Protein AF-0000000066827293 (afdb_homodimer)

Secondary structure (DSSP, 8-state):
-----------SS---------HHHHHHHHHHHHTSPTT-EEEEE-TTT-PPPHHHHHHHHHHHHHHT-EEEEEE-TT----HHHHHHHHTTSEEEEETTS-HHHHHHSTTEEEEEE---HHHHHHHHHHT--EEE---STTTHHHHHIIIIIS--EEEPPP-TTS---HHHHHHHHHHHHTSHHHHHHHHHHHHHHHHHHHHHHH-/------------TT--------HHHHHHHHHHHHTSPTT-EEEEE-TTT-PPPHHHHHHHHHHHHHHT-EEEEEE-TT----HHHHHHHHTTSEEEEETTS-HHHHHHSTTEEEEEE---HHHHHHHHHHT--EEE---STTTHHHHHIIIIIS--EEEPPP-TTS---HHHHHHHHHHHHTSHHHHHHHHHHHHHHHHHHHHHHH-

InterPro domains:
  IPR002213 UDP-glucuronosyl/UDP-glucosyltransferase [PF00201] (38-151)
  IPR002213 UDP-glucuronosyl/UDP-glucosyltransferase [cd03784] (22-203)

pLDDT: mean 78.13, std 20.85, range [21.05, 97.31]

Radius of gyration: 22.69 Å; Cα contacts (8 Å, |Δi|>4): 690; chains: 2; bounding box: 72×66×50 Å

Foldseek 3Di:
DPPPPPPPPPPDPPPPPPCPVPVPVLVVVLVLLVPADFLQEEEEDAPDVDDDDLVQLVQLLLLLVLLQTAYEYEDAPPRDNPPSVVVCVVVSRYHYHYNPHNPLVVLQRRNHAAYEYCQDPVVLVSCLLSLHAYEHQNQDPPCVVSVCCCCVNLNRYDYQDADPVRHRGSNSSSVRSNCCRPNPSVVVNSVSSVVVNVVVVVVVVVD/DPPPPPPPPPVPPPPPPPCPVPVPVLVVVLVLLVPADFLQEE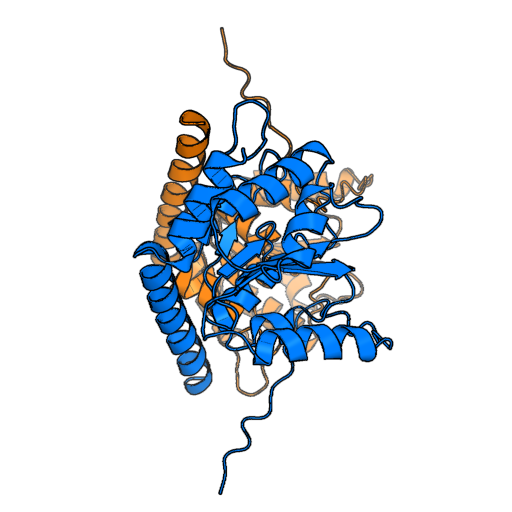EEDAPDPDDDDLVQLVQLLLLLVLLQTAYEYEDAPPRPNPPSVVVCVVVSRYHYHYNPHNPLVVLQRRNHNAYEYCQDPVVLVSCLLSLHAYEHQNQDDPCVVSVCCCCVNLNRYDYQDADPVRHRGSNSSSVRSNCCRPNPSVVVNSVSSVVVNVVVVVVVVVD

Organism: Glycine max (NCBI:txid3847)

Solvent-accessible surface area (backbone atoms only — not comparable to full-atom values): 22248 Å² total; per-residue (Å²): 133,81,80,75,76,71,74,72,69,62,67,54,82,81,69,69,73,64,76,56,72,67,57,60,60,56,46,51,54,50,54,56,42,69,7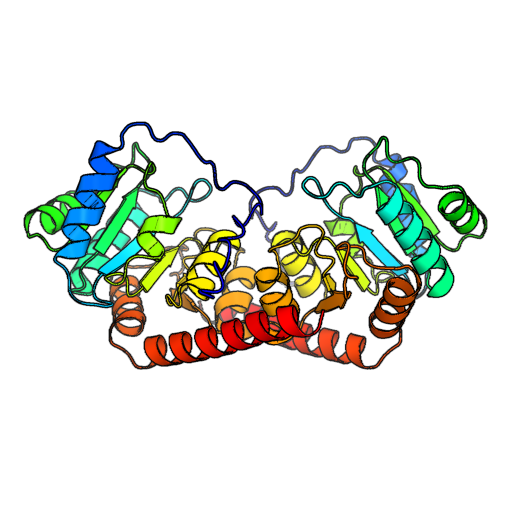4,47,55,73,40,48,26,34,36,35,42,40,66,91,88,44,79,74,50,73,68,51,49,46,22,47,40,50,5,44,58,67,37,71,53,31,34,38,34,42,39,58,80,81,64,72,73,48,74,58,48,54,50,39,32,71,72,67,41,31,45,79,39,62,58,76,58,59,60,67,61,55,58,62,35,65,21,43,26,27,34,40,29,54,60,48,60,68,58,50,51,53,25,40,78,55,43,30,28,32,33,32,40,58,79,50,81,68,42,48,56,58,48,35,43,36,36,70,44,50,39,46,29,45,76,59,65,43,50,94,85,54,45,55,43,28,70,53,45,11,50,50,48,36,36,40,57,75,32,68,61,21,53,53,20,32,53,49,26,49,52,52,49,50,50,35,57,49,57,59,66,75,85,134,82,79,75,76,71,75,72,68,64,66,55,83,80,68,69,74,65,76,59,72,68,58,60,62,56,45,50,55,50,53,56,42,71,74,47,56,73,40,48,26,33,36,35,42,39,67,91,88,44,79,73,50,72,69,51,48,46,22,47,39,50,4,45,59,67,38,70,53,32,34,39,34,42,39,59,80,82,64,72,71,48,75,58,47,55,50,39,32,72,71,68,39,31,44,81,40,61,57,78,55,61,60,68,61,55,58,62,35,65,23,44,26,27,35,40,29,52,60,47,60,68,59,50,50,53,25,40,77,55,44,31,28,34,34,32,40,58,78,49,81,69,41,49,57,58,46,36,44,36,37,71,44,51,39,44,30,44,75,59,66,45,47,96,88,56,45,55,44,30,69,53,44,11,50,50,48,37,36,40,55,75,33,70,61,21,52,53,22,30,52,49,25,48,52,53,50,50,51,36,57,49,55,59,66,75,85

Structure (mmCIF, N/CA/C/O backbone):
data_AF-0000000066827293-model_v1
#
loop_
_entity.id
_entity.type
_entity.pdbx_description
1 polymer 'UDP-glycosyltransferases domain-containing protein'
#
loop_
_atom_site.group_PDB
_atom_site.id
_atom_site.type_symbol
_atom_site.label_atom_id
_atom_site.label_alt_id
_atom_site.label_comp_id
_atom_site.label_asym_id
_atom_site.label_entity_id
_atom_site.label_seq_id
_atom_site.pdbx_PDB_ins_code
_atom_site.Cartn_x
_atom_site.Cartn_y
_atom_site.Cartn_z
_atom_site.occupancy
_atom_site.B_iso_or_equiv
_atom_site.auth_seq_id
_atom_site.auth_comp_id
_atom_site.auth_asym_id
_atom_site.auth_atom_id
_atom_site.pdbx_PDB_model_num
ATOM 1 N N . MET A 1 1 ? 35.844 -5.996 -12.578 1 21.34 1 MET A N 1
ATOM 2 C CA . MET A 1 1 ? 35.469 -5.633 -11.203 1 21.34 1 MET A CA 1
ATOM 3 C C . MET A 1 1 ? 33.969 -5.723 -10.992 1 21.34 1 MET A C 1
ATOM 5 O O . MET A 1 1 ? 33.219 -4.949 -11.578 1 21.34 1 MET A O 1
ATOM 9 N N . LYS A 1 2 ? 33.469 -6.969 -10.828 1 22.94 2 LYS A N 1
ATOM 10 C CA . LYS A 1 2 ? 32.094 -7.473 -10.805 1 22.94 2 LYS A CA 1
ATOM 11 C C . LYS A 1 2 ? 31.281 -6.805 -9.695 1 22.94 2 LYS A C 1
ATOM 13 O O . LYS A 1 2 ? 31.672 -6.84 -8.531 1 22.94 2 LYS A O 1
ATOM 18 N N . LEU A 1 3 ? 30.719 -5.621 -9.969 1 22.08 3 LEU A N 1
ATOM 19 C CA . LEU A 1 3 ? 29.906 -4.805 -9.055 1 22.08 3 LEU A CA 1
ATOM 20 C C . LEU A 1 3 ? 28.906 -5.668 -8.297 1 22.08 3 LEU A C 1
ATOM 22 O O . LEU A 1 3 ? 28.078 -6.336 -8.898 1 22.08 3 LEU A O 1
ATOM 26 N N . GLN A 1 4 ? 29.281 -6.363 -7.156 1 23.14 4 GLN A N 1
ATOM 27 C CA . GLN A 1 4 ? 28.547 -7.125 -6.152 1 23.14 4 GLN A CA 1
ATOM 28 C C . GLN A 1 4 ? 27.328 -6.352 -5.66 1 23.14 4 GLN A C 1
ATOM 30 O O . GLN A 1 4 ? 27.469 -5.285 -5.055 1 23.14 4 GLN A O 1
ATOM 35 N N . ILE A 1 5 ? 26.391 -6.156 -6.48 1 26.88 5 ILE A N 1
ATOM 36 C CA . ILE A 1 5 ? 25.078 -5.621 -6.113 1 26.88 5 ILE A CA 1
ATOM 37 C C . ILE A 1 5 ? 24.594 -6.285 -4.828 1 26.88 5 ILE A C 1
ATOM 39 O O . ILE A 1 5 ? 24.297 -7.484 -4.809 1 26.88 5 ILE A O 1
ATOM 43 N N . HIS A 1 6 ? 25.219 -5.934 -3.656 1 26.12 6 HIS A N 1
ATOM 44 C CA . HIS A 1 6 ? 24.797 -6.297 -2.307 1 26.12 6 HIS A CA 1
ATOM 45 C C . HIS A 1 6 ? 23.281 -6.25 -2.162 1 26.12 6 HIS A C 1
ATOM 47 O O . HIS A 1 6 ? 22.656 -5.27 -2.559 1 26.12 6 HIS A O 1
ATOM 53 N N . HIS A 1 7 ? 22.641 -7.371 -2.143 1 27.66 7 HIS A N 1
ATOM 54 C CA . HIS A 1 7 ? 21.266 -7.707 -1.804 1 27.66 7 HIS A CA 1
ATOM 55 C C . HIS A 1 7 ? 20.797 -6.926 -0.583 1 27.66 7 HIS A C 1
ATOM 57 O O . HIS A 1 7 ? 21.156 -7.25 0.548 1 27.66 7 HIS A O 1
ATOM 63 N N . ALA A 1 8 ? 20.984 -5.715 -0.63 1 29.78 8 ALA A N 1
ATOM 64 C CA . ALA A 1 8 ? 20.375 -4.961 0.461 1 29.78 8 ALA A CA 1
ATOM 65 C C . ALA A 1 8 ? 19.062 -5.594 0.89 1 29.78 8 ALA A C 1
ATOM 67 O O . ALA A 1 8 ? 18.125 -5.703 0.088 1 29.78 8 ALA A O 1
ATOM 68 N N . LEU A 1 9 ? 19.109 -6.582 1.773 1 28.84 9 LEU A N 1
ATOM 69 C CA . LEU A 1 9 ? 18.047 -7.188 2.555 1 28.84 9 LEU A CA 1
ATOM 70 C C . LEU A 1 9 ? 17 -6.148 2.943 1 28.84 9 LEU A C 1
ATOM 72 O O . LEU A 1 9 ? 17.344 -5.074 3.443 1 28.84 9 LEU A O 1
ATOM 76 N N . TYR A 1 10 ? 16 -6.031 2.168 1 29.75 10 TYR A N 1
ATOM 77 C CA . TYR A 1 10 ? 14.789 -5.262 2.441 1 29.75 10 TYR A CA 1
ATOM 78 C C . TYR A 1 10 ? 14.43 -5.32 3.92 1 29.75 10 TYR A C 1
ATOM 80 O O . TYR A 1 10 ? 14.062 -6.379 4.438 1 29.75 10 TYR A O 1
ATOM 88 N N . GLU A 1 11 ? 15.172 -4.82 4.793 1 31.7 11 GLU A N 1
ATOM 89 C CA . GLU A 1 11 ? 14.82 -4.676 6.203 1 31.7 11 GLU A CA 1
ATOM 90 C C . GLU A 1 11 ? 13.391 -4.164 6.367 1 31.7 11 GLU A C 1
ATOM 92 O O . GLU A 1 11 ? 13.023 -3.688 7.441 1 31.7 11 GLU A O 1
ATOM 97 N N . GLY A 1 12 ? 12.711 -3.82 5.426 1 32.94 12 GLY A N 1
ATOM 98 C CA . GLY A 1 12 ? 11.367 -3.406 5.816 1 32.94 12 GLY A CA 1
ATOM 99 C C . GLY A 1 12 ? 10.711 -4.359 6.793 1 32.94 12 GLY A C 1
ATOM 100 O O . GLY A 1 12 ? 11.25 -5.426 7.09 1 32.94 12 GLY A O 1
ATOM 101 N N . PRO A 1 13 ? 9.469 -4.086 7.355 1 34.5 13 PRO A N 1
ATOM 102 C CA . PRO A 1 13 ? 8.969 -4.957 8.422 1 34.5 13 PRO A CA 1
ATOM 103 C C . PRO A 1 13 ? 9.383 -6.414 8.234 1 34.5 13 PRO A C 1
ATOM 105 O O . PRO A 1 13 ? 9.922 -6.777 7.188 1 34.5 13 PRO A O 1
ATOM 108 N N . PHE A 1 14 ? 8.367 -7.461 8.594 1 31.19 14 PHE A N 1
ATOM 109 C CA . PHE A 1 14 ? 8.328 -8.812 9.141 1 31.19 14 PHE A CA 1
ATOM 110 C C . PHE A 1 14 ? 8.734 -9.836 8.086 1 31.19 14 PHE A C 1
ATOM 112 O O . PHE A 1 14 ? 7.887 -10.352 7.359 1 31.19 14 PHE A O 1
ATOM 119 N N . VAL A 1 15 ? 9.648 -9.43 7.312 1 34.28 15 VAL A N 1
ATOM 120 C CA . VAL A 1 15 ? 10.008 -10.75 6.812 1 34.28 15 VAL A CA 1
ATOM 121 C C . VAL A 1 15 ? 10.414 -11.648 7.98 1 34.28 15 VAL A C 1
ATOM 123 O O . VAL A 1 15 ? 11.422 -11.391 8.648 1 34.28 15 VAL A O 1
ATOM 126 N N . GLN A 1 16 ? 9.469 -12.031 8.836 1 32 16 GLN A N 1
ATOM 127 C CA . GLN A 1 16 ? 9.812 -13.094 9.766 1 32 16 GLN A CA 1
ATOM 128 C C . GLN A 1 16 ? 10.75 -14.109 9.109 1 32 16 GLN A C 1
ATOM 130 O O . GLN A 1 16 ? 10.422 -14.688 8.07 1 32 16 GLN A O 1
ATOM 135 N N . ASN A 1 17 ? 12.008 -13.781 9.219 1 33.66 17 ASN A N 1
ATOM 136 C CA . ASN A 1 17 ? 12.898 -14.938 9.117 1 33.66 17 ASN A CA 1
ATOM 137 C C . ASN A 1 17 ? 12.438 -16.078 10.008 1 33.66 17 ASN A C 1
ATOM 139 O O . ASN A 1 17 ? 12.812 -16.156 11.18 1 33.66 17 ASN A O 1
ATOM 143 N N . GLU A 1 18 ? 11.141 -16.297 10.227 1 33.59 18 GLU A N 1
ATOM 144 C CA . GLU A 1 18 ? 11.023 -17.562 10.93 1 33.59 18 GLU A CA 1
ATOM 145 C C . GLU A 1 18 ? 11.953 -18.609 10.32 1 33.59 18 GLU A C 1
ATOM 147 O O . GLU A 1 18 ? 12.062 -18.719 9.094 1 33.59 18 GLU A O 1
ATOM 152 N N . SER A 1 19 ? 13 -18.891 11.117 1 34.59 19 SER A N 1
ATOM 153 C CA . SER A 1 19 ? 13.805 -20.094 10.961 1 34.59 19 SER A CA 1
ATOM 154 C C . SER A 1 19 ? 12.969 -21.266 10.469 1 34.59 19 SER A C 1
ATOM 156 O O . SER A 1 19 ? 12.242 -21.891 11.242 1 34.59 19 SER A O 1
ATOM 158 N N . CYS A 1 20 ? 12.164 -21.031 9.578 1 35.59 20 CYS A N 1
ATOM 159 C CA . CYS A 1 20 ? 11.648 -22.312 9.141 1 35.59 20 CYS A CA 1
ATOM 160 C C . CYS A 1 20 ? 12.781 -23.328 9 1 35.59 20 CYS A C 1
ATOM 162 O O . CYS A 1 20 ? 13.602 -23.234 8.086 1 35.59 20 CYS A O 1
ATOM 164 N N . ASN A 1 21 ? 13.219 -23.734 10.055 1 37.06 21 ASN A N 1
ATOM 165 C CA . ASN A 1 21 ? 14.047 -24.938 10.156 1 37.06 21 ASN A CA 1
ATOM 166 C C . ASN A 1 21 ? 13.609 -26 9.156 1 37.06 21 ASN A C 1
ATOM 168 O O . ASN A 1 21 ? 14.281 -27.016 9 1 37.06 21 ASN A O 1
ATOM 172 N N . ASP A 1 22 ? 12.266 -26.188 8.914 1 42.34 22 ASP A N 1
ATOM 173 C CA . ASP A 1 22 ? 12.039 -27.375 8.094 1 42.34 22 ASP A CA 1
ATOM 174 C C . ASP A 1 22 ? 12.398 -27.109 6.633 1 42.34 22 ASP A C 1
ATOM 176 O O . ASP A 1 22 ? 11.539 -26.703 5.848 1 42.34 22 ASP A O 1
ATOM 180 N N . GLN A 1 23 ? 13.586 -26.766 6.246 1 49.03 23 GLN A N 1
ATOM 181 C CA . GLN A 1 23 ? 14.391 -26.703 5.031 1 49.03 23 GLN A CA 1
ATOM 182 C C . GLN A 1 23 ? 13.898 -27.703 3.992 1 49.03 23 GLN A C 1
ATOM 184 O O . GLN A 1 23 ? 14.039 -27.484 2.789 1 49.03 23 GLN A O 1
ATOM 189 N N . GLY A 1 24 ? 13.312 -28.719 4.594 1 51.44 24 GLY A N 1
ATOM 190 C CA . GLY A 1 24 ? 12.992 -29.812 3.695 1 51.44 24 GLY A CA 1
ATOM 191 C C . GLY A 1 24 ? 11.828 -29.516 2.77 1 51.44 24 GLY A C 1
ATOM 192 O O . GLY A 1 24 ? 11.914 -29.766 1.563 1 51.44 24 GLY A O 1
ATOM 193 N N . SER A 1 25 ? 10.727 -29.047 3.336 1 55.84 25 SER A N 1
ATOM 194 C CA . SER A 1 25 ? 9.539 -28.797 2.521 1 55.84 25 SER A CA 1
ATOM 195 C C . SER A 1 25 ? 9.766 -27.641 1.556 1 55.84 25 SER A C 1
ATOM 197 O O . SER A 1 25 ? 9.375 -27.719 0.39 1 55.84 25 SER A O 1
ATOM 199 N N . ASP A 1 26 ? 10.523 -26.641 2.006 1 61.47 26 ASP A N 1
ATOM 200 C CA . ASP A 1 26 ? 10.844 -25.531 1.108 1 61.47 26 ASP A CA 1
ATOM 201 C C . ASP A 1 26 ? 11.68 -26.016 -0.078 1 61.47 26 ASP A C 1
ATOM 203 O O . ASP A 1 26 ? 11.453 -25.578 -1.213 1 61.47 26 ASP A O 1
ATOM 207 N N . THR A 1 27 ? 12.352 -27.062 0.281 1 71.38 27 THR A N 1
ATOM 208 C CA . THR A 1 27 ? 13.211 -27.594 -0.772 1 71.38 27 THR A CA 1
ATOM 209 C C . THR A 1 27 ? 12.398 -28.391 -1.781 1 71.38 27 THR A C 1
ATOM 211 O O . THR A 1 27 ? 12.648 -28.328 -2.986 1 71.38 27 THR A O 1
ATOM 214 N N . LYS A 1 28 ? 11.367 -29.078 -1.328 1 77.19 28 LYS A N 1
ATOM 215 C CA . LYS A 1 28 ? 10.555 -29.891 -2.242 1 77.19 28 LYS A CA 1
ATOM 216 C C . LYS A 1 28 ? 9.719 -29 -3.158 1 77.19 28 LYS A C 1
ATOM 218 O O . LYS A 1 28 ? 9.586 -29.281 -4.352 1 77.19 28 LYS A O 1
ATOM 223 N N . CYS A 1 29 ? 9.195 -27.969 -2.555 1 81.12 29 CYS A N 1
ATOM 224 C CA . CYS A 1 29 ? 8.383 -27.031 -3.324 1 81.12 29 CYS A CA 1
ATOM 225 C C . CYS A 1 29 ? 9.211 -26.359 -4.41 1 81.12 29 CYS A C 1
ATOM 227 O O . CYS A 1 29 ? 8.781 -26.266 -5.559 1 81.12 29 CYS A O 1
ATOM 229 N N . LEU A 1 30 ? 10.375 -26.016 -4.074 1 85.81 30 LEU A N 1
ATOM 230 C CA . LEU A 1 30 ? 11.234 -25.328 -5.035 1 85.81 30 LEU A CA 1
ATOM 231 C C . LEU A 1 30 ? 11.688 -26.297 -6.133 1 85.81 30 LEU A C 1
ATOM 233 O O . LEU A 1 30 ? 11.789 -25.906 -7.301 1 85.81 30 LEU A O 1
ATOM 237 N N . ARG A 1 31 ? 11.906 -27.5 -5.715 1 86.44 31 ARG A N 1
ATOM 238 C CA . ARG A 1 31 ? 12.281 -28.5 -6.699 1 86.44 31 ARG A CA 1
ATOM 239 C C . ARG A 1 31 ? 11.148 -28.734 -7.695 1 86.44 31 ARG A C 1
ATOM 241 O O . ARG A 1 31 ? 11.398 -28.938 -8.883 1 86.44 31 ARG A O 1
ATOM 248 N N . TRP A 1 32 ? 9.977 -28.797 -7.172 1 88.25 32 TRP A N 1
ATOM 249 C CA . TRP A 1 32 ? 8.82 -28.938 -8.055 1 88.25 32 TRP A CA 1
ATOM 250 C C . TRP A 1 32 ? 8.719 -27.75 -9.008 1 88.25 32 TRP A C 1
ATOM 252 O O . TRP A 1 32 ? 8.445 -27.922 -10.195 1 88.25 32 TRP A O 1
ATOM 262 N N . LEU A 1 33 ? 8.953 -26.594 -8.539 1 92 33 LEU A N 1
ATOM 263 C CA . LEU A 1 33 ? 8.914 -25.391 -9.352 1 92 33 LEU A CA 1
ATOM 264 C C . LEU A 1 33 ? 9.977 -25.422 -10.438 1 92 33 LEU A C 1
ATOM 266 O O . LEU A 1 33 ? 9.75 -24.938 -11.555 1 92 33 LEU A O 1
ATOM 270 N N . ASP A 1 34 ? 11.117 -26 -10.156 1 93.75 34 ASP A N 1
ATOM 271 C CA . ASP A 1 34 ? 12.211 -26.094 -11.109 1 93.75 34 ASP A CA 1
ATOM 272 C C . ASP A 1 34 ? 11.781 -26.859 -12.367 1 93.75 34 ASP A C 1
ATOM 274 O O . ASP A 1 34 ? 12.352 -26.641 -13.445 1 93.75 34 ASP A O 1
ATOM 278 N N . LYS A 1 35 ? 10.836 -27.688 -12.219 1 93.12 35 LYS A N 1
ATOM 279 C CA . LYS A 1 35 ? 10.406 -28.531 -13.328 1 93.12 35 LYS A CA 1
ATOM 280 C C . LYS A 1 35 ? 9.297 -27.859 -14.133 1 93.12 35 LYS A C 1
ATOM 282 O O . LYS A 1 35 ? 8.828 -28.406 -15.133 1 93.12 35 LYS A O 1
ATOM 287 N N . GLN A 1 36 ? 8.859 -26.75 -13.727 1 94.5 36 GLN A N 1
ATOM 288 C CA . GLN A 1 36 ? 7.742 -26.078 -14.383 1 94.5 36 GLN A CA 1
ATOM 289 C C . GLN A 1 36 ? 8.234 -25.062 -15.406 1 94.5 36 GLN A C 1
ATOM 291 O O . GLN A 1 36 ? 9.367 -24.594 -15.32 1 94.5 36 GLN A O 1
ATOM 296 N N . GLN A 1 37 ? 7.414 -24.719 -16.406 1 95.38 37 GLN A N 1
ATOM 297 C CA . GLN A 1 37 ? 7.727 -23.703 -17.406 1 95.38 37 GLN A CA 1
ATOM 298 C C . GLN A 1 37 ? 7.715 -22.297 -16.797 1 95.38 37 GLN A C 1
ATOM 300 O O . GLN A 1 37 ? 7.07 -22.078 -15.766 1 95.38 37 GLN A O 1
ATOM 305 N N . HIS A 1 38 ? 8.383 -21.438 -17.438 1 95.62 38 HIS A N 1
ATOM 306 C CA . HIS A 1 38 ? 8.438 -20.047 -17 1 95.62 38 HIS A CA 1
ATOM 307 C C . HIS A 1 38 ? 7.047 -19.422 -16.953 1 95.62 38 HIS A C 1
ATOM 309 O O . HIS A 1 38 ? 6.242 -19.625 -17.859 1 95.62 38 HIS A O 1
ATOM 315 N N . ASN A 1 39 ? 6.723 -18.75 -15.867 1 95.81 39 ASN A N 1
ATOM 316 C CA . ASN A 1 39 ? 5.484 -18 -15.672 1 95.81 39 ASN A CA 1
ATOM 317 C C . ASN A 1 39 ? 4.258 -18.906 -15.828 1 95.81 39 ASN A C 1
ATOM 319 O O . ASN A 1 39 ? 3.227 -18.469 -16.344 1 95.81 39 ASN A O 1
ATOM 323 N N . SER A 1 40 ? 4.352 -20.109 -15.305 1 95.88 40 SER A N 1
ATOM 324 C CA . SER A 1 40 ? 3.275 -21.062 -15.578 1 95.88 40 SER A CA 1
ATOM 325 C C . SER A 1 40 ? 2.529 -21.422 -14.297 1 95.88 40 SER A C 1
ATOM 327 O O . SER A 1 40 ? 1.488 -22.078 -14.344 1 95.88 40 SER A O 1
ATOM 329 N N . VAL A 1 41 ? 3.008 -21 -13.18 1 96.44 41 VAL A N 1
ATOM 330 C CA . VAL A 1 41 ? 2.436 -21.422 -11.906 1 96.44 41 VAL A CA 1
ATOM 331 C C . VAL A 1 41 ? 1.82 -20.219 -11.188 1 96.44 41 VAL A C 1
ATOM 333 O O . VAL A 1 41 ? 2.451 -19.172 -11.07 1 96.44 41 VAL A O 1
ATOM 336 N N . LEU A 1 42 ? 0.608 -20.406 -10.719 1 96.88 42 LEU A N 1
ATOM 337 C CA . LEU A 1 42 ? -0.059 -19.422 -9.867 1 96.88 42 LEU A CA 1
ATOM 338 C C . LEU A 1 42 ? 0.279 -19.656 -8.398 1 96.88 42 LEU A C 1
ATOM 340 O O . LEU A 1 42 ? 0.182 -20.781 -7.902 1 96.88 42 LEU A O 1
ATOM 344 N N . TYR A 1 43 ? 0.677 -18.609 -7.746 1 95 43 TYR A N 1
ATOM 345 C CA . TYR A 1 43 ? 0.912 -18.656 -6.305 1 95 43 TYR A CA 1
ATOM 346 C C . TYR A 1 43 ? -0.266 -18.062 -5.543 1 95 43 TYR A C 1
ATOM 348 O O . TYR A 1 43 ? -0.676 -16.922 -5.809 1 95 43 TYR A O 1
ATOM 356 N N . ALA A 1 44 ? -0.791 -18.844 -4.652 1 92 44 ALA A N 1
ATOM 357 C CA . ALA A 1 44 ? -1.914 -18.391 -3.832 1 92 44 ALA A CA 1
ATOM 358 C C . ALA A 1 44 ? -1.544 -18.375 -2.354 1 92 44 ALA A C 1
ATOM 360 O O . ALA A 1 44 ? -1.202 -19.422 -1.782 1 92 44 ALA A O 1
ATOM 361 N N . SER A 1 45 ? -1.619 -17.188 -1.805 1 88.69 45 SER A N 1
ATOM 362 C CA . SER A 1 45 ? -1.317 -17.016 -0.386 1 88.69 45 SER A CA 1
ATOM 363 C C . SER A 1 45 ? -2.115 -15.867 0.217 1 88.69 45 SER A C 1
ATOM 365 O O . SER A 1 45 ? -2.141 -14.766 -0.334 1 88.69 45 SER A O 1
ATOM 367 N N . PHE A 1 46 ? -2.705 -16.016 1.413 1 81.69 46 PHE A N 1
ATOM 368 C CA . PHE A 1 46 ? -3.561 -15 2.006 1 81.69 46 PHE A CA 1
ATOM 369 C C . PHE A 1 46 ? -3.033 -14.578 3.373 1 81.69 46 PHE A C 1
ATOM 371 O O . PHE A 1 46 ? -3.697 -13.836 4.102 1 81.69 46 PHE A O 1
ATOM 378 N N . GLY A 1 47 ? -1.781 -14.781 3.611 1 66.12 47 GLY A N 1
ATOM 379 C CA . GLY A 1 47 ? -1.029 -14.289 4.754 1 66.12 47 GLY A CA 1
ATOM 380 C C . GLY A 1 47 ? -1.674 -14.617 6.082 1 66.12 47 GLY A C 1
ATOM 381 O O . GLY A 1 47 ? -2.588 -15.445 6.145 1 66.12 47 GLY A O 1
ATOM 382 N N . SER A 1 48 ? -1.095 -13.953 7.121 1 57.84 48 SER A N 1
ATOM 383 C CA . SER A 1 48 ? -1.512 -14.164 8.5 1 57.84 48 SER A CA 1
ATOM 384 C C . SER A 1 48 ? -2.875 -13.539 8.773 1 57.84 48 SER A C 1
ATOM 386 O O . SER A 1 48 ? -3.637 -14.031 9.609 1 57.84 48 SER A O 1
ATOM 388 N N . GLY A 1 49 ? -3.109 -12.469 8.125 1 56.5 49 GLY A N 1
ATOM 389 C CA . GLY A 1 49 ? -4.316 -11.719 8.453 1 56.5 49 GLY A CA 1
ATOM 390 C C . GLY A 1 49 ? -5.535 -12.203 7.695 1 56.5 49 GLY A C 1
ATOM 391 O O . GLY A 1 49 ? -6.664 -11.82 8.008 1 56.5 49 GLY A O 1
ATOM 392 N N . GLY A 1 50 ? -5.254 -13.156 6.707 1 60.69 50 GLY A N 1
ATOM 393 C CA . GLY A 1 50 ? -6.422 -13.57 5.941 1 60.69 50 GLY A CA 1
ATOM 394 C C . GLY A 1 50 ? -6.789 -15.023 6.152 1 60.69 50 GLY A C 1
ATOM 395 O O . GLY A 1 50 ? -5.949 -15.914 5.992 1 60.69 50 GLY A O 1
ATOM 396 N N . THR A 1 51 ? -7.82 -15.219 6.953 1 70.75 51 THR A N 1
ATOM 397 C CA . THR A 1 51 ? -8.352 -16.578 7.027 1 70.75 51 THR A CA 1
ATOM 398 C C . THR A 1 51 ? -9.578 -16.734 6.125 1 70.75 51 THR A C 1
ATOM 400 O O . THR A 1 51 ? -10.5 -15.914 6.188 1 70.75 51 THR A O 1
ATOM 403 N N . LEU A 1 52 ? -9.391 -17.703 5.207 1 79.31 52 LEU A N 1
ATOM 404 C CA . LEU A 1 52 ? -10.523 -18 4.332 1 79.31 52 LEU A CA 1
ATOM 405 C C . LEU A 1 52 ? -11.523 -18.906 5.031 1 79.31 52 LEU A C 1
ATOM 407 O O . LEU A 1 52 ? -11.133 -19.828 5.762 1 79.31 52 LEU A O 1
ATOM 411 N N . SER A 1 53 ? -12.727 -18.531 4.855 1 82.31 53 SER A N 1
ATOM 412 C CA . SER A 1 53 ? -13.758 -19.469 5.297 1 82.31 53 SER A CA 1
ATOM 413 C C . SER A 1 53 ? -13.711 -20.766 4.48 1 82.31 53 SER A C 1
ATOM 415 O O . SER A 1 53 ? -13.109 -20.797 3.402 1 82.31 53 SER A O 1
ATOM 417 N N . GLN A 1 54 ? -14.375 -21.797 5.051 1 84.38 54 GLN A N 1
ATOM 418 C CA . GLN A 1 54 ? -14.43 -23.062 4.316 1 84.38 54 GLN A CA 1
ATOM 419 C C . GLN A 1 54 ? -15.094 -22.875 2.955 1 84.38 54 GLN A C 1
ATOM 421 O O . GLN A 1 54 ? -14.695 -23.516 1.975 1 84.38 54 GLN A O 1
ATOM 426 N N . GLU A 1 55 ? -16.094 -22.062 2.926 1 86.69 55 GLU A N 1
ATOM 427 C CA . GLU A 1 55 ? -16.766 -21.766 1.661 1 86.69 55 GLU A CA 1
ATOM 428 C C . GLU A 1 55 ? -15.805 -21.109 0.669 1 86.69 55 GLU A C 1
ATOM 430 O O . GLU A 1 55 ? -15.781 -21.469 -0.509 1 86.69 55 GLU A O 1
ATOM 435 N N . GLN A 1 56 ? -15.031 -20.219 1.116 1 86.62 56 GLN A N 1
ATOM 436 C CA . GLN A 1 56 ? -14.062 -19.531 0.266 1 86.62 56 GLN A CA 1
ATOM 437 C C . GLN A 1 56 ? -12.969 -20.484 -0.209 1 86.62 56 GLN A C 1
ATOM 439 O O . GLN A 1 56 ? -12.523 -20.391 -1.354 1 86.62 56 GLN A O 1
ATOM 444 N N . ILE A 1 57 ? -12.594 -21.344 0.691 1 86.75 57 ILE A N 1
ATOM 445 C CA . ILE A 1 57 ? -11.586 -22.344 0.352 1 86.75 57 ILE A CA 1
ATOM 446 C C . ILE A 1 57 ? -12.109 -23.25 -0.765 1 86.75 57 ILE A C 1
ATOM 448 O O . ILE A 1 57 ? -11.398 -23.531 -1.729 1 86.75 57 ILE A O 1
ATOM 452 N N . ASN A 1 58 ? -13.32 -23.641 -0.639 1 87.88 58 ASN A N 1
ATOM 453 C CA . ASN A 1 58 ? -13.93 -24.5 -1.655 1 87.88 58 ASN A CA 1
ATOM 454 C C . ASN A 1 58 ? -14.023 -23.781 -3 1 87.88 58 ASN A C 1
ATOM 456 O O . ASN A 1 58 ? -13.719 -24.359 -4.039 1 87.88 58 ASN A O 1
ATOM 460 N N . GLU A 1 59 ? -14.438 -22.578 -2.941 1 90.88 59 GLU A N 1
ATOM 461 C CA . GLU A 1 59 ? -14.547 -21.797 -4.176 1 90.88 59 GLU A CA 1
ATOM 462 C C . GLU A 1 59 ? -13.18 -21.625 -4.832 1 90.88 59 GLU A C 1
ATOM 464 O O . GLU A 1 59 ? -13.055 -21.703 -6.055 1 90.88 59 GLU A O 1
ATOM 469 N N . LEU A 1 60 ? -12.219 -21.375 -4.035 1 90.62 60 LEU A N 1
ATOM 470 C CA . LEU A 1 60 ? -10.867 -21.219 -4.566 1 90.62 60 LEU A CA 1
ATOM 471 C C . LEU A 1 60 ? -10.391 -22.516 -5.23 1 90.62 60 LEU A C 1
ATOM 473 O O . LEU A 1 60 ? -9.852 -22.469 -6.336 1 90.62 60 LEU A O 1
ATOM 477 N N . ALA A 1 61 ? -10.594 -23.609 -4.562 1 89.44 61 ALA A N 1
ATOM 478 C CA . ALA A 1 61 ? -10.188 -24.906 -5.117 1 89.44 61 ALA A CA 1
ATOM 479 C C . ALA A 1 61 ? -10.859 -25.156 -6.469 1 89.44 61 ALA A C 1
ATOM 481 O O . ALA A 1 61 ? -10.188 -25.516 -7.438 1 89.44 61 ALA A O 1
ATOM 482 N N . TRP A 1 62 ? -12.109 -24.922 -6.484 1 91.62 62 TRP A N 1
ATOM 483 C CA . TRP A 1 62 ? -12.852 -25.125 -7.727 1 91.62 62 TRP A CA 1
ATOM 484 C C . TRP A 1 62 ? -12.414 -24.125 -8.797 1 91.62 62 TRP A C 1
ATOM 486 O O . TRP A 1 62 ? -12.328 -24.469 -9.977 1 91.62 62 TRP A O 1
ATOM 496 N N . GLY A 1 63 ? -12.188 -22.922 -8.391 1 93.81 63 GLY A N 1
ATOM 497 C CA . GLY A 1 63 ? -11.695 -21.922 -9.328 1 93.81 63 GLY A CA 1
ATOM 498 C C . GLY A 1 63 ? -10.352 -22.281 -9.938 1 93.81 63 GLY A C 1
ATOM 499 O O . GLY A 1 63 ? -10.125 -22.047 -11.133 1 93.81 63 GLY A O 1
ATOM 500 N N . LEU A 1 64 ? -9.492 -22.797 -9.141 1 93 64 LEU A N 1
ATOM 501 C CA . LEU A 1 64 ? -8.203 -23.266 -9.633 1 93 64 LEU A CA 1
ATOM 502 C C . LEU A 1 64 ? -8.375 -24.359 -10.672 1 93 64 LEU A C 1
ATOM 504 O O . LEU A 1 64 ? -7.707 -24.359 -11.711 1 93 64 LEU A O 1
ATOM 508 N N . GLU A 1 65 ? -9.266 -25.234 -10.406 1 91.19 65 GLU A N 1
ATOM 509 C CA . GLU A 1 65 ? -9.562 -26.281 -11.359 1 91.19 65 GLU A CA 1
ATOM 510 C C . GLU A 1 65 ? -10.094 -25.703 -12.672 1 91.19 65 GLU A C 1
ATOM 512 O O . GLU A 1 65 ? -9.625 -26.078 -13.75 1 91.19 65 GLU A O 1
ATOM 517 N N . LEU A 1 66 ? -10.977 -24.828 -12.547 1 93.44 66 LEU A N 1
ATOM 518 C CA . LEU A 1 66 ? -11.609 -24.234 -13.727 1 93.44 66 LEU A CA 1
ATOM 519 C C . LEU A 1 66 ? -10.602 -23.422 -14.531 1 93.44 66 LEU A C 1
ATOM 521 O O . LEU A 1 66 ? -10.711 -23.328 -15.758 1 93.44 66 LEU A O 1
ATOM 525 N N . SER A 1 67 ? -9.633 -22.859 -13.875 1 94.75 67 SER A N 1
ATOM 526 C CA . SER A 1 67 ? -8.641 -22.031 -14.562 1 94.75 67 SER A CA 1
ATOM 527 C C . SER A 1 67 ? -7.734 -22.891 -15.445 1 94.75 67 SER A C 1
ATOM 529 O O . SER A 1 67 ? -7.172 -22.391 -16.422 1 94.75 67 SER A O 1
ATOM 531 N N . GLY A 1 68 ? -7.535 -24.141 -15.039 1 93.19 68 GLY A N 1
ATOM 532 C CA . GLY A 1 68 ? -6.641 -25.047 -15.758 1 93.19 68 GLY A CA 1
ATOM 533 C C . GLY A 1 68 ? -5.176 -24.719 -15.547 1 93.19 68 GLY A C 1
ATOM 534 O O . GLY A 1 68 ? -4.305 -25.281 -16.219 1 93.19 68 GLY A O 1
ATOM 535 N N . GLN A 1 69 ? -4.898 -23.812 -14.672 1 94.81 69 GLN A N 1
ATOM 536 C CA . GLN A 1 69 ? -3.523 -23.391 -14.438 1 94.81 69 GLN A CA 1
ATOM 537 C C . GLN A 1 69 ? -2.885 -24.203 -13.312 1 94.81 69 GLN A C 1
ATOM 539 O O . GLN A 1 69 ? -3.58 -24.688 -12.422 1 94.81 69 GLN A O 1
ATOM 544 N N . ARG A 1 70 ? -1.621 -24.359 -13.383 1 94.88 70 ARG A N 1
ATOM 545 C CA . ARG A 1 70 ? -0.892 -24.922 -12.25 1 94.88 70 ARG A CA 1
ATOM 546 C C . ARG A 1 70 ? -0.817 -23.938 -11.094 1 94.88 70 ARG A C 1
ATOM 548 O O . ARG A 1 70 ? -0.842 -22.719 -11.305 1 94.88 70 ARG A O 1
ATOM 555 N N . PHE A 1 71 ? -0.717 -24.547 -9.875 1 94.31 71 PHE A N 1
ATOM 556 C CA . PHE A 1 71 ? -0.757 -23.625 -8.75 1 94.31 71 PHE A CA 1
ATOM 557 C C . PHE A 1 71 ? 0.076 -24.141 -7.586 1 94.31 71 PHE A C 1
ATOM 559 O O . PHE A 1 71 ? 0.318 -25.344 -7.48 1 94.31 71 PHE A O 1
ATOM 566 N N . LEU A 1 72 ? 0.556 -23.234 -6.867 1 91.5 72 LEU A N 1
ATOM 567 C CA . LEU A 1 72 ? 1.091 -23.422 -5.523 1 91.5 72 LEU A CA 1
ATOM 568 C C . LEU A 1 72 ? 0.267 -22.656 -4.496 1 91.5 72 LEU A C 1
ATOM 570 O O . LEU A 1 72 ? 0.182 -21.438 -4.555 1 91.5 72 LEU A O 1
ATOM 574 N N . TRP A 1 73 ? -0.327 -23.375 -3.596 1 89.38 73 TRP A N 1
ATOM 575 C CA . TRP A 1 73 ? -1.232 -22.781 -2.615 1 89.38 73 TRP A CA 1
ATOM 576 C C . TRP A 1 73 ? -0.702 -22.984 -1.199 1 89.38 73 TRP A C 1
ATOM 578 O O . TRP A 1 73 ? -0.553 -24.109 -0.731 1 89.38 73 TRP A O 1
ATOM 588 N N . VAL A 1 74 ? -0.428 -21.797 -0.623 1 83.38 74 VAL A N 1
ATOM 589 C CA . VAL A 1 74 ? 0.009 -21.828 0.769 1 83.38 74 VAL A CA 1
ATOM 590 C C . VAL A 1 74 ? -1.192 -21.625 1.692 1 83.38 74 VAL A C 1
ATOM 592 O O . VAL A 1 74 ? -1.912 -20.641 1.583 1 83.38 74 VAL A O 1
ATOM 595 N N . SER A 1 75 ? -1.38 -22.547 2.502 1 74.5 75 SER A N 1
ATOM 596 C CA . SER A 1 75 ? -2.545 -22.484 3.377 1 74.5 75 SER A CA 1
ATOM 597 C C . SER A 1 75 ? -2.143 -22.625 4.844 1 74.5 75 SER A C 1
ATOM 599 O O . SER A 1 75 ? -1.176 -23.328 5.16 1 74.5 75 SER A O 1
ATOM 601 N N . ARG A 1 76 ? -2.844 -21.797 5.656 1 67.06 76 ARG A N 1
ATOM 602 C CA . ARG A 1 76 ? -2.625 -21.938 7.094 1 67.06 76 ARG A CA 1
ATOM 603 C C . ARG A 1 76 ? -3.516 -23.031 7.68 1 67.06 76 ARG A C 1
ATOM 605 O O . ARG A 1 76 ? -4.711 -23.078 7.391 1 67.06 76 ARG A O 1
ATOM 612 N N . PRO A 1 77 ? -2.801 -23.938 8.445 1 60.59 77 PRO A N 1
ATOM 613 C CA . PRO A 1 77 ? -3.658 -24.875 9.156 1 60.59 77 PRO A CA 1
ATOM 614 C C . PRO A 1 77 ? -4.66 -24.188 10.086 1 60.59 77 PRO A C 1
ATOM 616 O O . PRO A 1 77 ? -4.426 -23.062 10.523 1 60.59 77 PRO A O 1
ATOM 619 N N . PRO A 1 78 ? -5.777 -24.797 10.477 1 57.19 78 PRO A N 1
ATOM 620 C CA . PRO A 1 78 ? -6.27 -26.125 10.117 1 57.19 78 PRO A CA 1
ATOM 621 C C . PRO A 1 78 ? -7.023 -26.141 8.789 1 57.19 78 PRO A C 1
ATOM 623 O O . PRO A 1 78 ? -7.723 -27.109 8.484 1 57.19 78 PRO A O 1
ATOM 626 N N . ASN A 1 79 ? -6.746 -25.312 7.926 1 56.69 79 ASN A N 1
ATOM 627 C CA . ASN A 1 79 ? -7.633 -25.328 6.766 1 56.69 79 ASN A CA 1
ATOM 628 C C . ASN A 1 79 ? -7.59 -26.672 6.051 1 56.69 79 ASN A C 1
ATOM 630 O O . ASN A 1 79 ? -6.516 -27.25 5.855 1 56.69 79 ASN A O 1
ATOM 634 N N . LYS A 1 80 ? -8.719 -27.438 6.289 1 58.09 80 LYS A N 1
ATOM 635 C CA . LYS A 1 80 ? -8.883 -28.641 5.469 1 58.09 80 LYS A CA 1
ATOM 636 C C . LYS A 1 80 ? -9.039 -28.266 3.994 1 58.09 80 LYS A C 1
ATOM 638 O O . LYS A 1 80 ? -10 -27.609 3.611 1 58.09 80 LYS A O 1
ATOM 643 N N . PHE A 1 81 ? -7.93 -28.484 3.359 1 60.69 81 PHE A N 1
ATOM 644 C CA . PHE A 1 81 ? -8.062 -28.328 1.916 1 60.69 81 PHE A CA 1
ATOM 645 C C . PHE A 1 81 ? -9.078 -29.312 1.355 1 60.69 81 PHE A C 1
ATOM 647 O O . PHE A 1 81 ? -9.195 -30.438 1.854 1 60.69 81 PHE A O 1
ATOM 654 N N . GLY A 1 82 ? -10.227 -28.828 0.982 1 58.69 82 GLY A N 1
ATOM 655 C CA . GLY A 1 82 ? -11.266 -29.672 0.43 1 58.69 82 GLY A CA 1
ATOM 656 C C . GLY A 1 82 ? -10.734 -30.719 -0.54 1 58.69 82 GLY A C 1
ATOM 657 O O . GLY A 1 82 ? -9.57 -30.672 -0.932 1 58.69 82 GLY A O 1
ATOM 658 N N . ILE A 1 83 ? -11.422 -31.781 -0.791 1 63.97 83 ILE A N 1
ATOM 659 C CA . ILE A 1 83 ? -11.203 -32.938 -1.648 1 63.97 83 ILE A CA 1
ATOM 660 C C . ILE A 1 83 ? -10.633 -32.5 -2.99 1 63.97 83 ILE A C 1
ATOM 662 O O . ILE A 1 83 ? -9.734 -33.125 -3.537 1 63.97 83 ILE A O 1
ATOM 666 N N . ILE A 1 84 ? -10.898 -31.359 -3.475 1 68.19 84 ILE A N 1
ATOM 667 C CA . ILE A 1 84 ? -10.508 -30.922 -4.809 1 68.19 84 ILE A CA 1
ATOM 668 C C . ILE A 1 84 ? -9.016 -30.562 -4.816 1 68.19 84 ILE A C 1
ATOM 670 O O . ILE A 1 84 ? -8.281 -30.969 -5.723 1 68.19 84 ILE A O 1
ATOM 674 N N . ALA A 1 85 ? -8.609 -29.891 -3.77 1 68.19 85 ALA A N 1
ATOM 675 C CA . ALA A 1 85 ? -7.195 -29.531 -3.723 1 68.19 85 ALA A CA 1
ATOM 676 C C . ALA A 1 85 ? -6.32 -30.781 -3.66 1 68.19 85 ALA A C 1
ATOM 678 O O . ALA A 1 85 ? -5.262 -30.844 -4.293 1 68.19 85 ALA A O 1
ATOM 679 N N . ASP A 1 86 ? -6.844 -31.656 -3 1 72.56 86 ASP A N 1
ATOM 680 C CA . ASP A 1 86 ? -6.133 -32.906 -2.92 1 72.56 86 ASP A CA 1
ATOM 681 C C . ASP A 1 86 ? -6.059 -33.594 -4.285 1 72.56 86 ASP A C 1
ATOM 683 O O . ASP A 1 86 ? -5.012 -34.125 -4.668 1 72.56 86 ASP A O 1
ATOM 687 N N . ILE A 1 87 ? -7.145 -33.531 -4.969 1 70.44 87 ILE A N 1
ATOM 688 C CA . ILE A 1 87 ? -7.207 -34.125 -6.293 1 70.44 87 ILE A CA 1
ATOM 689 C C . ILE A 1 87 ? -6.254 -33.406 -7.238 1 70.44 87 ILE A C 1
ATOM 691 O O . ILE A 1 87 ? -5.492 -34.062 -7.969 1 70.44 87 ILE A O 1
ATOM 695 N N . LEU A 1 88 ? -6.238 -32.188 -7.211 1 74.5 88 LEU A N 1
ATOM 696 C CA . LEU A 1 88 ? -5.398 -31.422 -8.117 1 74.5 88 LEU A CA 1
ATOM 697 C C . LEU A 1 88 ? -3.92 -31.656 -7.824 1 74.5 88 LEU A C 1
ATOM 699 O O . LEU A 1 88 ? -3.107 -31.766 -8.742 1 74.5 88 LEU A O 1
ATOM 703 N N . THR A 1 89 ? -3.656 -31.812 -6.617 1 73.19 89 THR A N 1
ATOM 704 C CA . THR A 1 89 ? -2.279 -32.062 -6.215 1 73.19 89 THR A CA 1
ATOM 705 C C . THR A 1 89 ? -1.831 -33.438 -6.676 1 73.19 89 THR A C 1
ATOM 707 O O . THR A 1 89 ? -0.707 -33.625 -7.152 1 73.19 89 THR A O 1
ATOM 710 N N . THR A 1 90 ? -2.744 -34.281 -6.605 1 70.12 90 THR A N 1
ATOM 711 C CA . THR A 1 90 ? -2.439 -35.656 -7.012 1 70.12 90 THR A CA 1
ATOM 712 C C . THR A 1 90 ? -2.244 -35.75 -8.523 1 70.12 90 THR A C 1
ATOM 714 O O . THR A 1 90 ? -1.446 -36.562 -9.008 1 70.12 90 THR A O 1
ATOM 717 N N . GLN A 1 91 ? -2.873 -34.875 -9.281 1 75.56 91 GLN A N 1
ATOM 718 C CA . GLN A 1 91 ? -2.76 -34.875 -10.734 1 75.56 91 GLN A CA 1
ATOM 719 C C . GLN A 1 91 ? -1.537 -34.062 -11.18 1 75.56 91 GLN A C 1
ATOM 721 O O . GLN A 1 91 ? -1.29 -33.906 -12.375 1 75.56 91 GLN A O 1
ATOM 726 N N . GLY A 1 92 ? -0.8 -33.562 -10.195 1 79.06 92 GLY A N 1
ATOM 727 C CA . GLY A 1 92 ? 0.423 -32.844 -10.5 1 79.06 92 GLY A CA 1
ATOM 728 C C . GLY A 1 92 ? 0.172 -31.406 -10.953 1 79.06 92 GLY A C 1
ATOM 729 O O . GLY A 1 92 ? 1.071 -30.75 -11.484 1 79.06 92 GLY A O 1
ATOM 730 N N . ARG A 1 93 ? -1.035 -31 -10.812 1 85.88 93 ARG A N 1
ATOM 731 C CA . ARG A 1 93 ? -1.383 -29.672 -11.297 1 85.88 93 ARG A CA 1
ATOM 732 C C . ARG A 1 93 ? -1.083 -28.609 -10.242 1 85.88 93 ARG A C 1
ATOM 734 O O . ARG A 1 93 ? -1.06 -27.422 -10.547 1 85.88 93 ARG A O 1
ATOM 741 N N . GLY A 1 94 ? -0.884 -29.094 -9.031 1 84.81 94 GLY A N 1
ATOM 742 C CA . GLY A 1 94 ? -0.606 -28.078 -8.023 1 84.81 94 GLY A CA 1
ATOM 743 C C . GLY A 1 94 ? -0.048 -28.656 -6.738 1 84.81 94 GLY A C 1
ATOM 744 O O . GLY A 1 94 ? 0.106 -29.875 -6.617 1 84.81 94 GLY A O 1
ATOM 745 N N . TRP A 1 95 ? 0.371 -27.766 -5.891 1 80.44 95 TRP A N 1
ATOM 746 C CA . TRP A 1 95 ? 0.861 -28.094 -4.559 1 80.44 95 TRP A CA 1
ATOM 747 C C . TRP A 1 95 ? 0.197 -27.219 -3.502 1 80.44 95 TRP A C 1
ATOM 749 O O . TRP A 1 95 ? 0.013 -26.016 -3.709 1 80.44 95 TRP A O 1
ATOM 759 N N . VAL A 1 96 ? -0.283 -27.953 -2.541 1 77.38 96 VAL A N 1
ATOM 760 C CA . VAL A 1 96 ? -0.763 -27.234 -1.362 1 77.38 96 VAL A CA 1
ATOM 761 C C . VAL A 1 96 ? 0.243 -27.391 -0.223 1 77.38 96 VAL A C 1
ATOM 763 O O . VAL A 1 96 ? 0.623 -28.5 0.136 1 77.38 96 VAL A O 1
ATOM 766 N N . VAL A 1 97 ? 0.806 -26.188 0.241 1 72.56 97 VAL A N 1
ATOM 767 C CA . VAL A 1 97 ? 1.83 -26.25 1.278 1 72.56 97 VAL A CA 1
ATOM 768 C C . VAL A 1 97 ? 1.368 -25.469 2.508 1 72.56 97 VAL A C 1
ATOM 770 O O . VAL A 1 97 ? 0.64 -24.469 2.387 1 72.56 97 VAL A O 1
ATOM 773 N N . PRO A 1 98 ? 1.816 -26 3.684 1 69.25 98 PRO A N 1
ATOM 774 C CA . PRO A 1 98 ? 1.524 -25.219 4.887 1 69.25 98 PRO A CA 1
ATOM 775 C C . PRO A 1 98 ? 2.264 -23.891 4.922 1 69.25 98 PRO A C 1
ATOM 777 O O . PRO A 1 98 ? 3.262 -23.719 4.219 1 69.25 98 PRO A O 1
ATOM 780 N N . TYR A 1 99 ? 1.707 -22.844 5.586 1 63.38 99 TYR A N 1
ATOM 781 C CA . TYR A 1 99 ? 2.068 -21.422 5.621 1 63.38 99 TYR A CA 1
ATOM 782 C C . TYR A 1 99 ? 3.541 -21.25 5.973 1 63.38 99 TYR A C 1
ATOM 784 O O . TYR A 1 99 ? 4.117 -20.188 5.734 1 63.38 99 TYR A O 1
ATOM 792 N N . TRP A 1 100 ? 4.406 -22.234 6.172 1 57.12 100 TRP A N 1
ATOM 793 C CA . TRP A 1 100 ? 5.781 -21.938 6.551 1 57.12 100 TRP A CA 1
ATOM 794 C C . TRP A 1 100 ? 6.602 -21.516 5.336 1 57.12 100 TRP A C 1
ATOM 796 O O . TRP A 1 100 ? 7.801 -21.25 5.445 1 57.12 100 TRP A O 1
ATOM 806 N N . ALA A 1 101 ? 5.992 -21.438 4.168 1 58.44 101 ALA A N 1
ATOM 807 C CA . ALA A 1 101 ? 6.793 -21.266 2.961 1 58.44 101 ALA A CA 1
ATOM 808 C C . ALA A 1 101 ? 7.309 -19.828 2.844 1 58.44 101 ALA A C 1
ATOM 810 O O . ALA A 1 101 ? 6.617 -18.875 3.223 1 58.44 101 ALA A O 1
ATOM 811 N N . TYR A 1 102 ? 8.609 -19.672 2.346 1 77.25 102 TYR A N 1
ATOM 812 C CA . TYR A 1 102 ? 9.297 -18.391 2.15 1 77.25 102 TYR A CA 1
ATOM 813 C C . TYR A 1 102 ? 8.719 -17.641 0.951 1 77.25 102 TYR A C 1
ATOM 815 O O . TYR A 1 102 ? 9.133 -17.875 -0.188 1 77.25 102 TYR A O 1
ATOM 823 N N . GLN A 1 103 ? 7.773 -16.922 1.129 1 81.88 103 GLN A N 1
ATOM 824 C CA . GLN A 1 103 ? 7.059 -16.172 0.101 1 81.88 103 GLN A CA 1
ATOM 825 C C . GLN A 1 103 ? 8.031 -15.453 -0.831 1 81.88 103 GLN A C 1
ATOM 827 O O . GLN A 1 103 ? 7.855 -15.477 -2.051 1 81.88 103 GLN A O 1
ATOM 832 N N . ILE A 1 104 ? 9.094 -15 -0.279 1 83.19 104 ILE A N 1
ATOM 833 C CA . ILE A 1 104 ? 10.047 -14.227 -1.075 1 83.19 104 ILE A CA 1
ATOM 834 C C . ILE A 1 104 ? 10.719 -15.133 -2.102 1 83.19 104 ILE A C 1
ATOM 836 O O . ILE A 1 104 ? 10.844 -14.773 -3.273 1 83.19 104 ILE A O 1
ATOM 840 N N . GLN A 1 105 ? 11.117 -16.266 -1.646 1 86.75 105 GLN A N 1
ATOM 841 C CA . GLN A 1 105 ? 11.781 -17.203 -2.543 1 86.75 105 GLN A CA 1
ATOM 842 C C . GLN A 1 105 ? 10.82 -17.734 -3.598 1 86.75 105 GLN A C 1
ATOM 844 O O . GLN A 1 105 ? 11.195 -17.906 -4.762 1 86.75 105 GLN A O 1
ATOM 849 N N . ILE A 1 106 ? 9.664 -17.984 -3.232 1 90.25 106 ILE A N 1
ATOM 850 C CA . ILE A 1 106 ? 8.664 -18.516 -4.156 1 90.25 106 ILE A CA 1
ATOM 851 C C . ILE A 1 106 ? 8.352 -17.484 -5.23 1 90.25 106 ILE A C 1
ATOM 853 O O . ILE A 1 106 ? 8.359 -17.797 -6.426 1 90.25 106 ILE A O 1
ATOM 857 N N . LEU A 1 107 ? 8.125 -16.281 -4.82 1 92.5 107 LEU A N 1
ATOM 858 C CA . LEU A 1 107 ? 7.77 -15.227 -5.762 1 92.5 107 LEU A CA 1
ATOM 859 C C . LEU A 1 107 ? 8.938 -14.906 -6.691 1 92.5 107 LEU A C 1
ATOM 861 O O . LEU A 1 107 ? 8.734 -14.445 -7.816 1 92.5 107 LEU A O 1
ATOM 865 N N . ALA A 1 108 ? 10.094 -15.227 -6.234 1 92.75 108 ALA A N 1
ATOM 866 C CA . ALA A 1 108 ? 11.281 -14.938 -7.039 1 92.75 108 ALA A CA 1
ATOM 867 C C . ALA A 1 108 ? 11.555 -16.047 -8.039 1 92.75 108 ALA A C 1
ATOM 869 O O . ALA A 1 108 ? 12.383 -15.906 -8.938 1 92.75 108 ALA A O 1
ATOM 870 N N . HIS A 1 109 ? 10.914 -17.141 -7.891 1 94.25 109 HIS A N 1
ATOM 871 C CA . HIS A 1 109 ? 11.148 -18.281 -8.766 1 94.25 109 HIS A CA 1
ATOM 872 C C . HIS A 1 109 ? 10.578 -18.016 -10.164 1 94.25 109 HIS A C 1
ATOM 874 O O . HIS A 1 109 ? 9.461 -17.531 -10.305 1 94.25 109 HIS A O 1
ATOM 880 N N . GLY A 1 110 ? 11.297 -18.328 -11.195 1 95.5 110 GLY A N 1
ATOM 881 C CA . GLY A 1 110 ? 10.953 -18.031 -12.578 1 95.5 110 GLY A CA 1
ATOM 882 C C . GLY A 1 110 ? 9.672 -18.719 -13.031 1 95.5 110 GLY A C 1
ATOM 883 O O . GLY A 1 110 ? 9.031 -18.266 -13.984 1 95.5 110 GLY A O 1
ATOM 884 N N . ALA A 1 111 ? 9.242 -19.766 -12.352 1 96.38 111 ALA A N 1
ATOM 885 C CA . ALA A 1 111 ? 8.039 -20.516 -12.734 1 96.38 111 ALA A CA 1
ATOM 886 C C . ALA A 1 111 ? 6.777 -19.734 -12.359 1 96.38 111 ALA A C 1
ATOM 888 O O . ALA A 1 111 ? 5.703 -19.984 -12.906 1 96.38 111 ALA A O 1
ATOM 889 N N . ILE A 1 112 ? 6.887 -18.797 -11.445 1 96.75 112 ILE A N 1
ATOM 890 C CA . ILE A 1 112 ? 5.707 -18.094 -10.953 1 96.75 112 ILE A CA 1
ATOM 891 C C . ILE A 1 112 ? 5.273 -17.031 -11.961 1 96.75 112 ILE A C 1
ATOM 893 O O . ILE A 1 112 ? 6.066 -16.172 -12.352 1 96.75 112 ILE A O 1
ATOM 897 N N . GLY A 1 113 ? 3.977 -17.141 -12.297 1 97 113 GLY A N 1
ATOM 898 C CA . GLY A 1 113 ? 3.467 -16.219 -13.305 1 97 113 GLY A CA 1
ATOM 899 C C . GLY A 1 113 ? 2.346 -15.336 -12.789 1 97 113 GLY A C 1
ATOM 900 O O . GLY A 1 113 ? 1.923 -14.398 -13.477 1 97 113 GLY A O 1
ATOM 901 N N . GLY A 1 114 ? 1.852 -15.609 -11.641 1 97.31 114 GLY A N 1
ATOM 902 C CA . GLY A 1 114 ? 0.77 -14.867 -11.016 1 97.31 114 GLY A CA 1
ATOM 903 C C . GLY A 1 114 ? 0.686 -15.078 -9.523 1 97.31 114 GLY A C 1
ATOM 904 O O . GLY A 1 114 ? 1.21 -16.062 -9 1 97.31 114 GLY A O 1
ATOM 905 N N . PHE A 1 115 ? 0.095 -14.227 -8.867 1 96.06 115 PHE A N 1
ATOM 906 C CA . PHE A 1 115 ? -0.007 -14.242 -7.41 1 96.06 115 PHE A CA 1
ATOM 907 C C . PHE A 1 115 ? -1.392 -13.789 -6.961 1 96.06 115 PHE A C 1
ATOM 909 O O . PHE A 1 115 ? -1.8 -12.656 -7.227 1 96.06 115 PHE A O 1
ATOM 916 N N . ILE A 1 116 ? -2.105 -14.672 -6.352 1 94.06 116 ILE A N 1
ATOM 917 C CA . ILE A 1 116 ? -3.361 -14.32 -5.695 1 94.06 116 ILE A CA 1
ATOM 918 C C . ILE A 1 116 ? -3.115 -14.078 -4.207 1 94.06 116 ILE A C 1
ATOM 920 O O . ILE A 1 116 ? -2.582 -14.945 -3.512 1 94.06 116 ILE A O 1
ATOM 924 N N . CYS A 1 117 ? -3.494 -12.891 -3.742 1 87.88 117 CYS A N 1
ATOM 925 C CA . CYS A 1 117 ? -3.262 -12.547 -2.346 1 87.88 117 CYS A CA 1
ATOM 926 C C . CYS A 1 117 ? -4.367 -11.641 -1.816 1 87.88 117 CYS A C 1
ATOM 928 O O . CYS A 1 117 ? -5.266 -11.25 -2.564 1 87.88 117 CYS A O 1
ATOM 930 N N . HIS A 1 118 ? -4.348 -11.359 -0.503 1 80.62 118 HIS A N 1
ATOM 931 C CA . HIS A 1 118 ? -5.367 -10.523 0.128 1 80.62 118 HIS A CA 1
ATOM 932 C C . HIS A 1 118 ? -5.145 -9.047 -0.185 1 80.62 118 HIS A C 1
ATOM 934 O O . HIS A 1 118 ? -5.98 -8.203 0.151 1 80.62 118 HIS A O 1
ATOM 940 N N . GLY A 1 119 ? -4.09 -8.75 -0.887 1 76.12 119 GLY A N 1
ATOM 941 C CA . GLY A 1 119 ? -3.855 -7.375 -1.295 1 76.12 119 GLY A CA 1
ATOM 942 C C . GLY A 1 119 ? -3.109 -6.562 -0.253 1 76.12 119 GLY A C 1
ATOM 943 O O . GLY A 1 119 ? -3.258 -5.344 -0.186 1 76.12 119 GLY A O 1
ATOM 944 N N . GLY A 1 120 ? -2.379 -7.223 0.591 1 77.62 120 GLY A N 1
ATOM 945 C CA . GLY A 1 120 ? -1.543 -6.496 1.534 1 77.62 120 GLY A CA 1
ATOM 946 C C . GLY A 1 120 ? -0.397 -5.758 0.869 1 77.62 120 GLY A C 1
ATOM 947 O O . GLY A 1 120 ? 0.023 -6.113 -0.233 1 77.62 120 GLY A O 1
ATOM 948 N N . TRP A 1 121 ? 0.052 -4.789 1.474 1 81.75 121 TRP A N 1
ATOM 949 C CA . TRP A 1 121 ? 1.084 -3.926 0.912 1 81.75 121 TRP A CA 1
ATOM 950 C C . TRP A 1 121 ? 2.383 -4.695 0.698 1 81.75 121 TRP A C 1
ATOM 952 O O . TRP A 1 121 ? 3.037 -4.547 -0.336 1 81.75 121 TRP A O 1
ATOM 962 N N . ASN A 1 122 ? 2.799 -5.488 1.658 1 81.75 122 ASN A N 1
ATOM 963 C CA . ASN A 1 122 ? 4.031 -6.25 1.5 1 81.75 122 ASN A CA 1
ATOM 964 C C . ASN A 1 122 ? 3.957 -7.195 0.302 1 81.75 122 ASN A C 1
ATOM 966 O O . ASN A 1 122 ? 4.91 -7.301 -0.47 1 81.75 122 ASN A O 1
ATOM 970 N N . SER A 1 123 ? 2.828 -7.809 0.194 1 85.5 123 SER A N 1
ATOM 971 C CA . SER A 1 123 ? 2.631 -8.695 -0.947 1 85.5 123 SER A CA 1
ATOM 972 C C . SER A 1 123 ? 2.67 -7.922 -2.262 1 85.5 123 SER A C 1
ATOM 974 O O . SER A 1 123 ? 3.225 -8.398 -3.252 1 85.5 123 SER A O 1
ATOM 976 N N . THR A 1 124 ? 2.059 -6.781 -2.227 1 88.94 124 THR A N 1
ATOM 977 C CA . THR A 1 124 ? 2.066 -5.93 -3.41 1 88.94 124 THR A CA 1
ATOM 978 C C . THR A 1 124 ? 3.492 -5.555 -3.799 1 88.94 124 THR A C 1
ATOM 980 O O . THR A 1 124 ? 3.879 -5.684 -4.965 1 88.94 124 THR A O 1
ATOM 983 N N . ILE A 1 125 ? 4.277 -5.164 -2.844 1 88.69 125 ILE A N 1
ATOM 984 C CA . ILE A 1 125 ? 5.652 -4.762 -3.107 1 88.69 125 ILE A CA 1
ATOM 985 C C . ILE A 1 125 ? 6.445 -5.949 -3.648 1 88.69 125 ILE A C 1
ATOM 987 O O . ILE A 1 125 ? 7.148 -5.828 -4.656 1 88.69 125 ILE A O 1
ATOM 991 N N . GLU A 1 126 ? 6.328 -7.078 -3.014 1 88.62 126 GLU A N 1
ATOM 992 C CA . GLU A 1 126 ? 7.035 -8.273 -3.457 1 88.62 126 GLU A CA 1
ATOM 993 C C . GLU A 1 126 ? 6.645 -8.648 -4.883 1 88.62 126 GLU A C 1
ATOM 995 O O . GLU A 1 126 ? 7.504 -9 -5.699 1 88.62 126 GLU A O 1
ATOM 1000 N N . GLY A 1 127 ? 5.352 -8.602 -5.148 1 92.56 127 GLY A N 1
ATOM 1001 C CA . GLY A 1 127 ? 4.879 -8.883 -6.496 1 92.56 127 GLY A CA 1
ATOM 1002 C C . GLY A 1 127 ? 5.438 -7.93 -7.531 1 92.56 127 GLY A C 1
ATOM 1003 O O . GLY A 1 127 ? 5.891 -8.359 -8.594 1 92.56 127 GLY A O 1
ATOM 1004 N N . VAL A 1 128 ? 5.48 -6.73 -7.207 1 92.75 128 VAL A N 1
ATOM 1005 C CA . VAL A 1 128 ? 5.945 -5.707 -8.141 1 92.75 128 VAL A CA 1
ATOM 1006 C C . VAL A 1 128 ? 7.441 -5.883 -8.391 1 92.75 128 VAL A C 1
ATOM 1008 O O . VAL A 1 128 ? 7.895 -5.855 -9.539 1 92.75 128 VAL A O 1
ATOM 1011 N N . VAL A 1 129 ? 8.18 -6.07 -7.363 1 91.5 129 VAL A N 1
ATOM 1012 C CA . VAL A 1 129 ? 9.625 -6.203 -7.477 1 91.5 129 VAL A CA 1
ATOM 1013 C C . VAL A 1 129 ? 9.969 -7.418 -8.344 1 91.5 129 VAL A C 1
ATOM 1015 O O . VAL A 1 129 ? 10.898 -7.375 -9.141 1 91.5 129 VAL A O 1
ATOM 1018 N N . GLN A 1 130 ? 9.188 -8.453 -8.211 1 93.69 130 GLN A N 1
ATOM 1019 C CA . GLN A 1 130 ? 9.461 -9.68 -8.953 1 93.69 130 GLN A CA 1
ATOM 1020 C C . GLN A 1 130 ? 8.75 -9.672 -10.305 1 93.69 130 GLN A C 1
ATOM 1022 O O . GLN A 1 130 ? 8.938 -10.578 -11.117 1 93.69 130 GLN A O 1
ATOM 1027 N N . GLY A 1 131 ? 7.953 -8.656 -10.508 1 94.31 131 GLY A N 1
ATOM 1028 C CA . GLY A 1 131 ? 7.219 -8.555 -11.758 1 94.31 131 GLY A CA 1
ATOM 1029 C C . GLY A 1 131 ? 6.102 -9.578 -11.875 1 94.31 131 GLY A C 1
ATOM 1030 O O . GLY A 1 131 ? 5.844 -10.102 -12.961 1 94.31 131 GLY A O 1
ATOM 1031 N N . ILE A 1 132 ? 5.5 -9.891 -10.836 1 96.38 132 ILE A N 1
ATOM 1032 C CA . ILE A 1 132 ? 4.438 -10.883 -10.812 1 96.38 132 ILE A CA 1
ATOM 1033 C C . ILE A 1 132 ? 3.082 -10.195 -10.688 1 96.38 132 ILE A C 1
ATOM 1035 O O . ILE A 1 132 ? 2.768 -9.617 -9.641 1 96.38 132 ILE A O 1
ATOM 1039 N N . PRO A 1 133 ? 2.211 -10.297 -11.711 1 96.94 133 PRO A N 1
ATOM 1040 C CA . PRO A 1 133 ? 0.882 -9.695 -11.594 1 96.94 133 PRO A CA 1
ATOM 1041 C C . PRO A 1 133 ? 0.081 -10.242 -10.414 1 96.94 133 PRO A C 1
ATOM 1043 O O . PRO A 1 133 ? 0.151 -11.438 -10.117 1 96.94 133 PRO A O 1
ATOM 1046 N N . LEU A 1 134 ? -0.739 -9.312 -9.836 1 96.31 134 LEU A N 1
ATOM 1047 C CA . LEU A 1 134 ? -1.487 -9.711 -8.648 1 96.31 134 LEU A CA 1
ATOM 1048 C C . LEU A 1 134 ? -2.975 -9.836 -8.961 1 96.31 134 LEU A C 1
ATOM 1050 O O . LEU A 1 134 ? -3.473 -9.219 -9.898 1 96.31 134 LEU A O 1
ATOM 1054 N N . ILE A 1 135 ? -3.619 -10.672 -8.273 1 94.88 135 ILE A N 1
ATOM 1055 C CA . ILE A 1 135 ? -5.066 -10.641 -8.094 1 94.88 135 ILE A CA 1
ATOM 1056 C C . ILE A 1 135 ? -5.398 -10.258 -6.652 1 94.88 135 ILE A C 1
ATOM 1058 O O . ILE A 1 135 ? -5.016 -10.961 -5.715 1 94.88 135 ILE A O 1
ATOM 1062 N N . ALA A 1 136 ? -5.984 -9.125 -6.555 1 88.88 136 ALA A N 1
ATOM 1063 C CA . ALA A 1 136 ? -6.395 -8.672 -5.227 1 88.88 136 ALA A CA 1
ATOM 1064 C C . ALA A 1 136 ? -7.711 -9.328 -4.805 1 88.88 136 ALA A C 1
ATOM 1066 O O . ALA A 1 136 ? -8.766 -9.031 -5.375 1 88.88 136 ALA A O 1
ATOM 1067 N N . TRP A 1 137 ? -7.566 -10.195 -3.797 1 85 137 TRP A N 1
ATOM 1068 C CA . TRP A 1 137 ? -8.711 -10.891 -3.223 1 85 137 TRP A CA 1
ATOM 1069 C C . TRP A 1 137 ? -9.141 -10.242 -1.912 1 85 137 TRP A C 1
ATOM 1071 O O . TRP A 1 137 ? -8.57 -10.516 -0.857 1 85 137 TRP A O 1
ATOM 1081 N N . GLN A 1 138 ? -10.133 -9.367 -2.055 1 75.44 138 GLN A N 1
ATOM 1082 C CA . GLN A 1 138 ? -10.562 -8.688 -0.841 1 75.44 138 GLN A CA 1
ATOM 1083 C C . GLN A 1 138 ? -11.469 -9.578 0.001 1 75.44 138 GLN A C 1
ATOM 1085 O O . GLN A 1 138 ? -12.484 -10.07 -0.484 1 75.44 138 GLN A O 1
ATOM 1090 N N . LEU A 1 139 ? -10.977 -9.969 1.147 1 64.25 139 LEU A N 1
ATOM 1091 C CA . LEU A 1 139 ? -11.695 -10.906 2.006 1 64.25 139 LEU A CA 1
ATOM 1092 C C . LEU A 1 139 ? -12.797 -10.188 2.787 1 64.25 139 LEU A C 1
ATOM 1094 O O . LEU A 1 139 ? -13.805 -10.805 3.148 1 64.25 139 LEU A O 1
ATOM 1098 N N . PHE A 1 140 ? -12.547 -8.945 3.076 1 62.34 140 PHE A N 1
ATOM 1099 C CA . PHE A 1 140 ? -13.508 -8.258 3.93 1 62.34 140 PHE A CA 1
ATOM 1100 C C . PHE A 1 140 ? -14.109 -7.059 3.209 1 62.34 140 PHE A C 1
ATOM 1102 O O . PHE A 1 140 ? -13.469 -6.453 2.35 1 62.34 140 PHE A O 1
ATOM 1109 N N . ALA A 1 141 ? -15.359 -6.988 3.645 1 55.38 141 ALA A N 1
ATOM 1110 C CA . ALA A 1 141 ? -16.031 -5.773 3.199 1 55.38 141 ALA A CA 1
ATOM 1111 C C . ALA A 1 141 ? -15.25 -4.527 3.605 1 55.38 141 ALA A C 1
ATOM 1113 O O . ALA A 1 141 ? -14.562 -4.527 4.629 1 55.38 141 ALA A O 1
ATOM 1114 N N . GLY A 1 142 ? -15.062 -3.562 2.805 1 56.81 142 GLY A N 1
ATOM 1115 C CA . GLY A 1 142 ? -14.445 -2.299 3.162 1 56.81 142 GLY A CA 1
ATOM 1116 C C . GLY A 1 142 ? -13.031 -2.152 2.625 1 56.81 142 GLY A C 1
ATOM 1117 O O . GLY A 1 142 ? -12.406 -1.104 2.783 1 56.81 142 GLY A O 1
ATOM 1118 N N . GLN A 1 143 ? -12.625 -3.24 2.098 1 73.44 143 GLN A N 1
ATOM 1119 C CA . GLN A 1 143 ? -11.281 -3.145 1.527 1 73.44 143 GLN A CA 1
ATOM 1120 C C . GLN A 1 143 ? -11.336 -2.67 0.077 1 73.44 143 GLN A C 1
ATOM 1122 O O . GLN A 1 143 ? -10.461 -3.016 -0.725 1 73.44 143 GLN A O 1
ATOM 1127 N N . LYS A 1 144 ? -12.383 -1.919 -0.165 1 77.38 144 LYS A N 1
ATOM 1128 C CA . LYS A 1 144 ? -12.594 -1.467 -1.537 1 77.38 144 LYS A CA 1
ATOM 1129 C C . LYS A 1 144 ? -11.5 -0.506 -1.978 1 77.38 144 LYS A C 1
ATOM 1131 O O . LYS A 1 144 ? -11.016 -0.585 -3.109 1 77.38 144 LYS A O 1
ATOM 1136 N N . MET A 1 145 ? -11.203 0.318 -1.023 1 84.5 145 MET A N 1
ATOM 1137 C CA . MET A 1 145 ? -10.172 1.282 -1.395 1 84.5 145 MET A CA 1
ATOM 1138 C C . MET A 1 145 ? -8.852 0.579 -1.695 1 84.5 145 MET A C 1
ATOM 1140 O O . MET A 1 145 ? -8.141 0.959 -2.625 1 84.5 145 MET A O 1
ATOM 1144 N N . ASN A 1 146 ? -8.625 -0.432 -0.923 1 85.12 146 ASN A N 1
ATOM 1145 C CA . ASN A 1 146 ? -7.43 -1.221 -1.201 1 85.12 146 ASN A CA 1
ATOM 1146 C C . ASN A 1 146 ? -7.441 -1.774 -2.623 1 85.12 146 ASN A C 1
ATOM 1148 O O . ASN A 1 146 ? -6.461 -1.63 -3.357 1 85.12 146 ASN A O 1
ATOM 1152 N N . ALA A 1 147 ? -8.492 -2.334 -2.957 1 85.44 147 ALA A N 1
ATOM 1153 C CA . ALA A 1 147 ? -8.633 -2.908 -4.293 1 85.44 147 ALA A CA 1
ATOM 1154 C C . ALA A 1 147 ? -8.5 -1.833 -5.367 1 85.44 147 ALA A C 1
ATOM 1156 O O . ALA A 1 147 ? -7.809 -2.033 -6.371 1 85.44 147 ALA A O 1
ATOM 1157 N N . VAL A 1 148 ? -9.125 -0.737 -5.168 1 89.31 148 VAL A N 1
ATOM 1158 C CA . VAL A 1 148 ? -9.102 0.346 -6.145 1 89.31 148 VAL A CA 1
ATOM 1159 C C . VAL A 1 148 ? -7.676 0.868 -6.305 1 89.31 148 VAL A C 1
ATOM 1161 O O . VAL A 1 148 ? -7.215 1.104 -7.426 1 89.31 148 VAL A O 1
ATOM 1164 N N . LEU A 1 149 ? -6.988 1.038 -5.254 1 91.75 149 LEU A N 1
ATOM 1165 C CA . LEU A 1 149 ? -5.621 1.543 -5.332 1 91.75 149 LEU A CA 1
ATOM 1166 C C . LEU A 1 149 ? -4.723 0.568 -6.086 1 91.75 149 LEU A C 1
ATOM 1168 O O . LEU A 1 149 ? -3.873 0.984 -6.879 1 91.75 149 LEU A O 1
ATOM 1172 N N . LEU A 1 150 ? -4.945 -0.679 -5.957 1 92.31 150 LEU A N 1
ATOM 1173 C CA . LEU A 1 150 ? -4.094 -1.681 -6.586 1 92.31 150 LEU A CA 1
ATOM 1174 C C . LEU A 1 150 ? -4.453 -1.854 -8.055 1 92.31 150 LEU A C 1
ATOM 1176 O O . LEU A 1 150 ? -3.574 -2.062 -8.898 1 92.31 150 LEU A O 1
ATOM 1180 N N . THR A 1 151 ? -5.738 -1.731 -8.383 1 92.5 151 THR A N 1
ATOM 1181 C CA . THR A 1 151 ? -6.203 -2.084 -9.727 1 92.5 151 THR A CA 1
ATOM 1182 C C . THR A 1 151 ? -6.316 -0.839 -10.602 1 92.5 151 THR A C 1
ATOM 1184 O O . THR A 1 151 ? -6.004 -0.883 -11.789 1 92.5 151 THR A O 1
ATOM 1187 N N . GLU A 1 152 ? -6.77 0.272 -10.039 1 92.44 152 GLU A N 1
ATOM 1188 C CA . GLU A 1 152 ? -6.992 1.484 -10.82 1 92.44 152 GLU A CA 1
ATOM 1189 C C . GLU A 1 152 ? -5.891 2.512 -10.57 1 92.44 152 GLU A C 1
ATOM 1191 O O . GLU A 1 152 ? -5.578 3.318 -11.453 1 92.44 152 GLU A O 1
ATOM 1196 N N . GLY A 1 153 ? -5.426 2.486 -9.406 1 93.62 153 GLY A N 1
ATOM 1197 C CA . GLY A 1 153 ? -4.355 3.41 -9.078 1 93.62 153 GLY A CA 1
ATOM 1198 C C . GLY A 1 153 ? -3.002 2.969 -9.602 1 93.62 153 GLY A C 1
ATOM 1199 O O . GLY A 1 153 ? -2.463 3.572 -10.531 1 93.62 153 GLY A O 1
ATOM 1200 N N . LEU A 1 154 ? -2.547 1.853 -9.008 1 94.12 154 LEU A N 1
ATOM 1201 C CA . LEU A 1 154 ? -1.232 1.327 -9.367 1 94.12 154 LEU A CA 1
ATOM 1202 C C . LEU A 1 154 ? -1.302 0.507 -10.648 1 94.12 154 LEU A C 1
ATOM 1204 O O . LEU A 1 154 ? -0.303 0.371 -11.359 1 94.12 154 LEU A O 1
ATOM 1208 N N . LYS A 1 155 ? -2.471 -0.08 -10.883 1 95.19 155 LYS A N 1
ATOM 1209 C CA . LYS A 1 155 ? -2.73 -0.94 -12.039 1 95.19 155 LYS A CA 1
ATOM 1210 C C . LYS A 1 155 ? -1.765 -2.121 -12.07 1 95.19 155 LYS A C 1
ATOM 1212 O O . LYS A 1 155 ? -1.197 -2.438 -13.117 1 95.19 155 LYS A O 1
ATOM 1217 N N . VAL A 1 156 ? -1.566 -2.725 -10.945 1 96 156 VAL A N 1
ATOM 1218 C CA . VAL A 1 156 ? -0.651 -3.855 -10.836 1 96 156 VAL A CA 1
ATOM 1219 C C . VAL A 1 156 ? -1.428 -5.117 -10.469 1 96 156 VAL A C 1
ATOM 1221 O O . VAL A 1 156 ? -0.836 -6.176 -10.25 1 96 156 VAL A O 1
ATOM 1224 N N . ALA A 1 157 ? -2.727 -4.984 -10.328 1 95.62 157 ALA A N 1
ATOM 1225 C CA . ALA A 1 157 ? -3.549 -6.113 -9.898 1 95.62 157 ALA A CA 1
ATOM 1226 C C . ALA A 1 157 ? -4.859 -6.164 -10.688 1 95.62 157 ALA A C 1
ATOM 1228 O O . ALA A 1 157 ? -5.32 -5.145 -11.203 1 95.62 157 ALA A O 1
ATOM 1229 N N . LEU A 1 158 ? -5.332 -7.355 -10.797 1 95.06 158 LEU A N 1
ATOM 1230 C CA . LEU A 1 158 ? -6.715 -7.562 -11.219 1 95.06 158 LEU A CA 1
ATOM 1231 C C . LEU A 1 158 ? -7.637 -7.707 -10.016 1 95.06 158 LEU A C 1
ATOM 1233 O O . LEU A 1 158 ? -7.207 -8.148 -8.945 1 95.06 158 LEU A O 1
ATOM 1237 N N . ARG A 1 159 ? -8.836 -7.316 -10.227 1 90 159 ARG A N 1
ATOM 1238 C CA . ARG A 1 159 ? -9.812 -7.406 -9.141 1 90 159 ARG A CA 1
ATOM 1239 C C . ARG A 1 159 ? -10.711 -8.625 -9.32 1 90 159 ARG A C 1
ATOM 1241 O O . ARG A 1 159 ? -11.234 -8.867 -10.406 1 90 159 ARG A O 1
ATOM 1248 N N . ALA A 1 160 ? -10.836 -9.375 -8.258 1 89.69 160 ALA A N 1
ATOM 1249 C CA . ALA A 1 160 ? -11.836 -10.445 -8.242 1 89.69 160 ALA A CA 1
ATOM 1250 C C . ALA A 1 160 ? -13.172 -9.938 -7.707 1 89.69 160 ALA A C 1
ATOM 1252 O O . ALA A 1 160 ? -13.258 -9.477 -6.566 1 89.69 160 ALA A O 1
ATOM 1253 N N . ASN A 1 161 ? -14.195 -10.039 -8.461 1 86.75 161 ASN A N 1
ATOM 1254 C CA . ASN A 1 161 ? -15.508 -9.547 -8.055 1 86.75 161 ASN A CA 1
ATOM 1255 C C . ASN A 1 161 ? -16.141 -10.453 -7.008 1 86.75 161 ASN A C 1
ATOM 1257 O O . ASN A 1 161 ? -16.047 -11.672 -7.094 1 86.75 161 ASN A O 1
ATOM 1261 N N . VAL A 1 162 ? -16.734 -9.789 -6.078 1 85.75 162 VAL A N 1
ATOM 1262 C CA . VAL A 1 162 ? -17.438 -10.539 -5.047 1 85.75 162 VAL A CA 1
ATOM 1263 C C . VAL A 1 162 ? -18.938 -10.523 -5.336 1 85.75 162 VAL A C 1
ATOM 1265 O O . VAL A 1 162 ? -19.453 -9.562 -5.91 1 85.75 162 VAL A O 1
ATOM 1268 N N . ASN A 1 163 ? -19.578 -11.562 -4.949 1 86.62 163 ASN A N 1
ATOM 1269 C CA . ASN A 1 163 ? -21.031 -11.594 -5.086 1 86.62 163 ASN A CA 1
ATOM 1270 C C . ASN A 1 163 ? -21.719 -10.828 -3.955 1 86.62 163 ASN A C 1
ATOM 1272 O O . ASN A 1 163 ? -21.047 -10.148 -3.17 1 86.62 163 ASN A O 1
ATOM 1276 N N . GLN A 1 164 ? -23.016 -10.914 -3.852 1 83.25 164 GLN A N 1
ATOM 1277 C CA . GLN A 1 164 ? -23.797 -10.156 -2.879 1 83.25 164 GLN A CA 1
ATOM 1278 C C . GLN A 1 164 ? -23.422 -10.555 -1.451 1 83.25 164 GLN A C 1
ATOM 1280 O O . GLN A 1 164 ? -23.578 -9.758 -0.522 1 83.25 164 GLN A O 1
ATOM 1285 N N . ASN A 1 165 ? -22.938 -11.789 -1.293 1 82.56 165 ASN A N 1
ATOM 1286 C CA . ASN A 1 165 ? -22.594 -12.281 0.033 1 82.56 165 ASN A CA 1
ATOM 1287 C C . ASN A 1 165 ? -21.125 -12.031 0.356 1 82.56 165 ASN A C 1
ATOM 1289 O O . ASN A 1 165 ? -20.609 -12.523 1.362 1 82.56 165 ASN A O 1
ATOM 1293 N N . GLY A 1 166 ? -20.438 -11.391 -0.544 1 81 166 GLY A N 1
ATOM 1294 C CA . GLY A 1 166 ? -19.047 -11.055 -0.3 1 81 166 GLY A CA 1
ATOM 1295 C C . GLY A 1 166 ? -18.078 -12.172 -0.662 1 81 166 GLY A C 1
ATOM 1296 O O . GLY A 1 166 ? -16.938 -12.195 -0.192 1 81 166 GLY A O 1
ATOM 1297 N N . ILE A 1 167 ? -18.562 -13.125 -1.433 1 86.19 167 ILE A N 1
ATOM 1298 C CA . ILE A 1 167 ? -17.766 -14.289 -1.773 1 86.19 167 ILE A CA 1
ATOM 1299 C C . ILE A 1 167 ? -17.359 -14.227 -3.246 1 86.19 167 ILE A C 1
ATOM 1301 O O . ILE A 1 167 ? -18.172 -13.891 -4.105 1 86.19 167 ILE A O 1
ATOM 1305 N N . VAL A 1 168 ? -16.125 -14.523 -3.549 1 90.81 168 VAL A N 1
ATOM 1306 C CA . VAL A 1 168 ? -15.688 -14.695 -4.93 1 90.81 168 VAL A CA 1
ATOM 1307 C C . VAL A 1 168 ? -16.016 -16.109 -5.398 1 90.81 168 VAL A C 1
ATOM 1309 O O . VAL A 1 168 ? -15.445 -17.078 -4.891 1 90.81 168 VAL A O 1
ATOM 1312 N N . GLU A 1 169 ? -16.781 -16.219 -6.359 1 94.12 169 GLU A N 1
ATOM 1313 C CA . GLU A 1 169 ? -17.25 -17.516 -6.812 1 94.12 169 GLU A CA 1
ATOM 1314 C C . GLU A 1 169 ? -16.219 -18.188 -7.719 1 94.12 169 GLU A C 1
ATOM 1316 O O . GLU A 1 169 ? -15.43 -17.516 -8.367 1 94.12 169 GLU A O 1
ATOM 1321 N N . ARG A 1 170 ? -16.391 -19.484 -7.777 1 94.69 170 ARG A N 1
ATOM 1322 C CA . ARG A 1 170 ? -15.43 -20.312 -8.484 1 94.69 170 ARG A CA 1
ATOM 1323 C C . ARG A 1 170 ? -15.289 -19.875 -9.938 1 94.69 170 ARG A C 1
ATOM 1325 O O . ARG A 1 170 ? -14.18 -19.859 -10.484 1 94.69 170 ARG A O 1
ATOM 1332 N N . GLU A 1 171 ? -16.375 -19.5 -10.641 1 96.75 171 GLU A N 1
ATOM 1333 C CA . GLU A 1 171 ? -16.312 -19.078 -12.039 1 96.75 171 GLU A CA 1
ATOM 1334 C C . GLU A 1 171 ? -15.523 -17.781 -12.18 1 96.75 171 GLU A C 1
ATOM 1336 O O . GLU A 1 171 ? -14.742 -17.625 -13.125 1 96.75 171 GLU A O 1
ATOM 1341 N N . GLU A 1 172 ? -15.789 -16.922 -11.266 1 95.69 172 GLU A N 1
ATOM 1342 C CA . GLU A 1 172 ? -15.055 -15.664 -11.258 1 95.69 172 GLU A CA 1
ATOM 1343 C C . GLU A 1 172 ? -13.57 -15.891 -10.977 1 95.69 172 GLU A C 1
ATOM 1345 O O . GLU A 1 172 ? -12.711 -15.273 -11.617 1 95.69 172 GLU A O 1
ATOM 1350 N N . ILE A 1 173 ? -13.297 -16.75 -10.039 1 95 173 ILE A N 1
ATOM 1351 C CA . ILE A 1 173 ? -11.914 -17.078 -9.695 1 95 173 ILE A CA 1
ATOM 1352 C C . ILE A 1 173 ? -11.195 -17.641 -10.922 1 95 173 ILE A C 1
ATOM 1354 O O . ILE A 1 173 ? -10.109 -17.188 -11.273 1 95 173 ILE A O 1
ATOM 1358 N N . GLY A 1 174 ? -11.805 -18.641 -11.547 1 96.12 174 GLY A N 1
ATOM 1359 C CA . GLY A 1 174 ? -11.219 -19.203 -12.75 1 96.12 174 GLY A CA 1
ATOM 1360 C C . GLY A 1 174 ? -10.984 -18.188 -13.844 1 96.12 174 GLY A C 1
ATOM 1361 O O . GLY A 1 174 ? -9.93 -18.188 -14.477 1 96.12 174 GLY A O 1
ATOM 1362 N N . ARG A 1 175 ? -11.938 -17.328 -14.047 1 96.25 175 ARG A N 1
ATOM 1363 C CA . ARG A 1 175 ? -11.867 -16.297 -15.086 1 96.25 175 ARG A CA 1
ATOM 1364 C C . ARG A 1 175 ? -10.711 -15.344 -14.828 1 96.25 175 ARG A C 1
ATOM 1366 O O . ARG A 1 175 ? -9.914 -15.07 -15.727 1 96.25 175 ARG A O 1
ATOM 1373 N N . VAL A 1 176 ? -10.586 -14.828 -13.641 1 96.38 176 VAL A N 1
ATOM 1374 C CA . VAL A 1 176 ? -9.594 -13.805 -13.344 1 96.38 176 VAL A CA 1
ATOM 1375 C C . VAL A 1 176 ? -8.195 -14.414 -13.375 1 96.38 176 VAL A C 1
ATOM 1377 O O . VAL A 1 176 ? -7.238 -13.758 -13.797 1 96.38 176 VAL A O 1
ATOM 1380 N N . ILE A 1 177 ? -8.086 -15.656 -12.961 1 96.69 177 ILE A N 1
ATOM 1381 C CA . ILE A 1 177 ? -6.801 -16.344 -13.023 1 96.69 177 ILE A CA 1
ATOM 1382 C C . ILE A 1 177 ? -6.367 -16.484 -14.484 1 96.69 177 ILE A C 1
ATOM 1384 O O . ILE A 1 177 ? -5.215 -16.219 -14.82 1 96.69 177 ILE A O 1
ATOM 1388 N N . LYS A 1 178 ? -7.227 -16.891 -15.312 1 96.44 178 LYS A N 1
ATOM 1389 C CA . LYS A 1 178 ? -6.898 -17.031 -16.734 1 96.44 178 LYS A CA 1
ATOM 1390 C C . LYS A 1 178 ? -6.496 -15.688 -17.344 1 96.44 178 LYS A C 1
ATOM 1392 O O . LYS A 1 178 ? -5.531 -15.609 -18.109 1 96.44 178 LYS A O 1
ATOM 1397 N N . LYS A 1 179 ? -7.25 -14.703 -16.984 1 95.81 179 LYS A N 1
ATOM 1398 C CA . LYS A 1 179 ? -6.941 -13.359 -17.469 1 95.81 179 LYS A CA 1
ATOM 1399 C C . LYS A 1 179 ? -5.543 -12.93 -17.031 1 95.81 179 LYS A C 1
ATOM 1401 O O . LYS A 1 179 ? -4.82 -12.289 -17.797 1 95.81 179 LYS A O 1
ATOM 1406 N N . GLN A 1 180 ? -5.188 -13.219 -15.82 1 97 180 GLN A N 1
ATOM 1407 C CA . GLN A 1 180 ? -3.896 -12.844 -15.258 1 97 180 GLN A CA 1
ATOM 1408 C C . GLN A 1 180 ? -2.762 -13.633 -15.906 1 97 180 GLN A C 1
ATOM 1410 O O . GLN A 1 180 ? -1.735 -13.062 -16.281 1 97 180 GLN A O 1
ATOM 1415 N N . MET A 1 181 ? -2.951 -14.961 -16.078 1 96.31 181 MET A N 1
ATOM 1416 C CA . MET A 1 181 ? -1.868 -15.883 -16.422 1 96.31 181 MET A CA 1
ATOM 1417 C C . MET A 1 181 ? -1.665 -15.945 -17.922 1 96.31 181 MET A C 1
ATOM 1419 O O . MET A 1 181 ? -0.536 -16.094 -18.406 1 96.31 181 MET A O 1
ATOM 1423 N N . VAL A 1 182 ? -2.684 -15.898 -18.719 1 92.19 182 VAL A N 1
ATOM 1424 C CA . VAL A 1 182 ? -2.562 -16.156 -20.156 1 92.19 182 VAL A CA 1
ATOM 1425 C C . VAL A 1 182 ? -3.172 -14.984 -20.938 1 92.19 182 VAL A C 1
ATOM 1427 O O . VAL A 1 182 ? -2.988 -14.891 -22.141 1 92.19 182 VAL A O 1
ATOM 1430 N N . GLY A 1 183 ? -3.816 -14.031 -20.344 1 88.81 183 GLY A N 1
ATOM 1431 C CA . GLY A 1 183 ? -4.465 -12.93 -21.031 1 88.81 183 GLY A CA 1
ATOM 1432 C C . GLY A 1 183 ? -3.562 -11.727 -21.219 1 88.81 183 GLY A C 1
ATOM 1433 O O . GLY A 1 183 ? -2.48 -11.656 -20.625 1 88.81 183 GLY A O 1
ATOM 1434 N N . GLU A 1 184 ? -4.027 -10.82 -21.969 1 92.19 184 GLU A N 1
ATOM 1435 C CA . GLU A 1 184 ? -3.295 -9.594 -22.266 1 92.19 184 GLU A CA 1
ATOM 1436 C C . GLU A 1 184 ? -3.17 -8.711 -21.016 1 92.19 184 GLU A C 1
ATOM 1438 O O . GLU A 1 184 ? -2.197 -7.969 -20.875 1 92.19 184 GLU A O 1
ATOM 1443 N N . GLU A 1 185 ? -4.059 -8.891 -20.172 1 93.31 185 GLU A N 1
ATOM 1444 C CA . GLU A 1 185 ? -4.047 -8.062 -18.969 1 93.31 185 GLU A CA 1
ATOM 1445 C C . GLU A 1 185 ? -2.834 -8.367 -18.094 1 93.31 185 GLU A C 1
ATOM 1447 O O . GLU A 1 185 ? -2.211 -7.457 -17.547 1 93.31 185 GLU A O 1
ATOM 1452 N N . GLY A 1 186 ? -2.543 -9.617 -17.984 1 93.94 186 GLY A N 1
ATOM 1453 C CA . GLY A 1 186 ? -1.351 -9.984 -17.25 1 93.94 186 GLY A CA 1
ATOM 1454 C C . GLY A 1 186 ? -0.08 -9.383 -17.812 1 93.94 186 GLY A C 1
ATOM 1455 O O . GLY A 1 186 ? 0.778 -8.914 -17.062 1 93.94 186 GLY A O 1
ATOM 1456 N N . GLU A 1 187 ? -0.012 -9.391 -19.109 1 94.12 187 GLU A N 1
ATOM 1457 C CA . GLU A 1 187 ? 1.162 -8.82 -19.766 1 94.12 187 GLU A CA 1
ATOM 1458 C C . GLU A 1 187 ? 1.241 -7.312 -19.547 1 94.12 187 GLU A C 1
ATOM 1460 O O . GLU A 1 187 ? 2.326 -6.766 -19.328 1 94.12 187 GLU A O 1
ATOM 1465 N N . GLY A 1 188 ? 0.129 -6.656 -19.688 1 95.62 188 GLY A N 1
ATOM 1466 C CA . GLY A 1 188 ? 0.095 -5.23 -19.406 1 95.62 188 GLY A CA 1
ATOM 1467 C C . GLY A 1 188 ? 0.573 -4.883 -18 1 95.62 188 GLY A C 1
ATOM 1468 O O . GLY A 1 188 ? 1.311 -3.912 -17.828 1 95.62 188 GLY A O 1
ATOM 1469 N N . ILE A 1 189 ? 0.195 -5.652 -17.078 1 96.94 189 ILE A N 1
ATOM 1470 C CA . ILE A 1 189 ? 0.599 -5.441 -15.688 1 96.94 189 ILE A CA 1
ATOM 1471 C C . ILE A 1 189 ? 2.107 -5.641 -15.555 1 96.94 189 ILE A C 1
ATOM 1473 O O . ILE A 1 189 ? 2.785 -4.859 -14.883 1 96.94 189 ILE A O 1
ATOM 1477 N N . ARG A 1 190 ? 2.619 -6.688 -16.188 1 95.69 190 ARG A N 1
ATOM 1478 C CA . ARG A 1 190 ? 4.055 -6.949 -16.156 1 95.69 190 ARG A CA 1
ATOM 1479 C C . ARG A 1 190 ? 4.844 -5.773 -16.719 1 95.69 190 ARG A C 1
ATOM 1481 O O . ARG A 1 190 ? 5.875 -5.391 -16.156 1 95.69 190 ARG A O 1
ATOM 1488 N N . GLN A 1 191 ? 4.371 -5.207 -17.766 1 95.56 191 GLN A N 1
ATOM 1489 C CA . GLN A 1 191 ? 5.039 -4.059 -18.375 1 95.56 191 GLN A CA 1
ATOM 1490 C C . GLN A 1 191 ? 5.012 -2.854 -17.438 1 95.56 191 GLN A C 1
ATOM 1492 O O . GLN A 1 191 ? 6 -2.131 -17.312 1 95.56 191 GLN A O 1
ATOM 1497 N N . ARG A 1 192 ? 3.877 -2.676 -16.875 1 95.31 192 ARG A N 1
ATOM 1498 C CA . ARG A 1 192 ? 3.75 -1.597 -15.898 1 95.31 192 ARG A CA 1
ATOM 1499 C C . ARG A 1 192 ? 4.73 -1.779 -14.742 1 95.31 192 ARG A C 1
ATOM 1501 O O . ARG A 1 192 ? 5.391 -0.825 -14.328 1 95.31 192 ARG A O 1
ATOM 1508 N N . MET A 1 193 ? 4.859 -2.951 -14.242 1 94.88 193 MET A N 1
ATOM 1509 C CA . MET A 1 193 ? 5.75 -3.24 -13.125 1 94.88 193 MET A CA 1
ATOM 1510 C C . MET A 1 193 ? 7.207 -3.033 -13.523 1 94.88 193 MET A C 1
ATOM 1512 O O . MET A 1 193 ? 8.008 -2.553 -12.719 1 94.88 193 MET A O 1
ATOM 1516 N N . LYS A 1 194 ? 7.52 -3.398 -14.688 1 93.62 194 LYS A N 1
ATOM 1517 C CA . LYS A 1 194 ? 8.867 -3.158 -15.195 1 93.62 194 LYS A CA 1
ATOM 1518 C C . LYS A 1 194 ? 9.195 -1.667 -15.203 1 93.62 194 LYS A C 1
ATOM 1520 O O . LYS A 1 194 ? 10.297 -1.268 -14.828 1 93.62 194 LYS A O 1
ATOM 1525 N N . LYS A 1 195 ? 8.281 -0.891 -15.633 1 94.06 195 LYS A N 1
ATOM 1526 C CA . LYS A 1 195 ? 8.477 0.557 -15.641 1 94.06 195 LYS A CA 1
ATOM 1527 C C . LYS A 1 195 ? 8.68 1.091 -14.227 1 94.06 195 LYS A C 1
ATOM 1529 O O . LYS A 1 195 ? 9.57 1.913 -13.992 1 94.06 195 LYS A O 1
ATOM 1534 N N . LEU A 1 196 ? 7.848 0.629 -13.32 1 92.06 196 LEU A N 1
ATOM 1535 C CA . LEU A 1 196 ? 7.961 1.067 -11.938 1 92.06 196 LEU A CA 1
ATOM 1536 C C . LEU A 1 196 ? 9.312 0.667 -11.352 1 92.06 196 LEU A C 1
ATOM 1538 O O . LEU A 1 196 ? 9.93 1.441 -10.617 1 92.06 196 LEU A O 1
ATOM 1542 N N . LYS A 1 197 ? 9.773 -0.489 -11.656 1 89.88 197 LYS A N 1
ATOM 1543 C CA . LYS A 1 197 ? 11.07 -0.958 -11.188 1 89.88 197 LYS A CA 1
ATOM 1544 C C . LYS A 1 197 ? 12.203 -0.109 -11.766 1 89.88 197 LYS A C 1
ATOM 1546 O O . LYS A 1 197 ? 13.188 0.173 -11.078 1 89.88 197 LYS A O 1
ATOM 1551 N N . GLY A 1 198 ? 12.062 0.197 -13 1 89.12 198 GLY A N 1
ATOM 1552 C CA . GLY A 1 198 ? 13.039 1.074 -13.617 1 89.12 198 GLY A CA 1
ATOM 1553 C C . GLY A 1 198 ? 13.164 2.42 -12.93 1 89.12 198 GLY A C 1
ATOM 1554 O O . GLY A 1 198 ? 14.266 2.926 -12.727 1 89.12 198 GLY A O 1
ATOM 1555 N N . VAL A 1 199 ? 12.07 2.92 -12.594 1 86.69 199 VAL A N 1
ATOM 1556 C CA . VAL A 1 199 ? 12.047 4.207 -11.898 1 86.69 199 VAL A CA 1
ATOM 1557 C C . VAL A 1 199 ? 12.727 4.07 -10.539 1 86.69 199 VAL A C 1
ATOM 1559 O O . VAL A 1 199 ? 13.469 4.961 -10.117 1 86.69 199 VAL A O 1
ATOM 1562 N N . ALA A 1 200 ? 12.453 2.963 -9.875 1 82.88 200 ALA A N 1
ATOM 1563 C CA . ALA A 1 200 ? 13.062 2.729 -8.562 1 82.88 200 ALA A CA 1
ATOM 1564 C C . ALA A 1 200 ? 14.578 2.598 -8.68 1 82.88 200 ALA A C 1
ATOM 1566 O O . ALA A 1 200 ? 15.312 3.059 -7.801 1 82.88 200 ALA A O 1
ATOM 1567 N N . ALA A 1 201 ? 15.008 1.981 -9.672 1 81.31 201 ALA A N 1
ATOM 1568 C CA . ALA A 1 201 ? 16.438 1.813 -9.914 1 81.31 201 ALA A CA 1
ATOM 1569 C C . ALA A 1 201 ? 17.109 3.152 -10.211 1 81.31 201 ALA A C 1
ATOM 1571 O O . ALA A 1 201 ? 18.234 3.404 -9.773 1 81.31 201 ALA A O 1
ATOM 1572 N N . ASP A 1 202 ? 16.391 4 -10.945 1 77.31 202 ASP A N 1
ATOM 1573 C CA . ASP A 1 202 ? 16.922 5.312 -11.305 1 77.31 202 ASP A CA 1
ATOM 1574 C C . ASP A 1 202 ? 16.969 6.234 -10.086 1 77.31 202 ASP A C 1
ATOM 1576 O O . ASP A 1 202 ? 17.859 7.09 -9.984 1 77.31 202 ASP A O 1
ATOM 1580 N N . ALA A 1 203 ? 15.992 6.227 -9.289 1 63.06 203 ALA A N 1
ATOM 1581 C CA . ALA A 1 203 ? 15.969 7.047 -8.086 1 63.06 203 ALA A CA 1
ATOM 1582 C C . ALA A 1 203 ? 17.141 6.719 -7.172 1 63.06 203 ALA A C 1
ATOM 1584 O O . ALA A 1 203 ? 17.562 7.551 -6.367 1 63.06 203 ALA A O 1
ATOM 1585 N N . CYS A 1 204 ? 17.672 5.566 -7.141 1 52.69 204 CYS A N 1
ATOM 1586 C CA . CYS A 1 204 ? 18.875 5.195 -6.406 1 52.69 204 CYS A CA 1
ATOM 1587 C C . CYS A 1 204 ? 20.094 5.918 -6.961 1 52.69 204 CYS A C 1
ATOM 1589 O O . CYS A 1 204 ? 21.031 6.211 -6.223 1 52.69 204 CYS A O 1
ATOM 1591 N N . ILE A 1 205 ? 20.047 6.148 -8.258 1 45.94 205 ILE A N 1
ATOM 1592 C CA . ILE A 1 205 ? 21.219 6.766 -8.891 1 45.94 205 ILE A CA 1
ATOM 1593 C C . ILE A 1 205 ? 21.25 8.258 -8.57 1 45.94 205 ILE A C 1
ATOM 1595 O O . ILE A 1 205 ? 22.328 8.844 -8.422 1 45.94 205 ILE A O 1
ATOM 1599 N N . GLU A 1 206 ? 20.188 8.859 -8.461 1 44.22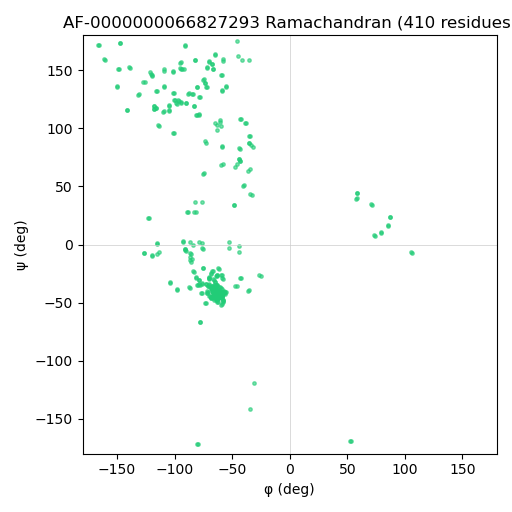 206 GLU A N 1
ATOM 1600 C CA . GLU A 1 206 ? 20.281 10.305 -8.266 1 44.22 206 GLU A CA 1
ATOM 1601 C C . GLU A 1 206 ? 20.531 10.648 -6.797 1 44.22 206 GLU A C 1
ATOM 1603 O O . GLU A 1 206 ? 20.875 11.789 -6.473 1 44.22 206 GLU A O 1
ATOM 1608 N N . GLY A 1 207 ? 20.172 9.797 -5.887 1 38.62 207 GLY A N 1
ATOM 1609 C CA . GLY A 1 207 ? 20.578 10.203 -4.555 1 38.62 207 GLY A CA 1
ATOM 1610 C C . GLY A 1 207 ? 22 9.789 -4.223 1 38.62 207 GLY A C 1
ATOM 1611 O O . GLY A 1 207 ? 22.547 8.883 -4.848 1 38.62 207 GLY A O 1
ATOM 1612 N N . MET B 1 1 ? -36.719 9.719 2.99 1 21.05 1 MET B N 1
ATOM 1613 C CA . MET B 1 1 ? -36.156 8.492 3.535 1 21.05 1 MET B CA 1
ATOM 1614 C C . MET B 1 1 ? -34.625 8.508 3.439 1 21.05 1 MET B C 1
ATOM 1616 O O . MET B 1 1 ? -34.062 8.469 2.342 1 21.05 1 MET B O 1
ATOM 1620 N N . LYS B 1 2 ? -33.969 9.266 4.328 1 22.61 2 LYS B N 1
ATOM 1621 C CA . LYS B 1 2 ? -32.562 9.695 4.418 1 22.61 2 LYS B CA 1
ATOM 1622 C C . LYS B 1 2 ? -31.641 8.492 4.496 1 22.61 2 LYS B C 1
ATOM 1624 O O . LYS B 1 2 ? -31.781 7.648 5.383 1 22.61 2 LYS B O 1
ATOM 1629 N N . LEU B 1 3 ? -31.281 7.906 3.348 1 22.09 3 LEU B N 1
ATOM 1630 C CA . LEU B 1 3 ? -30.391 6.758 3.209 1 22.09 3 LEU B CA 1
ATOM 1631 C C . LEU B 1 3 ? -29.172 6.902 4.121 1 22.09 3 LEU B C 1
ATOM 1633 O O . LEU B 1 3 ? -28.406 7.867 4.008 1 22.09 3 LEU B O 1
ATOM 1637 N N . GLN B 1 4 ? -29.234 6.562 5.457 1 22.84 4 GLN B N 1
ATOM 1638 C CA . GLN B 1 4 ? -28.234 6.438 6.504 1 22.84 4 GLN B CA 1
ATOM 1639 C C . GLN B 1 4 ? -27.016 5.66 6.012 1 22.84 4 GLN B C 1
ATOM 1641 O O . GLN B 1 4 ? -27.125 4.48 5.668 1 22.84 4 GLN B O 1
ATOM 1646 N N . ILE B 1 5 ? -26.266 6.199 5.156 1 26.81 5 ILE B N 1
ATOM 1647 C CA . ILE B 1 5 ? -24.969 5.688 4.727 1 26.81 5 ILE B CA 1
ATOM 1648 C C . ILE B 1 5 ? -24.172 5.219 5.941 1 26.81 5 ILE B C 1
ATOM 1650 O O . ILE B 1 5 ? -23.781 6.027 6.785 1 26.81 5 ILE B O 1
ATOM 1654 N N . HIS B 1 6 ? -24.594 4.047 6.555 1 26.22 6 HIS B N 1
ATOM 1655 C CA . HIS B 1 6 ? -23.891 3.32 7.598 1 26.22 6 HIS B CA 1
ATOM 1656 C C . HIS B 1 6 ? -22.375 3.336 7.348 1 26.22 6 HIS B C 1
ATOM 1658 O O . HIS B 1 6 ? -21.938 3.068 6.23 1 26.22 6 HIS B O 1
ATOM 1664 N N . HIS B 1 7 ? -21.656 4.109 8.07 1 27.33 7 HIS B N 1
ATOM 1665 C CA . HIS B 1 7 ? -20.203 4.191 8.266 1 27.33 7 HIS B CA 1
ATOM 1666 C C . HIS B 1 7 ? -19.578 2.801 8.336 1 27.33 7 HIS B C 1
ATOM 1668 O O . HIS B 1 7 ? -19.719 2.107 9.344 1 27.33 7 HIS B O 1
ATOM 1674 N N . ALA B 1 8 ? -19.875 2.047 7.414 1 29.73 8 ALA B N 1
ATOM 1675 C CA . ALA B 1 8 ? -19.125 0.791 7.391 1 29.73 8 ALA B CA 1
ATOM 1676 C C . ALA B 1 8 ? -17.719 0.985 7.93 1 29.73 8 ALA B C 1
ATOM 1678 O O . ALA B 1 8 ? -16.938 1.746 7.363 1 29.73 8 ALA B O 1
ATOM 1679 N N . LEU B 1 9 ? -17.547 0.941 9.25 1 29.19 9 LEU B N 1
ATOM 1680 C CA . LEU B 1 9 ? -16.312 0.817 10.023 1 29.19 9 LEU B CA 1
ATOM 1681 C C . LEU B 1 9 ? -15.305 -0.074 9.305 1 29.19 9 LEU B C 1
ATOM 1683 O O . LEU B 1 9 ? -15.656 -1.166 8.844 1 29.19 9 LEU B O 1
ATOM 1687 N N . TYR B 1 10 ? -14.484 0.516 8.578 1 29.78 10 TYR B N 1
ATOM 1688 C CA . TYR B 1 10 ? -13.312 -0.101 7.957 1 29.78 10 TYR B CA 1
ATOM 1689 C C . TYR B 1 10 ? -12.695 -1.146 8.875 1 29.78 10 TYR B C 1
ATOM 1691 O O . TYR B 1 10 ? -12.164 -0.811 9.938 1 29.78 10 TYR B O 1
ATOM 1699 N N . GLU B 1 11 ? -13.367 -2.158 9.18 1 31.78 11 GLU B N 1
ATOM 1700 C CA . GLU B 1 11 ? -12.797 -3.291 9.906 1 31.78 11 GLU B CA 1
ATOM 1701 C C . GLU B 1 11 ? -11.43 -3.68 9.352 1 31.78 11 GLU B C 1
ATOM 1703 O O . GLU B 1 11 ? -10.961 -4.797 9.57 1 31.78 11 GLU B O 1
ATOM 1708 N N . GLY B 1 12 ? -10.93 -3.123 8.414 1 32.94 12 GLY B N 1
ATOM 1709 C CA . GLY B 1 12 ? -9.594 -3.631 8.125 1 32.94 12 GLY B CA 1
ATOM 1710 C C . GLY B 1 12 ? -8.734 -3.797 9.359 1 32.94 12 GLY B C 1
ATOM 1711 O O . GLY B 1 12 ? -9.102 -3.342 10.445 1 32.94 12 GLY B O 1
ATOM 1712 N N . PRO B 1 13 ? -7.594 -4.586 9.359 1 34.5 13 PRO B N 1
ATOM 1713 C CA . PRO B 1 13 ? -6.922 -4.871 10.633 1 34.5 13 PRO B CA 1
ATOM 1714 C C . PRO B 1 13 ? -7.062 -3.732 11.641 1 34.5 13 PRO B C 1
ATOM 1716 O O . PRO B 1 13 ? -7.883 -3.814 12.562 1 34.5 13 PRO B O 1
ATOM 1719 N N . PHE B 1 14 ? -5.82 -3.102 12.109 1 31.2 14 PHE B N 1
ATOM 1720 C CA . PHE B 1 14 ? -5.383 -2.605 13.406 1 31.2 14 PHE B CA 1
ATOM 1721 C C . PHE B 1 14 ? -5.938 -1.211 13.672 1 31.2 14 PHE B C 1
ATOM 1723 O O . PHE B 1 14 ? -5.207 -0.22 13.57 1 31.2 14 PHE B O 1
ATOM 1730 N N . VAL B 1 15 ? -7.031 -0.963 13.086 1 34.12 15 VAL B N 1
ATOM 1731 C CA . VAL B 1 15 ? -7.355 0.225 13.875 1 34.12 15 VAL B CA 1
ATOM 1732 C C . VAL B 1 15 ? -7.461 -0.145 15.352 1 34.12 15 VAL B C 1
ATOM 1734 O O . VAL B 1 15 ? -8.359 -0.89 15.742 1 34.12 15 VAL B O 1
ATOM 1737 N N . GLN B 1 16 ? -6.34 -0.505 15.992 1 32.19 16 GLN B N 1
ATOM 1738 C CA . GLN B 1 16 ? -6.418 -0.567 17.438 1 32.19 16 GLN B CA 1
ATOM 1739 C C . GLN B 1 16 ? -7.336 0.522 18 1 32.19 16 GLN B C 1
ATOM 1741 O O . GLN B 1 16 ? -7.129 1.708 17.719 1 32.19 16 GLN B O 1
ATOM 1746 N N . ASN B 1 17 ? -8.578 0.158 18.062 1 33.56 17 ASN B N 1
ATOM 1747 C CA . ASN B 1 17 ? -9.352 0.915 19.031 1 33.56 17 ASN B CA 1
ATOM 1748 C C . ASN B 1 17 ? -8.633 0.998 20.375 1 33.56 17 ASN B C 1
ATOM 1750 O O . ASN B 1 17 ? -8.781 0.111 21.219 1 33.56 17 ASN B O 1
ATOM 1754 N N . GLU B 1 18 ? -7.309 1.061 20.453 1 33.75 18 GLU B N 1
ATOM 1755 C CA . GLU B 1 18 ? -6.953 1.351 21.828 1 33.75 18 GLU B CA 1
ATOM 1756 C C . GLU B 1 18 ? -7.879 2.41 22.422 1 33.75 18 GLU B C 1
ATOM 1758 O O . GLU B 1 18 ? -8.195 3.402 21.766 1 33.75 18 GLU B O 1
ATOM 1763 N N . SER B 1 19 ? -8.727 1.896 23.328 1 34.44 19 SER B N 1
ATOM 1764 C CA . SER B 1 19 ? -9.438 2.709 24.297 1 34.44 19 SER B CA 1
ATOM 1765 C C . SER B 1 19 ? -8.594 3.9 24.75 1 34.44 19 SER B C 1
ATOM 1767 O O . SER B 1 19 ? -7.688 3.754 25.562 1 34.44 19 SER B O 1
ATOM 1769 N N . CYS B 1 20 ? -7.996 4.512 23.891 1 35.62 20 CYS B N 1
ATOM 1770 C CA . CYS B 1 20 ? -7.461 5.711 24.516 1 35.62 20 CYS B CA 1
ATOM 1771 C C . CYS B 1 20 ? -8.508 6.371 25.406 1 35.62 20 CYS B C 1
ATOM 1773 O O . CYS B 1 20 ? -9.469 6.965 24.922 1 35.62 20 CYS B O 1
ATOM 1775 N N . ASN B 1 21 ? -8.719 5.785 26.453 1 37.03 21 ASN B N 1
ATOM 1776 C CA . ASN B 1 21 ? -9.406 6.402 27.578 1 37.03 21 ASN B CA 1
ATOM 1777 C C . ASN B 1 21 ? -9.039 7.879 27.703 1 37.03 21 ASN B C 1
ATOM 1779 O O . ASN B 1 21 ? -9.617 8.594 28.531 1 37.03 21 ASN B O 1
ATOM 1783 N N . ASP B 1 22 ? -7.727 8.281 27.484 1 42.09 22 ASP B N 1
ATOM 1784 C CA . ASP B 1 22 ? -7.535 9.68 27.859 1 42.09 22 ASP B CA 1
ATOM 1785 C C . ASP B 1 22 ? -8.156 10.617 26.828 1 42.09 22 ASP B C 1
ATOM 1787 O O . ASP B 1 22 ? -7.492 11.031 25.875 1 42.09 22 ASP B O 1
ATOM 1791 N N . GLN B 1 23 ? -9.422 10.625 26.547 1 48.97 23 GLN B N 1
ATOM 1792 C CA . GLN B 1 23 ? -10.43 11.461 25.891 1 48.97 23 GLN B CA 1
ATOM 1793 C C . GLN B 1 23 ? -10.039 12.93 25.938 1 48.97 23 GLN B C 1
ATOM 1795 O O . GLN B 1 23 ? -10.391 13.703 25.047 1 48.97 23 GLN B O 1
ATOM 1800 N N . GLY B 1 24 ? -9.258 13.164 26.984 1 51.41 24 GLY B N 1
ATOM 1801 C CA . GLY B 1 24 ? -9.023 14.578 27.219 1 51.41 24 GLY B CA 1
ATOM 1802 C C . GLY B 1 24 ? -8.078 15.203 26.219 1 51.41 24 GLY B C 1
ATOM 1803 O O . GLY B 1 24 ? -8.367 16.281 25.672 1 51.41 24 GLY B O 1
ATOM 1804 N N . SER B 1 25 ? -6.918 14.578 26.016 1 55.72 25 SER B N 1
ATOM 1805 C CA . SER B 1 25 ? -5.93 15.156 25.109 1 55.72 25 SER B CA 1
ATOM 1806 C C . SER B 1 25 ? -6.43 15.133 23.672 1 55.72 25 SER B C 1
ATOM 1808 O O . SER B 1 25 ? -6.254 16.109 22.938 1 55.72 25 SER B O 1
ATOM 1810 N N . ASP B 1 26 ? -7.16 14.078 23.328 1 61.34 26 ASP B N 1
ATOM 1811 C CA . ASP B 1 26 ? -7.734 14.031 21.984 1 61.34 26 ASP B CA 1
ATOM 1812 C C . ASP B 1 26 ? -8.727 15.172 21.766 1 61.34 26 ASP B C 1
ATOM 1814 O O . ASP B 1 26 ? -8.75 15.789 20.688 1 61.34 26 ASP B O 1
ATOM 1818 N N . THR B 1 27 ? -9.219 15.516 22.906 1 71.25 27 THR B N 1
ATOM 1819 C CA . THR B 1 27 ? -10.203 16.578 22.812 1 71.25 27 THR B CA 1
ATOM 1820 C C . THR B 1 27 ? -9.523 17.938 22.656 1 71.25 27 THR B C 1
ATOM 1822 O O . THR B 1 27 ? -9.992 18.797 21.906 1 71.25 27 THR B O 1
ATOM 1825 N N . LYS B 1 28 ? -8.359 18.109 23.281 1 77.38 28 LYS B N 1
ATOM 1826 C CA . LYS B 1 28 ? -7.668 19.406 23.172 1 77.38 28 LYS B CA 1
ATOM 1827 C C . LYS B 1 28 ? -7.09 19.609 21.781 1 77.38 28 LYS B C 1
ATOM 1829 O O . LYS B 1 28 ? -7.16 20.719 21.234 1 77.38 28 LYS B O 1
ATOM 1834 N N . CYS B 1 29 ? -6.559 18.547 21.281 1 81.06 29 CYS B N 1
ATOM 1835 C CA . CYS B 1 29 ? -5.984 18.609 19.938 1 81.06 29 CYS B CA 1
ATOM 1836 C C . CYS B 1 29 ? -7.051 18.938 18.906 1 81.06 29 CYS B C 1
ATOM 1838 O O . CYS B 1 29 ? -6.844 19.781 18.031 1 81.06 29 CYS B O 1
ATOM 1840 N N . LEU B 1 30 ? -8.164 18.359 19.062 1 85.75 30 LEU B N 1
ATOM 1841 C CA . LEU B 1 30 ? -9.242 18.594 18.094 1 85.75 30 LEU B CA 1
ATOM 1842 C C . LEU B 1 30 ? -9.805 20 18.234 1 85.75 30 LEU B C 1
ATOM 1844 O O . LEU B 1 30 ? -10.148 20.641 17.25 1 85.75 30 LEU B O 1
ATOM 1848 N N . ARG B 1 31 ? -9.844 20.422 19.453 1 86.56 31 ARG B N 1
ATOM 1849 C CA . ARG B 1 31 ? -10.297 21.781 19.688 1 86.56 31 ARG B CA 1
ATOM 1850 C C . ARG B 1 31 ? -9.352 22.797 19.047 1 86.56 31 ARG B C 1
ATOM 1852 O O . ARG B 1 31 ? -9.797 23.812 18.516 1 86.56 31 ARG B O 1
ATOM 1859 N N . TRP B 1 32 ? -8.094 22.531 19.188 1 88.44 32 TRP B N 1
ATOM 1860 C CA . TRP B 1 32 ? -7.117 23.406 18.547 1 88.44 32 TRP B CA 1
ATOM 1861 C C . TRP B 1 32 ? -7.297 23.375 17.031 1 88.44 32 TRP B C 1
ATOM 1863 O O . TRP B 1 32 ? -7.223 24.422 16.375 1 88.44 32 TRP B O 1
ATOM 1873 N N . LEU B 1 33 ? -7.551 22.266 16.484 1 92 33 LEU B N 1
ATOM 1874 C CA . LEU B 1 33 ? -7.762 22.125 15.047 1 92 33 LEU B CA 1
ATOM 1875 C C . LEU B 1 33 ? -9 22.891 14.602 1 92 33 LEU B C 1
ATOM 1877 O O . LEU B 1 33 ? -9.031 23.453 13.508 1 92 33 LEU B O 1
ATOM 1881 N N . ASP B 1 34 ? -10.008 22.938 15.43 1 93.75 34 ASP B N 1
ATOM 1882 C CA . ASP B 1 34 ? -11.25 23.641 15.117 1 93.75 34 ASP B CA 1
ATOM 1883 C C . ASP B 1 34 ? -10.992 25.125 14.836 1 93.75 34 ASP B C 1
ATOM 1885 O O . ASP B 1 34 ? -11.766 25.766 14.117 1 93.75 34 ASP B O 1
ATOM 1889 N N . LYS B 1 35 ? -9.969 25.625 15.383 1 93.12 35 LYS B N 1
ATOM 1890 C CA . LYS B 1 35 ? -9.672 27.047 15.273 1 93.12 35 LYS B CA 1
ATOM 1891 C C . LYS B 1 35 ? -8.789 27.328 14.062 1 93.12 35 LYS B C 1
ATOM 1893 O O . LYS B 1 35 ? -8.477 28.484 13.781 1 93.12 35 LYS B O 1
ATOM 1898 N N . GLN B 1 36 ? -8.383 26.359 13.391 1 94.56 36 GLN B N 1
ATOM 1899 C CA . GLN B 1 36 ? -7.465 26.531 12.266 1 94.56 36 GLN B CA 1
ATOM 1900 C C . GLN B 1 36 ? -8.219 26.625 10.945 1 94.56 36 GLN B C 1
ATOM 1902 O O . GLN B 1 36 ? -9.352 26.156 10.836 1 94.56 36 GLN B O 1
ATOM 1907 N N . GLN B 1 37 ? -7.625 27.234 9.922 1 95.44 37 GLN B N 1
ATOM 1908 C CA . GLN B 1 37 ? -8.195 27.328 8.586 1 95.44 37 GLN B CA 1
ATOM 1909 C C . GLN B 1 37 ? -8.195 25.984 7.891 1 95.44 37 GLN B C 1
ATOM 1911 O O . GLN B 1 37 ? -7.395 25.109 8.227 1 95.44 37 GLN B O 1
ATOM 1916 N N . HIS B 1 38 ? -9.055 25.859 6.945 1 95.62 38 HIS B N 1
ATOM 1917 C CA . HIS B 1 38 ? -9.148 24.641 6.164 1 95.62 38 HIS B CA 1
ATOM 1918 C C . HIS B 1 38 ? -7.828 24.328 5.465 1 95.62 38 HIS B C 1
ATOM 1920 O O . HIS B 1 38 ? -7.195 25.219 4.902 1 95.62 38 HIS B O 1
ATOM 1926 N N . ASN B 1 39 ? -7.387 23.078 5.562 1 95.88 39 ASN B N 1
ATOM 1927 C CA . ASN B 1 39 ? -6.203 22.562 4.883 1 95.88 39 ASN B CA 1
ATOM 1928 C C . ASN B 1 39 ? -4.953 23.359 5.25 1 95.88 39 ASN B C 1
ATOM 1930 O O . ASN B 1 39 ? -4.074 23.562 4.41 1 95.88 39 ASN B O 1
ATOM 1934 N N . SER B 1 40 ? -4.848 23.734 6.508 1 95.94 40 SER B N 1
ATOM 1935 C CA . SER B 1 40 ? -3.758 24.625 6.875 1 95.94 40 SER B CA 1
ATOM 1936 C C . SER B 1 40 ? -2.764 23.938 7.805 1 95.94 40 SER B C 1
ATOM 1938 O O . SER B 1 40 ? -1.699 24.5 8.102 1 95.94 40 SER B O 1
ATOM 1940 N N . VAL B 1 41 ? -3.059 22.766 8.242 1 96.44 41 VAL B N 1
ATOM 1941 C CA . VAL B 1 41 ? -2.23 22.125 9.258 1 96.44 41 VAL B CA 1
ATOM 1942 C C . VAL B 1 41 ? -1.603 20.859 8.672 1 96.44 41 VAL B C 1
ATOM 1944 O O . VAL B 1 41 ? -2.291 20.047 8.047 1 96.44 41 VAL B O 1
ATOM 1947 N N . LEU B 1 42 ? -0.321 20.719 8.883 1 96.88 42 LEU B N 1
ATOM 1948 C CA . LEU B 1 42 ? 0.402 19.5 8.531 1 96.88 42 LEU B CA 1
ATOM 1949 C C . LEU B 1 42 ? 0.358 18.5 9.672 1 96.88 42 LEU B C 1
ATOM 1951 O O . LEU B 1 42 ? 0.644 18.844 10.82 1 96.88 42 LEU B O 1
ATOM 1955 N N . TYR B 1 43 ? -0.011 17.297 9.352 1 95 43 TYR B N 1
ATOM 1956 C CA . TYR B 1 43 ? 0.026 16.203 10.312 1 95 43 TYR B CA 1
ATOM 1957 C C . TYR B 1 43 ? 1.268 15.336 10.109 1 95 43 TYR B C 1
ATOM 1959 O O . TYR B 1 43 ? 1.524 14.859 9 1 95 43 TYR B O 1
ATOM 1967 N N . ALA B 1 44 ? 2.012 15.195 11.156 1 92 44 ALA B N 1
ATOM 1968 C CA . ALA B 1 44 ? 3.221 14.375 11.117 1 92 44 ALA B CA 1
ATOM 1969 C C . ALA B 1 44 ? 3.125 13.203 12.086 1 92 44 ALA B C 1
ATOM 1971 O O . ALA B 1 44 ? 2.98 13.398 13.297 1 92 44 ALA B O 1
ATOM 1972 N N . SER B 1 45 ? 3.201 12.031 11.5 1 88.75 45 SER B N 1
ATOM 1973 C CA . SER B 1 45 ? 3.148 10.812 12.305 1 88.75 45 SER B CA 1
ATOM 1974 C C . SER B 1 45 ? 3.938 9.688 11.648 1 88.75 45 SER B C 1
ATOM 1976 O O . SER B 1 45 ? 3.766 9.406 10.461 1 88.75 45 SER B O 1
ATOM 1978 N N . PHE B 1 46 ? 4.746 8.914 12.398 1 81.81 46 PHE B N 1
ATOM 197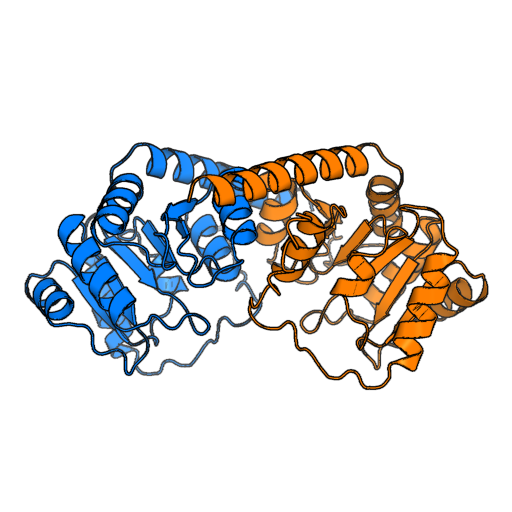9 C CA . PHE B 1 46 ? 5.602 7.883 11.82 1 81.81 46 PHE B CA 1
ATOM 1980 C C . PHE B 1 46 ? 5.297 6.523 12.445 1 81.81 46 PHE B C 1
ATOM 1982 O O . PHE B 1 46 ? 6.016 5.551 12.203 1 81.81 46 PHE B O 1
ATOM 1989 N N . GLY B 1 47 ? 4.133 6.371 12.969 1 66.38 47 GLY B N 1
ATOM 1990 C CA . GLY B 1 47 ? 3.555 5.117 13.43 1 66.38 47 GLY B CA 1
ATOM 1991 C C . GLY B 1 47 ? 4.453 4.367 14.398 1 66.38 47 GLY B C 1
ATOM 1992 O O . GLY B 1 47 ? 5.43 4.922 14.906 1 66.38 47 GLY B O 1
ATOM 1993 N N . SER B 1 48 ? 4.012 3.09 14.625 1 57.88 48 SER B N 1
ATOM 1994 C CA . SER B 1 48 ? 4.684 2.205 15.57 1 57.88 48 SER B CA 1
ATOM 1995 C C . SER B 1 48 ? 6.02 1.722 15.023 1 57.88 48 SER B C 1
ATOM 1997 O O . SER B 1 48 ? 6.953 1.463 15.781 1 57.88 48 SER B O 1
ATOM 1999 N N . GLY B 1 49 ? 6.051 1.545 13.758 1 56.53 49 GLY B N 1
ATOM 2000 C CA . GLY B 1 49 ? 7.234 0.932 13.172 1 56.53 49 GLY B CA 1
ATOM 2001 C C . GLY B 1 49 ? 8.328 1.933 12.859 1 56.53 49 GLY B C 1
ATOM 2002 O O . GLY B 1 49 ? 9.461 1.548 12.547 1 56.53 49 GLY B O 1
ATOM 2003 N N . GLY B 1 50 ? 7.945 3.268 13.023 1 60.75 50 GLY B N 1
ATOM 2004 C CA . GLY B 1 50 ? 8.977 4.223 12.648 1 60.75 50 GLY B CA 1
ATOM 2005 C C . GLY B 1 50 ? 9.5 5.023 13.828 1 60.75 50 GLY B C 1
ATOM 2006 O O . GLY B 1 50 ? 8.727 5.648 14.555 1 60.75 50 GLY B O 1
ATOM 2007 N N . THR B 1 51 ? 10.672 4.625 14.289 1 71.12 51 THR B N 1
ATOM 2008 C CA . THR B 1 51 ? 11.328 5.48 15.273 1 71.12 51 THR B CA 1
ATOM 2009 C C . THR B 1 51 ? 12.375 6.363 14.609 1 71.12 51 THR B C 1
ATOM 2011 O O . THR B 1 51 ? 13.227 5.867 13.859 1 71.12 51 THR B O 1
ATOM 2014 N N . LEU B 1 52 ? 12.117 7.668 14.805 1 79.5 52 LEU B N 1
ATOM 2015 C CA . LEU B 1 52 ? 13.094 8.625 14.289 1 79.5 52 LEU B CA 1
ATOM 2016 C C . LEU B 1 52 ? 14.281 8.75 15.234 1 79.5 52 LEU B C 1
ATOM 2018 O O . LEU B 1 52 ? 14.109 8.75 16.453 1 79.5 52 LEU B O 1
ATOM 2022 N N . SER B 1 53 ? 15.398 8.742 14.617 1 82.38 53 SER B N 1
ATOM 2023 C CA . SER B 1 53 ? 16.562 9.094 15.43 1 82.38 53 SER B CA 1
ATOM 2024 C C . SER B 1 53 ? 16.484 10.539 15.914 1 82.38 53 SER B C 1
ATOM 2026 O O . SER B 1 53 ? 15.711 11.336 15.391 1 82.38 53 SER B O 1
ATOM 2028 N N . GLN B 1 54 ? 17.328 10.82 16.938 1 84.5 54 GLN B N 1
ATOM 2029 C CA . GLN B 1 54 ? 17.359 12.188 17.438 1 84.5 54 GLN B CA 1
ATOM 2030 C C . GLN B 1 54 ? 17.75 13.172 16.344 1 84.5 54 GLN B C 1
ATOM 2032 O O . GLN B 1 54 ? 17.234 14.289 16.297 1 84.5 54 GLN B O 1
ATOM 2037 N N . GLU B 1 55 ? 18.656 12.758 15.508 1 86.81 55 GLU B N 1
ATOM 2038 C CA . GLU B 1 55 ? 19.062 13.594 14.383 1 86.81 55 GLU B CA 1
ATOM 2039 C C . GLU B 1 55 ? 17.891 13.852 13.438 1 86.81 55 GLU B C 1
ATOM 2041 O O . GLU B 1 55 ? 17.688 14.984 12.992 1 86.81 55 GLU B O 1
ATOM 2046 N N . GLN B 1 56 ? 17.125 12.883 13.188 1 86.62 56 GLN B N 1
ATOM 2047 C CA . GLN B 1 56 ? 15.969 13.008 12.312 1 86.62 56 GLN B CA 1
ATOM 2048 C C . GLN B 1 56 ? 14.891 13.883 12.945 1 86.62 56 GLN B C 1
ATOM 2050 O O . GLN B 1 56 ? 14.242 14.672 12.258 1 86.62 56 GLN B O 1
ATOM 2055 N N . ILE B 1 57 ? 14.766 13.703 14.227 1 86.81 57 ILE B N 1
ATOM 2056 C CA . ILE B 1 57 ? 13.805 14.516 14.969 1 86.81 57 ILE B CA 1
ATOM 2057 C C . ILE B 1 57 ? 14.188 15.984 14.867 1 86.81 57 ILE B C 1
ATOM 2059 O O . ILE B 1 57 ? 13.336 16.844 14.617 1 86.81 57 ILE B O 1
ATOM 2063 N N . ASN B 1 58 ? 15.422 16.25 15.039 1 87.88 58 ASN B N 1
ATOM 2064 C CA . ASN B 1 58 ? 15.914 17.625 14.953 1 87.88 58 ASN B CA 1
ATOM 2065 C C . ASN B 1 58 ? 15.703 18.203 13.555 1 87.88 58 ASN B C 1
ATOM 2067 O O . ASN B 1 58 ? 15.258 19.359 13.414 1 87.88 58 ASN B O 1
ATOM 2071 N N . GLU B 1 59 ? 16.016 17.438 12.586 1 90.94 59 GLU B N 1
ATOM 2072 C CA . GLU B 1 59 ? 15.828 17.906 11.219 1 90.94 59 GLU B CA 1
ATOM 2073 C C . GLU B 1 59 ? 14.352 18.172 10.922 1 90.94 59 GLU B C 1
ATOM 2075 O O . GLU B 1 59 ? 14.016 19.141 10.25 1 90.94 59 GLU B O 1
ATOM 2080 N N . LEU B 1 60 ? 13.531 17.312 11.406 1 90.62 60 LEU B N 1
ATOM 2081 C CA . LEU B 1 60 ? 12.102 17.516 11.203 1 90.62 60 LEU B CA 1
ATOM 2082 C C . LEU B 1 60 ? 11.625 18.797 11.867 1 90.62 60 LEU B C 1
ATOM 2084 O O . LEU B 1 60 ? 10.891 19.578 11.258 1 90.62 60 LEU B O 1
ATOM 2088 N N . ALA B 1 61 ? 12.039 19 13.086 1 89.44 61 ALA B N 1
ATOM 2089 C CA . ALA B 1 61 ? 11.648 20.219 13.812 1 89.44 61 ALA B CA 1
ATOM 2090 C C . ALA B 1 61 ? 12.078 21.469 13.047 1 89.44 61 ALA B C 1
ATOM 2092 O O . ALA B 1 61 ? 11.281 22.391 12.859 1 89.44 61 ALA B O 1
ATOM 2093 N N . TRP B 1 62 ? 13.281 21.453 12.625 1 91.62 62 TRP B N 1
ATOM 2094 C CA . TRP B 1 62 ? 13.797 22.594 11.891 1 91.62 62 TRP B CA 1
ATOM 2095 C C . TRP B 1 62 ? 13.086 22.75 10.547 1 91.62 62 TRP B C 1
ATOM 2097 O O . TRP B 1 62 ? 12.828 23.859 10.094 1 91.62 62 TRP B O 1
ATOM 2107 N N . GLY B 1 63 ? 12.844 21.641 9.914 1 93.81 63 GLY B N 1
ATOM 2108 C CA . GLY B 1 63 ? 12.109 21.672 8.656 1 93.81 63 GLY B CA 1
ATOM 2109 C C . GLY B 1 63 ? 10.711 22.25 8.797 1 93.81 63 GLY B C 1
ATOM 2110 O O . GLY B 1 63 ? 10.25 23 7.934 1 93.81 63 GLY B O 1
ATOM 2111 N N . LEU B 1 64 ? 10.062 21.891 9.859 1 93 64 LEU B N 1
ATOM 2112 C CA . LEU B 1 64 ? 8.742 22.453 10.141 1 93 64 LEU B CA 1
ATOM 2113 C C . LEU B 1 64 ? 8.82 23.969 10.305 1 93 64 LEU B C 1
ATOM 2115 O O . LEU B 1 64 ? 7.977 24.703 9.781 1 93 64 LEU B O 1
ATOM 2119 N N . GLU B 1 65 ? 9.82 24.391 10.969 1 91.19 65 GLU B N 1
ATOM 2120 C CA . GLU B 1 65 ? 10.031 25.828 11.125 1 91.19 65 GLU B CA 1
ATOM 2121 C C . GLU B 1 65 ? 10.258 26.516 9.781 1 91.19 65 GLU B C 1
ATOM 2123 O O . GLU B 1 65 ? 9.633 27.531 9.477 1 91.19 65 GLU B O 1
ATOM 2128 N N . LEU B 1 66 ? 11.078 25.922 9.016 1 93.5 66 LEU B N 1
ATOM 2129 C CA . LEU B 1 66 ? 11.43 26.5 7.727 1 93.5 66 LEU B CA 1
ATOM 2130 C C . LEU B 1 66 ? 10.234 26.516 6.789 1 93.5 66 LEU B C 1
ATOM 2132 O O . LEU B 1 66 ? 10.109 27.406 5.941 1 93.5 66 LEU B O 1
ATOM 2136 N N . SER B 1 67 ? 9.352 25.578 6.941 1 94.75 67 SER B N 1
ATOM 2137 C CA . SER B 1 67 ? 8.188 25.5 6.07 1 94.75 67 SER B CA 1
ATOM 2138 C C . SER B 1 67 ? 7.215 26.641 6.34 1 94.75 67 SER B C 1
ATOM 2140 O O . SER B 1 67 ? 6.441 27.031 5.461 1 94.75 67 SER B O 1
ATOM 2142 N N . GLY B 1 68 ? 7.199 27.125 7.59 1 93.25 68 GLY B N 1
ATOM 2143 C CA . GLY B 1 68 ? 6.27 28.156 7.996 1 93.25 68 GLY B CA 1
ATOM 2144 C C . GLY B 1 68 ? 4.844 27.672 8.141 1 93.25 68 GLY B C 1
ATOM 2145 O O . GLY B 1 68 ? 3.92 28.469 8.32 1 93.25 68 GLY B O 1
ATOM 2146 N N . GLN B 1 69 ? 4.668 26.391 8.055 1 94.88 69 GLN B N 1
ATOM 2147 C CA . GLN B 1 69 ? 3.324 25.828 8.125 1 94.88 69 GLN B CA 1
ATOM 2148 C C . GLN B 1 69 ? 2.973 25.422 9.547 1 94.88 69 GLN B C 1
ATOM 2150 O O . GLN B 1 69 ? 3.859 25.125 10.352 1 94.88 69 GLN B O 1
ATOM 2155 N N . ARG B 1 70 ? 1.732 25.469 9.852 1 94.88 70 ARG B N 1
ATOM 2156 C CA . ARG B 1 70 ? 1.274 24.906 11.117 1 94.88 70 ARG B CA 1
ATOM 2157 C C . ARG B 1 70 ? 1.327 23.391 11.086 1 94.88 70 ARG B C 1
ATOM 2159 O O . ARG B 1 70 ? 1.211 22.781 10.023 1 94.88 70 ARG B O 1
ATOM 2166 N N . PHE B 1 71 ? 1.5 22.828 12.336 1 94.38 71 PHE B N 1
ATOM 2167 C CA . PHE B 1 71 ? 1.659 21.391 12.305 1 94.38 71 PHE B CA 1
ATOM 2168 C C . PHE B 1 71 ? 1.1 20.75 13.578 1 94.38 71 PHE B C 1
ATOM 2170 O O . PHE B 1 71 ? 0.989 21.422 14.609 1 94.38 71 PHE B O 1
ATOM 2177 N N . LEU B 1 72 ? 0.684 19.578 13.414 1 91.56 72 LEU B N 1
ATOM 2178 C CA . LEU B 1 72 ? 0.415 18.625 14.484 1 91.56 72 LEU B CA 1
ATOM 2179 C C . LEU B 1 72 ? 1.337 17.422 14.383 1 91.56 72 LEU B C 1
ATOM 2181 O O . LEU B 1 72 ? 1.291 16.688 13.391 1 91.56 72 LEU B O 1
ATOM 2185 N N . TRP B 1 73 ? 2.143 17.234 15.367 1 89.44 73 TRP B N 1
ATOM 2186 C CA . TRP B 1 73 ? 3.154 16.188 15.352 1 89.44 73 TRP B CA 1
ATOM 2187 C C . TRP B 1 73 ? 2.908 15.18 16.469 1 89.44 73 TRP B C 1
ATOM 2189 O O . TRP B 1 73 ? 2.947 15.523 17.656 1 89.44 73 TRP B O 1
ATOM 2199 N N . VAL B 1 74 ? 2.65 13.969 15.977 1 83.56 74 VAL B N 1
ATOM 2200 C CA . VAL B 1 74 ? 2.473 12.883 16.938 1 83.56 74 VAL B CA 1
ATOM 2201 C C . VAL B 1 74 ? 3.797 12.148 17.141 1 83.56 74 VAL B C 1
ATOM 2203 O O . VAL B 1 74 ? 4.391 11.656 16.172 1 83.56 74 VAL B O 1
ATOM 2206 N N . SER B 1 75 ? 4.203 12.117 18.297 1 74.62 75 SER B N 1
ATOM 2207 C CA . SER B 1 75 ? 5.496 11.5 18.578 1 74.62 75 SER B CA 1
ATOM 2208 C C . SER B 1 75 ? 5.387 10.453 19.672 1 74.62 75 SER B C 1
ATOM 2210 O O . SER B 1 75 ? 4.57 10.586 20.578 1 74.62 75 SER B O 1
ATOM 2212 N N . ARG B 1 76 ? 6.133 9.352 19.422 1 66.88 76 ARG B N 1
ATOM 2213 C CA . ARG B 1 76 ? 6.195 8.328 20.469 1 66.88 76 ARG B CA 1
ATOM 2214 C C . ARG B 1 76 ? 7.254 8.672 21.5 1 66.88 76 ARG B C 1
ATOM 2216 O O . ARG B 1 76 ? 8.375 9.055 21.156 1 66.88 76 ARG B O 1
ATOM 2223 N N . PRO B 1 77 ? 6.773 8.609 22.781 1 60.22 77 PRO B N 1
ATOM 2224 C CA . PRO B 1 77 ? 7.812 8.766 23.812 1 60.22 77 PRO B CA 1
ATOM 2225 C C . PRO B 1 77 ? 8.914 7.711 23.688 1 60.22 77 PRO B C 1
ATOM 2227 O O . PRO B 1 77 ? 8.68 6.625 23.156 1 60.22 77 PRO B O 1
ATOM 2230 N N . PRO B 1 78 ? 10.141 7.891 24.234 1 56.5 78 PRO B N 1
ATOM 2231 C CA . PRO B 1 78 ? 10.648 9.086 24.906 1 56.5 78 PRO B CA 1
ATOM 2232 C C . PRO B 1 78 ? 11.156 10.148 23.938 1 56.5 78 PRO B C 1
ATOM 2234 O O . PRO B 1 78 ? 11.844 11.086 24.344 1 56.5 78 PRO B O 1
ATOM 2237 N N . ASN B 1 79 ? 10.578 10.336 22.859 1 56.59 79 ASN B N 1
ATOM 2238 C CA . ASN B 1 79 ? 11.242 11.297 21.969 1 56.59 79 ASN B CA 1
ATOM 2239 C C . ASN B 1 79 ? 11.25 12.695 22.578 1 56.59 79 ASN B C 1
ATOM 2241 O O . ASN B 1 79 ? 10.234 13.156 23.109 1 56.59 79 ASN B O 1
ATOM 2245 N N . LYS B 1 80 ? 12.469 13.078 23.078 1 58.03 80 LYS B N 1
ATOM 2246 C CA . LYS B 1 80 ? 12.625 14.484 23.438 1 58.03 80 LYS B CA 1
ATOM 2247 C C . LYS B 1 80 ? 12.484 15.383 22.203 1 58.03 80 LYS B C 1
ATOM 2249 O O . LYS B 1 80 ? 13.305 15.32 21.281 1 58.03 80 LYS B O 1
ATOM 2254 N N . PHE B 1 81 ? 11.297 15.867 22.141 1 60.62 81 PHE B N 1
ATOM 2255 C CA . PHE B 1 81 ? 11.141 16.875 21.094 1 60.62 81 PHE B CA 1
ATOM 2256 C C . PHE B 1 81 ? 12.086 18.031 21.312 1 60.62 81 PHE B C 1
ATOM 2258 O O . PHE B 1 81 ? 12.367 18.406 22.453 1 60.62 81 PHE B O 1
ATOM 2265 N N . GLY B 1 82 ? 13.18 18.078 20.578 1 58.81 82 GLY B N 1
ATOM 2266 C CA . GLY B 1 82 ? 14.164 19.141 20.688 1 58.81 82 GLY B CA 1
ATOM 2267 C C . GLY B 1 82 ? 13.555 20.5 20.984 1 58.81 82 GLY B C 1
ATOM 2268 O O . GLY B 1 82 ? 12.328 20.656 20.953 1 58.81 82 GLY B O 1
ATOM 2269 N N . ILE B 1 83 ? 14.266 21.438 21.5 1 63.75 83 ILE B N 1
ATOM 2270 C CA . ILE B 1 83 ? 13.992 22.812 21.906 1 63.75 83 ILE B CA 1
ATOM 2271 C C . ILE B 1 83 ? 13.141 23.5 20.828 1 63.75 83 ILE B C 1
ATOM 2273 O O . ILE B 1 83 ? 12.219 24.234 21.156 1 63.75 83 ILE B O 1
ATOM 2277 N N . ILE B 1 84 ? 13.211 23.172 19.625 1 68.31 84 ILE B N 1
ATOM 2278 C CA . ILE B 1 84 ? 12.539 23.875 18.547 1 68.31 84 ILE B CA 1
ATOM 2279 C C . ILE B 1 84 ? 11.055 23.531 18.531 1 68.31 84 ILE B C 1
ATOM 2281 O O . ILE B 1 84 ? 10.203 24.406 18.422 1 68.31 84 ILE B O 1
ATOM 2285 N N . ALA B 1 85 ? 10.789 22.25 18.75 1 68.12 85 ALA B N 1
ATOM 2286 C CA . ALA B 1 85 ? 9.375 21.875 18.766 1 68.12 85 ALA B CA 1
ATOM 2287 C C . ALA B 1 85 ? 8.641 22.547 19.922 1 68.12 85 ALA B C 1
ATOM 2289 O O . ALA B 1 85 ? 7.492 22.969 19.766 1 68.12 85 ALA B O 1
ATOM 2290 N N . ASP B 1 86 ? 9.344 22.625 20.891 1 72.56 86 ASP B N 1
ATOM 2291 C CA . ASP B 1 86 ? 8.773 23.312 22.047 1 72.56 86 ASP B CA 1
ATOM 2292 C C . ASP B 1 86 ? 8.508 24.781 21.734 1 72.56 86 ASP B C 1
ATOM 2294 O O . ASP B 1 86 ? 7.457 25.328 22.094 1 72.56 86 ASP B O 1
ATOM 2298 N N . ILE B 1 87 ? 9.438 25.359 21.047 1 70.62 87 ILE B N 1
ATOM 2299 C CA . ILE B 1 87 ? 9.312 26.766 20.688 1 70.62 87 ILE B CA 1
ATOM 2300 C C . ILE B 1 87 ? 8.141 26.938 19.734 1 70.62 87 ILE B C 1
ATOM 2302 O O . ILE B 1 87 ? 7.312 27.844 19.906 1 70.62 87 ILE B O 1
ATOM 2306 N N . LEU B 1 88 ? 8.031 26.156 18.828 1 74.56 88 LEU B N 1
ATOM 2307 C CA . LEU B 1 88 ? 6.973 26.281 17.828 1 74.56 88 LEU B CA 1
ATOM 2308 C C . LEU B 1 88 ? 5.598 26.078 18.453 1 74.56 88 LEU B C 1
ATOM 2310 O O . LEU B 1 88 ? 4.645 26.766 18.109 1 74.56 88 LEU B O 1
ATOM 2314 N N . THR B 1 89 ? 5.57 25.219 19.359 1 73.38 89 THR B N 1
ATOM 2315 C CA . THR B 1 89 ? 4.316 24.953 20.047 1 73.38 89 THR B CA 1
ATOM 2316 C C . THR B 1 89 ? 3.908 26.141 20.906 1 73.38 89 THR B C 1
ATOM 2318 O O . THR B 1 89 ? 2.734 26.516 20.953 1 73.38 89 THR B O 1
ATOM 2321 N N . THR B 1 90 ? 4.887 26.719 21.438 1 70.25 90 THR B N 1
ATOM 2322 C CA . THR B 1 90 ? 4.629 27.875 22.281 1 70.25 90 THR B CA 1
ATOM 2323 C C . THR B 1 90 ? 4.168 29.062 21.453 1 70.25 90 THR B C 1
ATOM 2325 O O . THR B 1 90 ? 3.354 29.875 21.922 1 70.25 90 THR B O 1
ATOM 2328 N N . GLN B 1 91 ? 4.578 29.156 20.219 1 75.44 91 GLN B N 1
ATOM 2329 C CA . GLN B 1 91 ? 4.199 30.25 19.312 1 75.44 91 GLN B CA 1
ATOM 2330 C C . GLN B 1 91 ? 2.857 29.969 18.656 1 75.44 91 GLN B C 1
ATOM 2332 O O . GLN B 1 91 ? 2.387 30.766 17.828 1 75.44 91 GLN B O 1
ATOM 2337 N N .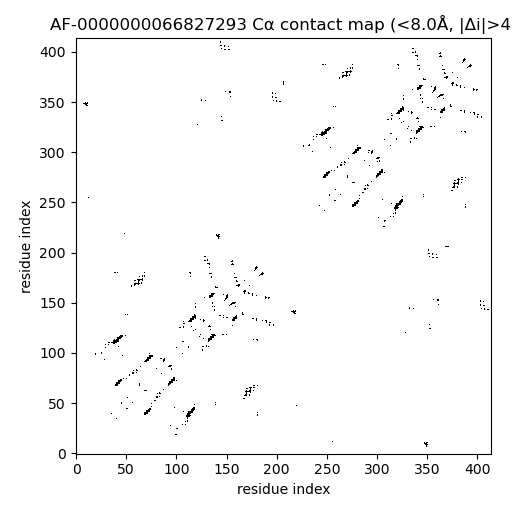 GLY B 1 92 ? 2.279 28.828 19 1 79.25 92 GLY B N 1
ATOM 2338 C CA . GLY B 1 92 ? 0.966 28.484 18.469 1 79.25 92 GLY B CA 1
ATOM 2339 C C . GLY B 1 92 ? 1.012 27.953 17.062 1 79.25 92 GLY B C 1
ATOM 2340 O O . GLY B 1 92 ? -0.019 27.859 16.391 1 79.25 92 GLY B O 1
ATOM 2341 N N . ARG B 1 93 ? 2.18 27.688 16.625 1 85.94 93 ARG B N 1
ATOM 2342 C CA . ARG B 1 93 ? 2.328 27.234 15.242 1 85.94 93 ARG B CA 1
ATOM 2343 C C . ARG B 1 93 ? 2.154 25.734 15.133 1 85.94 93 ARG B C 1
ATOM 2345 O O . ARG B 1 93 ? 2.008 25.188 14.039 1 85.94 93 ARG B O 1
ATOM 2352 N N . GLY B 1 94 ? 2.191 25.094 16.297 1 84.88 94 GLY B N 1
ATOM 2353 C CA . GLY B 1 94 ? 2.031 23.656 16.188 1 84.88 94 GLY B CA 1
ATOM 2354 C C . GLY B 1 94 ? 1.751 23 17.531 1 84.88 94 GLY B C 1
ATOM 2355 O O . GLY B 1 94 ? 1.705 23.672 18.562 1 84.88 94 GLY B O 1
ATOM 2356 N N . TRP B 1 95 ? 1.436 21.734 17.438 1 80.5 95 TRP B N 1
ATOM 2357 C CA . TRP B 1 95 ? 1.216 20.875 18.609 1 80.5 95 TRP B CA 1
ATOM 2358 C C . TRP B 1 95 ? 1.977 19.562 18.469 1 80.5 95 TRP B C 1
ATOM 2360 O O . TRP B 1 95 ? 2.016 18.969 17.391 1 80.5 95 TRP B O 1
ATOM 2370 N N . VAL B 1 96 ? 2.676 19.344 19.531 1 77.44 96 VAL B N 1
ATOM 2371 C CA . VAL B 1 96 ? 3.297 18.016 19.625 1 77.44 96 VAL B CA 1
ATOM 2372 C C . VAL B 1 96 ? 2.531 17.156 20.625 1 77.44 96 VAL B C 1
ATOM 2374 O O . VAL B 1 96 ? 2.314 17.562 21.781 1 77.44 96 VAL B O 1
ATOM 2377 N N . VAL B 1 97 ? 1.98 15.984 20.094 1 72.62 97 VAL B N 1
ATOM 2378 C CA . VAL B 1 97 ? 1.17 15.141 20.969 1 72.62 97 VAL B CA 1
ATOM 2379 C C . VAL B 1 97 ? 1.773 13.734 21.047 1 72.62 97 VAL B C 1
ATOM 2381 O O . VAL B 1 97 ? 2.395 13.273 20.078 1 72.62 97 VAL B O 1
ATOM 2384 N N . PRO B 1 98 ? 1.559 13.141 22.25 1 69.69 98 PRO B N 1
ATOM 2385 C CA . PRO B 1 98 ? 1.997 11.742 22.344 1 69.69 98 PRO B CA 1
ATOM 2386 C C . PRO B 1 98 ? 1.185 10.812 21.453 1 69.69 98 PRO B C 1
ATOM 2388 O O . PRO B 1 98 ? 0.071 11.156 21.047 1 69.69 98 PRO B O 1
ATOM 2391 N N . TYR B 1 99 ? 1.75 9.703 20.969 1 63.44 99 TYR B N 1
ATOM 2392 C CA . TYR B 1 99 ? 1.29 8.75 19.953 1 63.44 99 TYR B CA 1
ATOM 2393 C C . TYR B 1 99 ? -0.112 8.25 20.281 1 63.44 99 TYR B C 1
ATOM 2395 O O . TYR B 1 99 ? -0.82 7.754 19.406 1 63.44 99 TYR B O 1
ATOM 2403 N N . TRP B 1 100 ? -0.788 8.57 21.359 1 57.56 100 TRP B N 1
ATOM 2404 C CA . TRP B 1 100 ? -2.094 7.969 21.625 1 57.56 100 TRP B CA 1
ATOM 2405 C C . TRP B 1 100 ? -3.166 8.594 20.734 1 57.56 100 TRP B C 1
ATOM 2407 O O . TRP B 1 100 ? -4.336 8.219 20.812 1 57.56 100 TRP B O 1
ATOM 2417 N N . ALA B 1 101 ? -2.793 9.523 19.859 1 58.81 10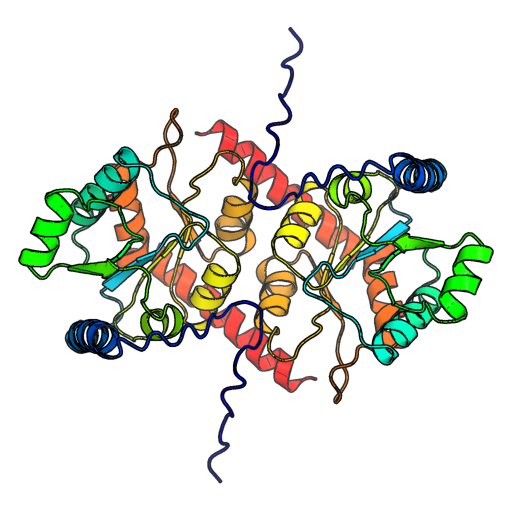1 ALA B N 1
ATOM 2418 C CA . ALA B 1 101 ? -3.812 10.273 19.141 1 58.81 101 ALA B CA 1
ATOM 2419 C C . ALA B 1 101 ? -4.453 9.422 18.047 1 58.81 101 ALA B C 1
ATOM 2421 O O . ALA B 1 101 ? -3.775 8.609 17.406 1 58.81 101 ALA B O 1
ATOM 2422 N N . TYR B 1 102 ? -5.816 9.555 17.812 1 77.38 102 TYR B N 1
ATOM 2423 C CA . TYR B 1 102 ? -6.617 8.828 16.844 1 77.38 102 TYR B CA 1
ATOM 2424 C C . TYR B 1 102 ? -6.34 9.328 15.43 1 77.38 102 TYR B C 1
ATOM 2426 O O . TYR B 1 102 ? -6.918 10.328 14.984 1 77.38 102 TYR B O 1
ATOM 2434 N N . GLN B 1 103 ? -5.461 8.812 14.812 1 82.06 103 GLN B N 1
ATOM 2435 C CA . GLN B 1 103 ? -5.016 9.188 13.477 1 82.06 103 GLN B CA 1
ATOM 2436 C C . GLN B 1 103 ? -6.203 9.359 12.531 1 82.06 103 GLN B C 1
ATOM 2438 O O . GLN B 1 103 ? -6.258 10.32 11.766 1 82.06 103 GLN B O 1
ATOM 2443 N N . ILE B 1 104 ? -7.191 8.547 12.711 1 83.25 104 ILE B N 1
ATOM 2444 C CA . ILE B 1 104 ? -8.336 8.586 11.805 1 83.25 104 ILE B CA 1
ATOM 2445 C C . ILE B 1 104 ? -9.102 9.891 11.992 1 83.25 104 ILE B C 1
ATOM 2447 O O . ILE B 1 104 ? -9.469 10.555 11.016 1 83.25 104 ILE B O 1
ATOM 2451 N N . GLN B 1 105 ? -9.312 10.234 13.211 1 86.94 105 GLN B N 1
ATOM 2452 C CA . GLN B 1 105 ? -10.047 11.461 13.5 1 86.94 105 GLN B CA 1
ATOM 2453 C C . GLN B 1 105 ? -9.25 12.688 13.086 1 86.94 105 GLN B C 1
ATOM 2455 O O . GLN B 1 105 ? -9.812 13.648 12.555 1 86.94 105 GLN B O 1
ATOM 2460 N N . ILE B 1 106 ? -8.016 12.664 13.281 1 90.38 106 ILE B N 1
ATOM 2461 C CA . ILE B 1 106 ? -7.164 13.797 12.945 1 90.38 106 ILE B CA 1
ATOM 2462 C C . ILE B 1 106 ? -7.141 13.984 11.43 1 90.38 106 ILE B C 1
ATOM 2464 O O . ILE B 1 106 ? -7.344 15.094 10.93 1 90.38 106 ILE B O 1
ATOM 2468 N N . LEU B 1 107 ? -6.965 12.922 10.727 1 92.56 107 LEU B N 1
ATOM 2469 C CA . LEU B 1 107 ? -6.879 13 9.273 1 92.56 107 LEU B CA 1
ATOM 2470 C C . LEU B 1 107 ? -8.219 13.406 8.672 1 92.56 107 LEU B C 1
ATOM 2472 O O . LEU B 1 107 ? -8.266 13.992 7.59 1 92.56 107 LEU B O 1
ATOM 2476 N N . ALA B 1 108 ? -9.242 13.172 9.406 1 92.69 108 ALA B N 1
ATOM 2477 C CA . ALA B 1 108 ? -10.578 13.5 8.898 1 92.69 108 ALA B CA 1
ATOM 2478 C C . ALA B 1 108 ? -10.93 14.953 9.195 1 92.69 108 ALA B C 1
ATOM 2480 O O . ALA B 1 108 ? -11.922 15.477 8.68 1 92.69 108 ALA B O 1
ATOM 2481 N N . HIS B 1 109 ? -10.164 15.586 9.992 1 94.19 109 HIS B N 1
ATOM 2482 C CA . HIS B 1 109 ? -10.453 16.969 10.367 1 94.19 109 HIS B CA 1
ATOM 2483 C C . HIS B 1 109 ? -10.18 17.922 9.211 1 94.19 109 HIS B C 1
ATOM 2485 O O . HIS B 1 109 ? -9.156 17.812 8.539 1 94.19 109 HIS B O 1
ATOM 2491 N N . GLY B 1 110 ? -11.039 18.844 8.938 1 95.5 110 GLY B N 1
ATOM 2492 C CA . GLY B 1 110 ? -10.984 19.75 7.801 1 95.5 110 GLY B CA 1
ATOM 2493 C C . GLY B 1 110 ? -9.75 20.641 7.809 1 95.5 110 GLY B C 1
ATOM 2494 O O . GLY B 1 110 ? -9.336 21.141 6.766 1 95.5 110 GLY B O 1
ATOM 2495 N N . ALA B 1 111 ? -9.117 20.828 8.961 1 96.38 111 ALA B N 1
ATOM 2496 C CA . ALA B 1 111 ? -7.945 21.703 9.07 1 96.38 111 ALA B CA 1
ATOM 2497 C C . ALA B 1 111 ? -6.711 21.031 8.469 1 96.38 111 ALA B C 1
ATOM 2499 O O . ALA B 1 111 ? -5.734 21.703 8.133 1 96.38 111 ALA B O 1
ATOM 2500 N N . ILE B 1 112 ? -6.734 19.719 8.344 1 96.75 112 ILE B N 1
ATOM 2501 C CA . ILE B 1 112 ? -5.551 18.984 7.898 1 96.75 112 ILE B CA 1
ATOM 2502 C C . ILE B 1 112 ? -5.402 19.125 6.387 1 96.75 112 ILE B C 1
ATOM 2504 O O . ILE B 1 112 ? -6.328 18.812 5.633 1 96.75 112 ILE B O 1
ATOM 2508 N N . GLY B 1 113 ? -4.188 19.562 6.02 1 97 113 GLY B N 1
ATOM 2509 C CA . GLY B 1 113 ? -3.951 19.797 4.602 1 97 113 GLY B CA 1
ATOM 2510 C C . GLY B 1 113 ? -2.834 18.938 4.035 1 97 113 GLY B C 1
ATOM 2511 O O . GLY B 1 113 ? -2.627 18.906 2.82 1 97 113 GLY B O 1
ATOM 2512 N N . GLY B 1 114 ? -2.119 18.266 4.863 1 97.31 114 GLY B N 1
ATOM 2513 C CA . GLY B 1 114 ? -1.01 17.406 4.48 1 97.31 114 GLY B CA 1
ATOM 2514 C C . GLY B 1 114 ? -0.636 16.406 5.551 1 97.31 114 GLY B C 1
ATOM 2515 O O . GLY B 1 114 ? -0.971 16.578 6.723 1 97.31 114 GLY B O 1
ATOM 2516 N N . PHE B 1 115 ? -0.002 15.414 5.195 1 96.06 115 PHE B N 1
ATOM 2517 C CA . PHE B 1 115 ? 0.364 14.312 6.086 1 96.06 115 PHE B CA 1
ATOM 2518 C C . PHE B 1 115 ? 1.764 13.805 5.766 1 96.06 115 PHE B C 1
ATOM 2520 O O . PHE B 1 115 ? 2.018 13.328 4.656 1 96.06 115 PHE B O 1
ATOM 2527 N N . ILE B 1 116 ? 2.631 13.953 6.691 1 94.12 116 ILE B N 1
ATOM 2528 C CA . ILE B 1 116 ? 3.947 13.328 6.598 1 94.12 116 ILE B CA 1
ATOM 2529 C C . ILE B 1 116 ? 3.951 12.016 7.375 1 94.12 116 ILE B C 1
ATOM 2531 O O . ILE B 1 116 ? 3.629 11.984 8.562 1 94.12 116 ILE B O 1
ATOM 2535 N N . CYS B 1 117 ? 4.316 10.938 6.676 1 87.94 117 CYS B N 1
ATOM 2536 C CA . CYS B 1 117 ? 4.312 9.633 7.312 1 87.94 117 CYS B CA 1
ATOM 2537 C C . CYS B 1 117 ? 5.414 8.742 6.746 1 87.94 117 CYS B C 1
ATOM 2539 O O . CYS B 1 117 ? 6.125 9.141 5.82 1 87.94 117 CYS B O 1
ATOM 2541 N N . HIS B 1 118 ? 5.613 7.566 7.34 1 80.69 118 HIS B N 1
ATOM 2542 C CA . HIS B 1 118 ? 6.652 6.637 6.91 1 80.69 118 HIS B CA 1
ATOM 2543 C C . HIS B 1 118 ? 6.25 5.922 5.625 1 80.69 118 HIS B C 1
ATOM 2545 O O . HIS B 1 118 ? 7.051 5.195 5.035 1 80.69 118 HIS B O 1
ATOM 2551 N N . GLY B 1 119 ? 5.055 6.176 5.16 1 76.12 119 GLY B N 1
ATOM 2552 C CA . GLY B 1 119 ? 4.625 5.59 3.898 1 76.12 119 GLY B CA 1
ATOM 2553 C C . GLY B 1 119 ? 4.008 4.215 4.062 1 76.12 119 GLY B C 1
ATOM 2554 O O . GLY B 1 119 ? 4.051 3.393 3.145 1 76.12 119 GLY B O 1
ATOM 2555 N N . GLY B 1 120 ? 3.504 3.926 5.219 1 77.5 120 GLY B N 1
ATOM 2556 C CA . GLY B 1 120 ? 2.789 2.674 5.406 1 77.5 120 GLY B CA 1
ATOM 2557 C C . GLY B 1 120 ? 1.484 2.609 4.633 1 77.5 120 GLY B C 1
ATOM 2558 O O . GLY B 1 120 ? 0.897 3.645 4.312 1 77.5 120 GLY B O 1
ATOM 2559 N N . TRP B 1 121 ? 1.076 1.476 4.352 1 81.62 121 TRP B N 1
ATOM 2560 C CA . TRP B 1 121 ? -0.108 1.265 3.525 1 81.62 121 TRP B CA 1
ATOM 2561 C C . TRP B 1 121 ? -1.356 1.806 4.215 1 81.62 121 TRP B C 1
ATOM 2563 O O . TRP B 1 121 ? -2.197 2.445 3.578 1 81.62 121 TRP B O 1
ATOM 2573 N N . ASN B 1 122 ? -1.521 1.549 5.488 1 81.69 122 ASN B N 1
ATOM 2574 C CA . ASN B 1 122 ? -2.693 2.051 6.195 1 81.69 122 ASN B CA 1
ATOM 2575 C C . ASN B 1 122 ? -2.756 3.576 6.164 1 81.69 122 ASN B C 1
ATOM 2577 O O . ASN B 1 122 ? -3.824 4.152 5.945 1 81.69 122 ASN B O 1
ATOM 2581 N N . SER B 1 123 ? -1.618 4.152 6.363 1 85.56 123 SER B N 1
ATOM 2582 C CA . SER B 1 123 ? -1.557 5.605 6.301 1 85.56 123 SER B CA 1
ATOM 2583 C C . SER B 1 123 ? -1.897 6.117 4.906 1 85.56 123 SER B C 1
ATOM 2585 O O . SER B 1 123 ? -2.582 7.133 4.758 1 85.56 123 SER B O 1
ATOM 2587 N N . THR B 1 124 ? -1.393 5.406 3.943 1 89 124 THR B N 1
ATOM 2588 C CA . THR B 1 124 ? -1.685 5.77 2.561 1 89 124 THR B CA 1
ATOM 2589 C C . THR B 1 124 ? -3.186 5.703 2.289 1 89 124 THR B C 1
ATOM 2591 O O . THR B 1 124 ? -3.764 6.645 1.737 1 89 124 THR B O 1
ATOM 2594 N N . ILE B 1 125 ? -3.807 4.664 2.732 1 88.75 125 ILE B N 1
ATOM 2595 C CA . ILE B 1 125 ? -5.238 4.492 2.508 1 88.75 125 ILE B CA 1
ATOM 2596 C C . ILE B 1 125 ? -6.012 5.598 3.225 1 88.75 125 ILE B C 1
ATOM 2598 O O . ILE B 1 125 ? -6.887 6.234 2.635 1 88.75 125 ILE B O 1
ATOM 2602 N N . GLU B 1 126 ? -5.691 5.84 4.453 1 88.62 126 GLU B N 1
ATOM 2603 C CA . GLU B 1 126 ? -6.363 6.883 5.223 1 88.62 126 GLU B CA 1
ATOM 2604 C C . GLU B 1 126 ? -6.203 8.25 4.559 1 88.62 126 GLU B C 1
ATOM 2606 O O . GLU B 1 126 ? -7.16 9.023 4.477 1 88.62 126 GLU B O 1
ATOM 2611 N N . GLY B 1 127 ? -4.988 8.531 4.133 1 92.62 127 GLY B N 1
ATOM 2612 C CA . GLY B 1 127 ? -4.746 9.781 3.434 1 92.62 127 GLY B CA 1
ATOM 2613 C C . GLY B 1 127 ? -5.559 9.922 2.162 1 92.62 127 GLY B C 1
ATOM 2614 O O . GLY B 1 127 ? -6.156 10.969 1.911 1 92.62 127 GLY B O 1
ATOM 2615 N N . VAL B 1 128 ? -5.641 8.898 1.456 1 92.88 128 VAL B N 1
ATOM 2616 C CA . VAL B 1 128 ? -6.355 8.922 0.184 1 92.88 128 VAL B CA 1
ATOM 2617 C C . VAL B 1 128 ? -7.852 9.102 0.434 1 92.88 128 VAL B C 1
ATOM 2619 O O . VAL B 1 128 ? -8.5 9.922 -0.214 1 92.88 128 VAL B O 1
ATOM 2622 N N . VAL B 1 129 ? -8.375 8.375 1.337 1 91.62 129 VAL B N 1
ATOM 2623 C CA . VAL B 1 129 ? -9.805 8.43 1.634 1 91.62 129 VAL B CA 1
ATOM 2624 C C . VAL B 1 129 ? -10.18 9.836 2.094 1 91.62 129 VAL B C 1
ATOM 2626 O O . VAL B 1 129 ? -11.25 10.344 1.734 1 91.62 129 VAL B O 1
ATOM 2629 N N . GLN B 1 130 ? -9.305 10.461 2.82 1 93.69 130 GLN B N 1
ATOM 2630 C CA . GLN B 1 130 ? -9.602 11.789 3.348 1 93.69 130 GLN B CA 1
ATOM 2631 C C . GLN B 1 130 ? -9.141 12.875 2.383 1 93.69 130 GLN B C 1
ATOM 2633 O O . GLN B 1 130 ? -9.391 14.062 2.613 1 93.69 130 GLN B O 1
ATOM 2638 N N . GLY B 1 131 ? -8.492 12.453 1.334 1 94.31 131 GLY B N 1
ATOM 2639 C CA . GLY B 1 131 ? -8 13.406 0.355 1 94.31 131 GLY B CA 1
ATOM 2640 C C . GLY B 1 131 ? -6.844 14.242 0.863 1 94.31 131 GLY B C 1
ATOM 2641 O O . GLY B 1 131 ? -6.742 15.43 0.55 1 94.31 131 GLY B O 1
ATOM 2642 N N . ILE B 1 132 ? -6.039 13.703 1.637 1 96.31 132 ILE B N 1
ATOM 2643 C CA . ILE B 1 132 ? -4.906 14.406 2.221 1 96.31 132 ILE B CA 1
ATOM 2644 C C . ILE B 1 132 ? -3.617 13.984 1.523 1 96.31 132 ILE B C 1
ATOM 2646 O O . ILE B 1 132 ? -3.166 12.844 1.675 1 96.31 132 ILE B O 1
ATOM 2650 N N . PRO B 1 133 ? -2.934 14.906 0.821 1 96.94 133 PRO B N 1
ATOM 2651 C CA . PRO B 1 133 ? -1.665 14.547 0.182 1 96.94 133 PRO B CA 1
ATOM 2652 C C . PRO B 1 133 ? -0.618 14.062 1.182 1 96.94 133 PRO B C 1
ATOM 2654 O O . PRO B 1 133 ? -0.526 14.594 2.293 1 96.94 133 PRO B O 1
ATOM 2657 N N . LEU B 1 134 ? 0.206 13.094 0.686 1 96.31 134 LEU B N 1
ATOM 2658 C CA . LEU B 1 134 ? 1.189 12.5 1.583 1 96.31 134 LEU B CA 1
ATOM 2659 C C . LEU B 1 134 ? 2.602 12.945 1.218 1 96.31 134 LEU B C 1
ATOM 2661 O O . LEU B 1 134 ? 2.863 13.312 0.07 1 96.31 134 LEU B O 1
ATOM 2665 N N . ILE B 1 135 ? 3.416 13.023 2.158 1 94.81 135 ILE B N 1
ATOM 2666 C CA . ILE B 1 135 ? 4.863 12.984 1.982 1 94.81 135 ILE B CA 1
ATOM 2667 C C . ILE B 1 135 ? 5.418 11.664 2.516 1 94.81 135 ILE B C 1
ATOM 2669 O O . ILE B 1 135 ? 5.273 11.359 3.701 1 94.81 135 ILE B O 1
ATOM 2673 N N . ALA B 1 136 ? 5.926 10.922 1.6 1 88.81 136 ALA B N 1
ATOM 2674 C CA . ALA B 1 136 ? 6.527 9.648 1.995 1 88.81 136 ALA B CA 1
ATOM 2675 C C . ALA B 1 136 ? 7.945 9.852 2.518 1 88.81 136 ALA B C 1
ATOM 2677 O O . ALA B 1 136 ? 8.852 10.203 1.756 1 88.81 136 ALA B O 1
ATOM 2678 N N . TRP B 1 137 ? 8.055 9.617 3.832 1 85.12 137 TRP B N 1
ATOM 2679 C CA . TRP B 1 137 ? 9.344 9.719 4.516 1 85.12 137 TRP B CA 1
ATOM 2680 C C . TRP B 1 137 ? 9.953 8.344 4.738 1 85.12 137 TRP B C 1
ATOM 2682 O O . TRP B 1 137 ? 9.602 7.648 5.695 1 85.12 137 TRP B O 1
ATOM 2692 N N . GLN B 1 138 ? 10.828 7.988 3.811 1 75.5 138 GLN B N 1
ATOM 2693 C CA . GLN B 1 138 ? 11.414 6.66 3.947 1 75.5 138 GLN B CA 1
ATOM 2694 C C . GLN B 1 138 ? 12.523 6.656 4.992 1 75.5 138 GLN B C 1
ATOM 2696 O O . GLN B 1 138 ? 13.484 7.422 4.887 1 75.5 138 GLN B O 1
ATOM 2701 N N . LEU B 1 139 ? 12.281 5.992 6.09 1 64.12 139 LEU B N 1
ATOM 2702 C CA . LEU B 1 139 ? 13.211 5.984 7.207 1 64.12 139 LEU B CA 1
ATOM 2703 C C . LEU B 1 139 ? 14.375 5.027 6.945 1 64.12 139 LEU B C 1
ATOM 2705 O O . LEU B 1 139 ? 15.477 5.227 7.457 1 64.12 139 LEU B O 1
ATOM 2709 N N . PHE B 1 140 ? 14.078 4 6.203 1 62.12 140 PHE B N 1
ATOM 2710 C CA . PHE B 1 140 ? 15.109 2.992 6.035 1 62.12 140 PHE B CA 1
ATOM 2711 C C . PHE B 1 140 ? 15.477 2.832 4.562 1 62.12 140 PHE B C 1
ATOM 2713 O O . PHE B 1 140 ? 14.633 3.041 3.684 1 62.12 140 PHE B O 1
ATOM 2720 N N . ALA B 1 141 ? 16.766 2.576 4.559 1 55.16 141 ALA B N 1
ATOM 2721 C CA . ALA B 1 141 ? 17.25 2.201 3.23 1 55.16 141 ALA B CA 1
ATOM 2722 C C . ALA B 1 141 ? 16.453 1.026 2.67 1 55.16 141 ALA B C 1
ATOM 2724 O O . ALA B 1 141 ? 15.961 0.186 3.428 1 55.16 141 ALA B O 1
ATOM 2725 N N . GLY B 1 142 ? 16.047 1.003 1.454 1 56.56 142 GLY B N 1
ATOM 2726 C CA . GLY B 1 142 ? 15.406 -0.136 0.823 1 56.56 142 GLY B CA 1
ATOM 2727 C C . GLY B 1 142 ? 13.906 0.053 0.64 1 56.56 142 GLY B C 1
ATOM 2728 O O . GLY B 1 142 ? 13.234 -0.804 0.064 1 56.56 142 GLY B O 1
ATOM 2729 N N . GLN B 1 143 ? 13.508 1.118 1.208 1 73.56 143 GLN B N 1
ATOM 2730 C CA . GLN B 1 143 ? 12.078 1.369 1.029 1 73.56 143 GLN B CA 1
ATOM 2731 C C . GLN B 1 143 ? 11.82 2.186 -0.234 1 73.56 143 GLN B C 1
ATOM 2733 O O . GLN B 1 143 ? 10.852 2.941 -0.302 1 73.56 143 GLN B O 1
ATOM 2738 N N . LYS B 1 144 ? 12.734 1.994 -1.155 1 77.25 144 LYS B N 1
ATOM 2739 C CA . LYS B 1 144 ? 12.656 2.777 -2.385 1 77.25 144 LYS B CA 1
ATOM 2740 C C . LYS B 1 144 ? 11.414 2.404 -3.191 1 77.25 144 LYS B C 1
ATOM 2742 O O . LYS B 1 144 ? 10.734 3.277 -3.738 1 77.25 144 LYS B O 1
ATOM 2747 N N . MET B 1 145 ? 11.234 1.118 -3.174 1 84.44 145 MET B N 1
ATOM 2748 C CA . MET B 1 145 ? 10.07 0.696 -3.951 1 84.44 145 MET B CA 1
ATOM 2749 C C . MET B 1 145 ? 8.789 1.262 -3.357 1 84.44 145 MET B C 1
ATOM 2751 O O . MET B 1 145 ? 7.887 1.671 -4.094 1 84.44 145 MET B O 1
ATOM 2755 N N . ASN B 1 146 ? 8.789 1.288 -2.082 1 85.19 146 ASN B N 1
ATOM 2756 C CA . ASN B 1 146 ? 7.633 1.898 -1.431 1 85.19 146 ASN B CA 1
ATOM 2757 C C . ASN B 1 146 ? 7.434 3.342 -1.882 1 85.19 146 ASN B C 1
ATOM 2759 O O . ASN B 1 146 ? 6.328 3.73 -2.27 1 85.19 146 ASN B O 1
ATOM 2763 N N . ALA B 1 147 ? 8.445 4.047 -1.837 1 85.44 147 ALA B N 1
ATOM 2764 C CA . ALA B 1 147 ? 8.391 5.449 -2.246 1 85.44 147 ALA B CA 1
ATOM 2765 C C . ALA B 1 147 ? 7.973 5.578 -3.707 1 85.44 147 ALA B C 1
ATOM 2767 O O . ALA B 1 147 ? 7.133 6.414 -4.047 1 85.44 147 ALA B O 1
ATOM 2768 N N . VAL B 1 148 ? 8.531 4.781 -4.551 1 89.31 148 VAL B N 1
ATOM 2769 C CA . VAL B 1 148 ? 8.234 4.84 -5.977 1 89.31 148 VAL B CA 1
ATOM 2770 C C . VAL B 1 148 ? 6.766 4.504 -6.215 1 89.31 148 VAL B C 1
ATOM 2772 O O . VAL B 1 148 ? 6.09 5.176 -7.004 1 89.31 148 VAL B O 1
ATOM 2775 N N . LEU B 1 149 ? 6.27 3.529 -5.562 1 91.75 149 LEU B N 1
ATOM 2776 C CA . LEU B 1 149 ? 4.871 3.15 -5.75 1 91.75 149 LEU B CA 1
ATOM 2777 C C . LEU B 1 149 ? 3.939 4.273 -5.305 1 91.75 149 LEU B C 1
ATOM 2779 O O . LEU B 1 149 ? 2.93 4.543 -5.961 1 91.75 149 LEU B O 1
ATOM 2783 N N . LEU B 1 150 ? 4.285 4.98 -4.316 1 92.31 150 LEU B N 1
ATOM 2784 C CA . LEU B 1 150 ? 3.424 6.027 -3.783 1 92.31 150 LEU B CA 1
ATOM 2785 C C . LEU B 1 150 ? 3.523 7.293 -4.625 1 92.31 150 LEU B C 1
ATOM 2787 O O . LEU B 1 150 ? 2.527 7.996 -4.82 1 92.31 150 LEU B O 1
ATOM 2791 N N . THR B 1 151 ? 4.715 7.578 -5.16 1 92.5 151 THR B N 1
ATOM 2792 C CA . THR B 1 151 ? 4.953 8.867 -5.801 1 92.5 151 THR B CA 1
ATOM 2793 C C . THR B 1 151 ? 4.801 8.758 -7.316 1 92.5 151 THR B C 1
ATOM 2795 O O . THR B 1 151 ? 4.277 9.664 -7.961 1 92.5 151 THR B O 1
ATOM 2798 N N . GLU B 1 152 ? 5.258 7.664 -7.902 1 92.44 152 GLU B N 1
ATOM 2799 C CA . GLU B 1 152 ? 5.23 7.508 -9.352 1 92.44 152 GLU B CA 1
ATOM 2800 C C . GLU B 1 152 ? 4.105 6.57 -9.781 1 92.44 152 GLU B C 1
ATOM 2802 O O . GLU B 1 152 ? 3.562 6.711 -10.883 1 92.44 152 GLU B O 1
ATOM 2807 N N . GLY B 1 153 ? 3.861 5.656 -8.969 1 93.62 153 GLY B N 1
ATOM 2808 C CA . GLY B 1 153 ? 2.789 4.723 -9.281 1 93.62 153 GLY B CA 1
ATOM 2809 C C . GLY B 1 153 ? 1.408 5.293 -9.016 1 93.62 153 GLY B C 1
ATOM 2810 O O . GLY B 1 153 ? 0.658 5.574 -9.953 1 93.62 153 GLY B O 1
ATOM 2811 N N . LEU B 1 154 ? 1.164 5.504 -7.711 1 94.06 154 LEU B N 1
ATOM 2812 C CA . LEU B 1 154 ? -0.141 5.996 -7.281 1 94.06 154 LEU B CA 1
ATOM 2813 C C . LEU B 1 154 ? -0.236 7.508 -7.457 1 94.06 154 LEU B C 1
ATOM 2815 O O . LEU B 1 154 ? -1.332 8.055 -7.605 1 94.06 154 LEU B O 1
ATOM 2819 N N . LYS B 1 155 ? 0.912 8.172 -7.363 1 95.19 155 LYS B N 1
ATOM 2820 C CA . LYS B 1 155 ? 1.027 9.625 -7.461 1 95.19 155 LYS B CA 1
ATOM 2821 C C . LYS B 1 155 ? 0.179 10.312 -6.395 1 95.19 155 LYS B C 1
ATOM 2823 O O . LYS B 1 155 ? -0.543 11.266 -6.691 1 95.19 155 LYS B O 1
ATOM 2828 N N . VAL B 1 156 ? 0.247 9.812 -5.207 1 96 156 VAL B N 1
ATOM 2829 C CA . VAL B 1 156 ? -0.535 10.375 -4.109 1 96 156 VAL B CA 1
ATOM 2830 C C . VAL B 1 156 ? 0.4 10.961 -3.053 1 96 156 VAL B C 1
ATOM 2832 O O . VAL B 1 156 ? -0.051 11.414 -2.002 1 96 156 VAL B O 1
ATOM 2835 N N . ALA B 1 157 ? 1.691 10.883 -3.309 1 95.62 157 ALA B N 1
ATOM 2836 C CA . ALA B 1 157 ? 2.67 11.352 -2.328 1 95.62 157 ALA B CA 1
ATOM 2837 C C . ALA B 1 157 ? 3.816 12.094 -3.008 1 95.62 157 ALA B C 1
ATOM 2839 O O . ALA B 1 157 ? 4.082 11.883 -4.191 1 95.62 157 ALA B O 1
ATOM 2840 N N . LEU B 1 158 ? 4.367 12.977 -2.242 1 95.06 158 LEU B N 1
ATOM 2841 C CA . LEU B 1 158 ? 5.664 13.547 -2.598 1 95.06 158 LEU B CA 1
ATOM 2842 C C . LEU B 1 158 ? 6.797 12.797 -1.909 1 95.06 158 LEU B C 1
ATOM 2844 O O . LEU B 1 158 ? 6.602 12.211 -0.842 1 95.06 158 LEU B O 1
ATOM 2848 N N . ARG B 1 159 ? 7.902 12.812 -2.547 1 90 159 ARG B N 1
ATOM 2849 C CA . ARG B 1 159 ? 9.062 12.125 -1.988 1 90 159 ARG B CA 1
ATOM 2850 C C . ARG B 1 159 ? 10.023 13.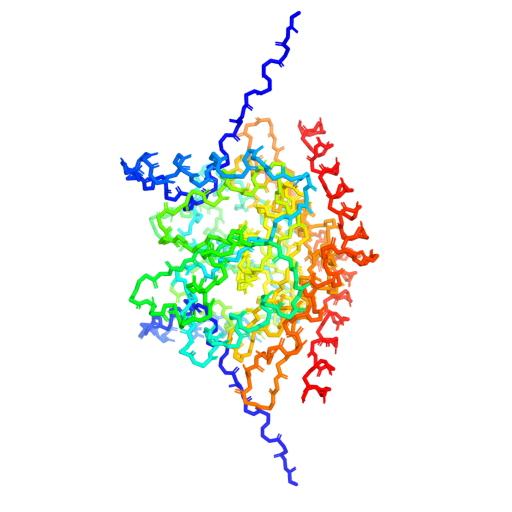117 -1.331 1 90 159 ARG B C 1
ATOM 2852 O O . ARG B 1 159 ? 10.352 14.148 -1.913 1 90 159 ARG B O 1
ATOM 2859 N N . ALA B 1 160 ? 10.391 12.797 -0.134 1 89.62 160 ALA B N 1
ATOM 2860 C CA . ALA B 1 160 ? 11.469 13.555 0.509 1 89.62 160 ALA B CA 1
ATOM 2861 C C . ALA B 1 160 ? 12.828 12.93 0.211 1 89.62 160 ALA B C 1
ATOM 2863 O O . ALA B 1 160 ? 13.078 11.773 0.554 1 89.62 160 ALA B O 1
ATOM 2864 N N . ASN B 1 161 ? 13.703 13.648 -0.356 1 86.69 161 ASN B N 1
ATOM 2865 C CA . ASN B 1 161 ? 15.023 13.141 -0.723 1 86.69 161 ASN B CA 1
ATOM 2866 C C . ASN B 1 161 ? 15.922 12.969 0.5 1 86.69 161 ASN B C 1
ATOM 2868 O O . ASN B 1 161 ? 15.914 13.812 1.399 1 86.69 161 ASN B O 1
ATOM 2872 N N . VAL B 1 162 ? 16.609 11.891 0.461 1 85.75 162 VAL B N 1
ATOM 2873 C CA . VAL B 1 162 ? 17.547 11.641 1.541 1 85.75 162 VAL B CA 1
ATOM 2874 C C . VAL B 1 162 ? 18.969 11.984 1.073 1 85.75 162 VAL B C 1
ATOM 2876 O O . VAL B 1 162 ? 19.281 11.852 -0.111 1 85.75 162 VAL B O 1
ATOM 2879 N N . ASN B 1 163 ? 19.734 12.414 2 1 86.81 163 ASN B N 1
ATOM 2880 C CA . ASN B 1 163 ? 21.141 12.664 1.672 1 86.81 163 ASN B CA 1
ATOM 2881 C C . ASN B 1 163 ? 21.953 11.367 1.66 1 86.81 163 ASN B C 1
ATOM 2883 O O . ASN B 1 163 ? 21.391 10.273 1.742 1 86.81 163 ASN B O 1
ATOM 2887 N N . GLN B 1 164 ? 23.25 11.453 1.551 1 83.38 164 GLN B N 1
ATOM 2888 C CA . GLN B 1 164 ? 24.125 10.297 1.426 1 83.38 164 GLN B CA 1
ATOM 2889 C C . GLN B 1 164 ? 24.062 9.422 2.674 1 83.38 164 GLN B C 1
ATOM 2891 O O . GLN B 1 164 ? 24.312 8.211 2.607 1 83.38 164 GLN B O 1
ATOM 2896 N N . ASN B 1 165 ? 23.719 10.031 3.807 1 82.69 165 ASN B N 1
ATOM 2897 C CA . ASN B 1 165 ? 23.656 9.305 5.066 1 82.69 165 ASN B CA 1
ATOM 2898 C C . ASN B 1 165 ? 22.25 8.773 5.336 1 82.69 165 ASN B C 1
ATOM 2900 O O . ASN B 1 165 ? 21.969 8.266 6.426 1 82.69 165 ASN B O 1
ATOM 2904 N N . GLY B 1 166 ? 21.359 8.992 4.422 1 81.06 166 GLY B N 1
ATOM 2905 C CA . GLY B 1 166 ? 20.016 8.477 4.566 1 81.06 166 GLY B CA 1
ATOM 2906 C C . GLY B 1 166 ? 19.109 9.383 5.375 1 81.06 166 GLY B C 1
ATOM 2907 O O . GLY B 1 166 ? 18.078 8.938 5.895 1 81.06 166 GLY B O 1
ATOM 2908 N N . ILE B 1 167 ? 19.531 10.625 5.535 1 86.31 167 ILE B N 1
ATOM 2909 C CA . ILE B 1 167 ? 18.781 11.562 6.367 1 86.31 167 ILE B CA 1
ATOM 2910 C C . ILE B 1 167 ? 18.109 12.617 5.48 1 86.31 167 ILE B C 1
ATOM 2912 O O . ILE B 1 167 ? 18.734 13.125 4.543 1 86.31 167 ILE B O 1
ATOM 2916 N N . VAL B 1 168 ? 16.875 12.922 5.75 1 90.88 168 VAL B N 1
ATOM 2917 C CA . VAL B 1 168 ? 16.203 14.055 5.113 1 90.88 168 VAL B CA 1
ATOM 2918 C C . VAL B 1 168 ? 16.562 15.344 5.855 1 90.88 168 VAL B C 1
ATOM 2920 O O . VAL B 1 168 ? 16.172 15.523 7.012 1 90.88 168 VAL B O 1
ATOM 2923 N N . GLU B 1 169 ? 17.156 16.219 5.195 1 94.19 169 GLU B N 1
ATOM 2924 C CA . GLU B 1 169 ? 17.641 17.438 5.836 1 94.19 169 GLU B CA 1
ATOM 2925 C C . GLU B 1 169 ? 16.516 18.469 5.977 1 94.19 169 GLU B C 1
ATOM 2927 O O . GLU B 1 169 ? 15.562 18.453 5.199 1 94.19 169 GLU B O 1
ATOM 2932 N N . ARG B 1 170 ? 16.781 19.344 6.902 1 94.75 170 ARG B N 1
ATOM 2933 C CA . ARG B 1 170 ? 15.773 20.328 7.273 1 94.75 170 ARG B CA 1
ATOM 2934 C C . ARG B 1 170 ? 15.336 21.141 6.062 1 94.75 170 ARG B C 1
ATOM 2936 O O . ARG B 1 170 ? 14.156 21.469 5.914 1 94.75 170 ARG B O 1
ATOM 2943 N N . GLU B 1 171 ? 16.25 21.547 5.16 1 96.81 171 GLU B N 1
ATOM 2944 C CA . GLU B 1 171 ? 15.898 22.344 3.986 1 96.81 171 GLU B CA 1
ATOM 2945 C C . GLU B 1 171 ? 14.992 21.562 3.043 1 96.81 171 GLU B C 1
ATOM 2947 O O . GLU B 1 171 ? 14.047 22.109 2.482 1 96.81 171 GLU B O 1
ATOM 2952 N N . GLU B 1 172 ? 15.344 20.344 2.9 1 95.69 172 GLU B N 1
ATOM 2953 C CA . GLU B 1 172 ? 14.523 19.469 2.07 1 95.69 172 GLU B CA 1
ATOM 2954 C C . GLU B 1 172 ? 13.141 19.266 2.684 1 95.69 172 GLU B C 1
ATOM 2956 O O . GLU B 1 172 ? 12.133 19.281 1.975 1 95.69 172 GLU B O 1
ATOM 2961 N N . ILE B 1 173 ? 13.109 19.062 3.971 1 95 173 ILE B N 1
ATOM 2962 C CA . ILE B 1 173 ? 11.844 18.891 4.676 1 95 173 ILE B CA 1
ATOM 2963 C C . ILE B 1 173 ? 10.969 20.125 4.484 1 95 173 ILE B C 1
ATOM 2965 O O . ILE B 1 173 ? 9.797 20.016 4.113 1 95 173 ILE B O 1
ATOM 2969 N N . GLY B 1 174 ? 11.539 21.297 4.75 1 96.12 174 GLY B N 1
ATOM 2970 C CA . GLY B 1 174 ? 10.797 22.531 4.555 1 96.12 174 GLY B CA 1
ATOM 2971 C C . GLY B 1 174 ? 10.281 22.703 3.135 1 96.12 174 GLY B C 1
ATOM 2972 O O . GLY B 1 174 ? 9.133 23.094 2.928 1 96.12 174 GLY B O 1
ATOM 2973 N N . ARG B 1 175 ? 11.109 22.375 2.182 1 96.25 175 ARG B N 1
ATOM 2974 C CA . ARG B 1 175 ? 10.758 22.516 0.771 1 96.25 175 ARG B CA 1
ATOM 2975 C C . ARG B 1 175 ? 9.586 21.609 0.405 1 96.25 175 ARG B C 1
ATOM 2977 O O . ARG B 1 175 ? 8.625 22.062 -0.224 1 96.25 175 ARG B O 1
ATOM 2984 N N . VAL B 1 176 ? 9.648 20.359 0.769 1 96.38 176 VAL B N 1
ATOM 2985 C CA . VAL B 1 176 ? 8.641 19.406 0.345 1 96.38 176 VAL B CA 1
ATOM 2986 C C . VAL B 1 176 ? 7.312 19.703 1.042 1 96.38 176 VAL B C 1
ATOM 2988 O O . VAL B 1 176 ? 6.242 19.516 0.456 1 96.38 176 VAL B O 1
ATOM 2991 N N . ILE B 1 177 ? 7.391 20.156 2.275 1 96.75 177 ILE B N 1
ATOM 2992 C CA . ILE B 1 177 ? 6.18 20.531 2.992 1 96.75 177 ILE B CA 1
ATOM 2993 C C . ILE B 1 177 ? 5.5 21.703 2.283 1 96.75 177 ILE B C 1
ATOM 2995 O O . ILE B 1 177 ? 4.285 21.688 2.076 1 96.75 177 ILE B O 1
ATOM 2999 N N . LYS B 1 178 ? 6.227 22.672 1.914 1 96.44 178 LYS B N 1
ATOM 3000 C CA . LYS B 1 178 ? 5.664 23.812 1.207 1 96.44 178 LYS B CA 1
ATOM 3001 C C . LYS B 1 178 ? 5.043 23.391 -0.122 1 96.44 178 LYS B C 1
ATOM 3003 O O . LYS B 1 178 ? 3.953 23.844 -0.476 1 96.44 178 LYS B O 1
ATOM 3008 N N . LYS B 1 179 ? 5.758 22.578 -0.793 1 95.88 179 LYS B N 1
ATOM 3009 C CA . LYS B 1 179 ? 5.25 22.062 -2.062 1 95.88 179 LYS B CA 1
ATOM 3010 C C . LYS B 1 179 ? 3.92 21.328 -1.869 1 95.88 179 LYS B C 1
ATOM 3012 O O . LYS B 1 179 ? 3.018 21.453 -2.701 1 95.88 179 LYS B O 1
ATOM 3017 N N . GLN B 1 180 ? 3.811 20.562 -0.831 1 97.06 180 GLN B N 1
ATOM 3018 C CA . GLN B 1 180 ? 2.615 19.781 -0.539 1 97.06 180 GLN B CA 1
ATOM 3019 C C . GLN B 1 180 ? 1.455 20.672 -0.123 1 97.06 180 GLN B C 1
ATOM 3021 O O . GLN B 1 180 ? 0.332 20.516 -0.603 1 97.06 180 GLN B O 1
ATOM 3026 N N . MET B 1 181 ? 1.734 21.672 0.755 1 96.38 181 MET B N 1
ATOM 3027 C CA . MET B 1 181 ? 0.692 22.422 1.448 1 96.38 181 MET B CA 1
ATOM 3028 C C . MET B 1 181 ? 0.228 23.609 0.608 1 96.38 181 MET B C 1
ATOM 3030 O O . MET B 1 181 ? -0.951 23.969 0.631 1 96.38 181 MET B O 1
ATOM 3034 N N . VAL B 1 182 ? 1.075 24.266 -0.103 1 92.25 182 VAL B N 1
ATOM 3035 C CA . VAL B 1 182 ? 0.723 25.516 -0.768 1 92.25 182 VAL B CA 1
ATOM 3036 C C . VAL B 1 182 ? 1.078 25.422 -2.252 1 92.25 182 VAL B C 1
ATOM 3038 O O . VAL B 1 182 ? 0.669 26.281 -3.043 1 92.25 182 VAL B O 1
ATOM 3041 N N . GLY B 1 183 ? 1.738 24.422 -2.734 1 88.81 183 GLY B N 1
ATOM 3042 C CA . GLY B 1 183 ? 2.152 24.312 -4.125 1 88.81 183 GLY B CA 1
ATOM 3043 C C . GLY B 1 183 ? 1.128 23.609 -4.996 1 88.81 183 GLY B C 1
ATOM 3044 O O . GLY B 1 183 ? 0.167 23.031 -4.484 1 88.81 183 GLY B O 1
ATOM 3045 N N . GLU B 1 184 ? 1.366 23.641 -6.246 1 92.19 184 GLU B N 1
ATOM 3046 C CA . GLU B 1 184 ? 0.487 23.016 -7.23 1 92.19 184 GLU B CA 1
ATOM 3047 C C . GLU B 1 184 ? 0.514 21.5 -7.113 1 92.19 184 GLU B C 1
ATOM 3049 O O . GLU B 1 184 ? -0.475 20.828 -7.422 1 92.19 184 GLU B O 1
ATOM 3054 N N . GLU B 1 185 ? 1.547 21.047 -6.613 1 93.31 185 GLU B N 1
ATOM 3055 C CA . GLU B 1 185 ? 1.684 19.594 -6.508 1 93.31 185 GLU B CA 1
ATOM 3056 C C . GLU B 1 185 ? 0.682 19.016 -5.512 1 93.31 185 GLU B C 1
ATOM 3058 O O . GLU B 1 185 ? 0.089 17.953 -5.758 1 93.31 185 GLU B O 1
ATOM 3063 N N . GLY B 1 186 ? 0.525 19.703 -4.438 1 93.88 186 GLY B N 1
ATOM 3064 C CA . GLY B 1 186 ? -0.475 19.266 -3.475 1 93.88 186 GLY B CA 1
ATOM 3065 C C . GLY B 1 186 ? -1.875 19.203 -4.055 1 93.88 186 GLY B C 1
ATOM 3066 O O . GLY B 1 186 ? -2.619 18.25 -3.799 1 93.88 186 GLY B O 1
ATOM 3067 N N . GLU B 1 187 ? -2.178 20.188 -4.832 1 94.06 187 GLU B N 1
ATOM 3068 C CA . GLU B 1 187 ? -3.496 20.234 -5.457 1 94.06 187 GLU B CA 1
ATOM 3069 C C . GLU B 1 187 ? -3.664 19.094 -6.465 1 94.06 187 GLU B C 1
ATOM 3071 O O . GLU B 1 187 ? -4.738 18.484 -6.559 1 94.06 187 GLU B O 1
ATOM 3076 N N . GLY B 1 188 ? -2.658 18.891 -7.262 1 95.62 188 GLY B N 1
ATOM 3077 C CA . GLY B 1 188 ? -2.695 17.766 -8.188 1 95.62 188 GLY B CA 1
ATOM 3078 C C . GLY B 1 188 ? -2.939 16.438 -7.508 1 95.62 188 GLY B C 1
ATOM 3079 O O . GLY B 1 188 ? -3.713 15.609 -8 1 95.62 188 GLY B O 1
ATOM 3080 N N . ILE B 1 189 ? -2.336 16.234 -6.418 1 96.94 189 ILE B N 1
ATOM 3081 C CA . ILE B 1 189 ? -2.498 15.008 -5.652 1 96.94 189 ILE B CA 1
ATOM 3082 C C . ILE B 1 189 ? -3.934 14.898 -5.145 1 96.94 189 ILE B C 1
ATOM 3084 O O . ILE B 1 189 ? -4.543 13.828 -5.203 1 96.94 189 ILE B O 1
ATOM 3088 N N . ARG B 1 190 ? -4.457 16.016 -4.637 1 95.69 190 ARG B N 1
ATOM 3089 C CA . ARG B 1 190 ? -5.832 16.016 -4.145 1 95.69 190 ARG B CA 1
ATOM 3090 C C . ARG B 1 190 ? -6.809 15.641 -5.254 1 95.69 190 ARG B C 1
ATOM 3092 O O . ARG B 1 190 ? -7.754 14.883 -5.016 1 95.69 190 ARG B O 1
ATOM 3099 N N . GLN B 1 191 ? -6.586 16.141 -6.418 1 95.5 191 GLN B N 1
ATOM 3100 C CA . GLN B 1 191 ? -7.449 15.805 -7.547 1 95.5 191 GLN B CA 1
ATOM 3101 C C . GLN B 1 191 ? -7.355 14.32 -7.898 1 95.5 191 GLN B C 1
ATOM 3103 O O . GLN B 1 191 ? -8.367 13.688 -8.195 1 95.5 191 GLN B O 1
ATOM 3108 N N . ARG B 1 192 ? -6.16 13.875 -7.902 1 95.31 192 ARG B N 1
ATOM 3109 C CA . ARG B 1 192 ? -5.949 12.453 -8.156 1 95.31 192 ARG B CA 1
ATOM 3110 C C . ARG B 1 192 ? -6.688 11.602 -7.125 1 95.31 192 ARG B C 1
ATOM 3112 O O . ARG B 1 192 ? -7.34 10.617 -7.48 1 95.31 192 ARG B O 1
ATOM 3119 N N . MET B 1 193 ? -6.621 11.945 -5.902 1 94.88 193 MET B N 1
ATOM 3120 C CA . MET B 1 193 ? -7.266 11.195 -4.828 1 94.88 193 MET B CA 1
ATOM 3121 C C . MET B 1 193 ? -8.781 11.234 -4.969 1 94.88 193 MET B C 1
ATOM 3123 O O . MET B 1 193 ? -9.469 10.25 -4.695 1 94.88 193 MET B O 1
ATOM 3127 N N . LYS B 1 194 ? -9.273 12.344 -5.34 1 93.56 194 LYS B N 1
ATOM 3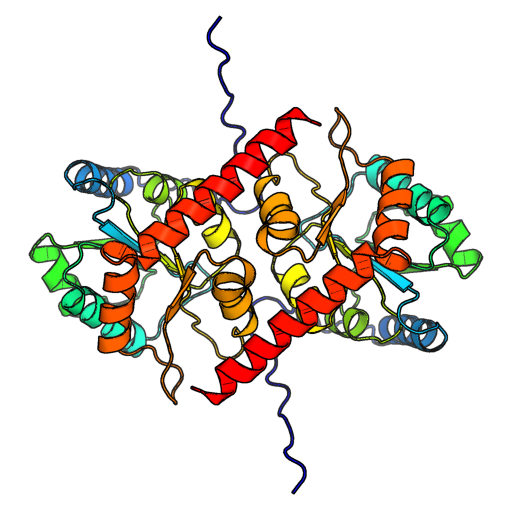128 C CA . LYS B 1 194 ? -10.703 12.461 -5.594 1 93.56 194 LYS B CA 1
ATOM 3129 C C . LYS B 1 194 ? -11.156 11.484 -6.68 1 93.56 194 LYS B C 1
ATOM 3131 O O . LYS B 1 194 ? -12.195 10.844 -6.555 1 93.56 194 LYS B O 1
ATOM 3136 N N . LYS B 1 195 ? -10.398 11.406 -7.711 1 94 195 LYS B N 1
ATOM 3137 C CA . LYS B 1 195 ? -10.711 10.469 -8.789 1 94 195 LYS B CA 1
ATOM 3138 C C . LYS B 1 195 ? -10.703 9.031 -8.289 1 94 195 LYS B C 1
ATOM 3140 O O . LYS B 1 195 ? -11.602 8.25 -8.609 1 94 195 LYS B O 1
ATOM 3145 N N . LEU B 1 196 ? -9.688 8.703 -7.527 1 92.06 196 LEU B N 1
ATOM 3146 C CA . LEU B 1 196 ? -9.578 7.348 -6.988 1 92.06 196 LEU B CA 1
ATOM 3147 C C . LEU B 1 196 ? -10.758 7.035 -6.074 1 92.06 196 LEU B C 1
ATOM 3149 O O . LEU B 1 196 ? -11.297 5.926 -6.102 1 92.06 196 LEU B O 1
ATOM 3153 N N . LYS B 1 197 ? -11.172 7.969 -5.285 1 89.81 197 LYS B N 1
ATOM 3154 C CA . LYS B 1 197 ? -12.32 7.797 -4.402 1 89.81 197 LYS B CA 1
ATOM 3155 C C . LYS B 1 197 ? -13.602 7.598 -5.199 1 89.81 197 LYS B C 1
ATOM 3157 O O . LYS B 1 197 ? -14.469 6.809 -4.812 1 89.81 197 LYS B O 1
ATOM 3162 N N . GLY B 1 198 ? -13.719 8.359 -6.223 1 89.06 198 GLY B N 1
ATOM 3163 C CA . GLY B 1 198 ? -14.859 8.195 -7.102 1 89.06 198 GLY B CA 1
ATOM 3164 C C . GLY B 1 198 ? -14.969 6.801 -7.688 1 89.06 198 GLY B C 1
ATOM 3165 O O . GLY B 1 198 ? -16.062 6.23 -7.746 1 89.06 198 GLY B O 1
ATOM 3166 N N . VAL B 1 199 ? -13.883 6.305 -8.07 1 86.69 199 VAL B N 1
ATOM 3167 C CA . VAL B 1 199 ? -13.852 4.957 -8.633 1 86.69 199 VAL B CA 1
ATOM 3168 C C . VAL B 1 199 ? -14.258 3.941 -7.57 1 86.69 199 VAL B C 1
ATOM 3170 O O . VAL B 1 199 ? -14.984 2.988 -7.859 1 86.69 199 VAL B O 1
ATOM 3173 N N . ALA B 1 200 ? -13.781 4.16 -6.352 1 82.94 200 ALA B N 1
ATOM 3174 C CA . ALA B 1 200 ? -14.117 3.254 -5.258 1 82.94 200 ALA B CA 1
ATOM 3175 C C . ALA B 1 200 ? -15.609 3.289 -4.953 1 82.94 200 ALA B C 1
ATOM 3177 O O . ALA B 1 200 ? -16.203 2.26 -4.633 1 82.94 200 ALA B O 1
ATOM 3178 N N . ALA B 1 201 ? -16.156 4.418 -5.016 1 81.25 201 ALA B N 1
ATOM 3179 C CA . ALA B 1 201 ? -17.594 4.586 -4.777 1 81.25 201 ALA B CA 1
ATOM 3180 C C . ALA B 1 201 ? -18.406 3.904 -5.863 1 81.25 201 ALA B C 1
ATOM 3182 O O . ALA B 1 201 ? -19.453 3.307 -5.582 1 81.25 201 ALA B O 1
ATOM 3183 N N . ASP B 1 202 ? -17.922 3.977 -7.082 1 77.5 202 ASP B N 1
ATOM 3184 C CA . ASP B 1 202 ? -18.625 3.373 -8.211 1 77.5 202 ASP B CA 1
ATOM 3185 C C . ASP B 1 202 ? -18.531 1.85 -8.164 1 77.5 202 ASP B C 1
ATOM 3187 O O . ASP B 1 202 ? -19.438 1.151 -8.602 1 77.5 202 ASP B O 1
ATOM 3191 N N . ALA B 1 203 ? -17.422 1.332 -7.852 1 63.06 203 ALA B N 1
ATOM 3192 C CA . ALA B 1 203 ? -17.25 -0.114 -7.742 1 63.06 203 ALA B CA 1
ATOM 3193 C C . ALA B 1 203 ? -18.203 -0.71 -6.719 1 63.06 203 ALA B C 1
ATOM 3195 O O . ALA B 1 203 ? -18.531 -1.896 -6.789 1 63.06 203 ALA B O 1
ATOM 3196 N N . CYS B 1 204 ? -18.609 -0.061 -5.719 1 52.81 204 CYS B N 1
ATOM 3197 C CA . CYS B 1 204 ? -19.625 -0.496 -4.766 1 52.81 204 CYS B CA 1
ATOM 3198 C C . CYS B 1 204 ? -20.984 -0.629 -5.441 1 52.81 204 CYS B C 1
ATOM 3200 O O . CYS B 1 204 ? -21.797 -1.462 -5.043 1 52.81 204 CYS B O 1
ATOM 3202 N N . ILE B 1 205 ? -21.203 0.222 -6.422 1 46.16 205 ILE B N 1
ATOM 3203 C CA . ILE B 1 205 ? -22.5 0.216 -7.078 1 46.16 205 ILE B CA 1
ATOM 3204 C C . ILE B 1 205 ? -22.609 -0.981 -8.023 1 46.16 205 ILE B C 1
ATOM 3206 O O . ILE B 1 205 ? -23.688 -1.558 -8.188 1 46.16 205 ILE B O 1
ATOM 3210 N N . GLU B 1 206 ? -21.578 -1.364 -8.594 1 44.47 206 GLU B N 1
ATOM 3211 C CA . GLU B 1 206 ? -21.766 -2.441 -9.562 1 44.47 206 GLU B CA 1
ATOM 3212 C C . GLU B 1 206 ? -21.766 -3.807 -8.883 1 44.47 206 GLU B C 1
ATOM 3214 O O . GLU B 1 206 ? -22.141 -4.809 -9.484 1 44.47 206 GLU B O 1
ATOM 3219 N N . GLY B 1 207 ? -21.188 -3.93 -7.727 1 38.69 207 GLY B N 1
ATOM 3220 C CA . GLY B 1 207 ? -21.375 -5.242 -7.133 1 38.69 207 GLY B CA 1
ATOM 3221 C C . GLY B 1 207 ? -22.672 -5.355 -6.352 1 38.69 207 GLY B C 1
ATOM 3222 O O . GLY B 1 207 ? -23.266 -4.34 -5.961 1 38.69 207 GLY B O 1
#

Nearest PDB structures (foldseek):
  7q3s-assembly1_A  TM=8.851E-01  e=6.833E-17  Zea mays
  5tmb-assembly1_A  TM=9.018E-01  e=1.455E-15  Oryza sativa Japonica Group
  5tme-assembly1_A  TM=9.077E-01  e=1.942E-15  Oryza sativa Japonica Group
  6l90-assembly1_A  TM=9.121E-01  e=2.908E-15  Siraitia grosvenorii
  8wvd-assembly1_A  TM=9.054E-01  e=9.224E-15  Siraitia grosvenorii

Sequence (414 aa):
MKLQIHHALYEGPFVQNESCNDQGSDTKCLRWLDKQQHNSVLYASFGSGGTLSQEQINELAWGLELSGQRFLWVSRPPNKFGIIADILTTQGRGWVVPYWAYQIQILAHGAIGGFICHGGWNSTIEGVVQGIPLIAWQLFAGQKMNAVLLTEGLKVALRANVNQNGIVEREEIGRVIKKQMVGEEGEGIRQRMKKLKGVAADACIEGMKLQIHHALYEGPFVQNESCNDQGSDTKCLRWLDKQQHNSVLYASFGSGGTLSQEQINELAWGLELSGQRFLWVSRPPNKFGIIADILTTQGRGWVVPYWAYQIQILAHGAIGGFICHGGWNSTIEGVVQGIPLIAWQLFAGQKMNAVLLTEGLKVALRANVNQNGIVEREEIGRVIKKQMVGEEGEGIRQRMKKLKGVAADACIEG